Protein AF-A0A7C6V2I2-F1 (afdb_monomer)

Radius of gyration: 34.36 Å; Cα contacts (8 Å, |Δi|>4): 1036; chains: 1; bounding box: 102×52×140 Å

Nearest PDB structures (foldseek):
  6e57-assembly3_C  TM=2.454E-01  e=5.575E-04  Bacteroides ovatus ATCC 8483
  7uwv-assembly1_A  TM=2.993E-01  e=8.002E-03  Ruminococcus bromii L2-63
  7uww-assembly1_A  TM=2.766E-01  e=6.379E-03  Ruminococcus bromii L2-63
  7uwu-assembly2_B  TM=2.709E-01  e=7.145E-03  Ruminococcus bromii L2-63
  7uwu-assembly1_A  TM=2.543E-01  e=6.028E-03  Ruminococcus bromii L2-63

Mean predicted aligned error: 11.28 Å

Solvent-accessible surface area (backbone atoms only — not comparable to full-atom values): 29096 Å² total; per-residue (Å²): 134,83,90,83,90,85,90,81,86,85,80,86,76,83,86,76,78,78,73,79,74,76,82,74,71,84,73,62,67,48,39,24,53,75,78,45,79,58,59,77,71,39,80,42,57,42,61,58,61,54,45,41,39,34,41,32,34,74,76,18,65,54,38,34,36,24,49,69,88,37,78,72,50,77,51,81,78,54,69,47,78,49,75,48,80,44,80,54,58,83,40,82,34,82,45,38,38,36,41,31,38,96,82,78,54,71,52,78,44,40,34,35,41,34,23,43,87,58,72,46,63,72,34,65,49,80,35,74,50,52,52,87,79,29,56,49,73,44,60,72,65,54,34,38,41,36,35,86,53,47,55,39,15,34,92,89,65,49,74,45,92,57,48,27,35,38,34,35,28,32,70,59,59,87,50,79,67,38,42,27,47,94,50,34,38,55,55,79,47,104,89,35,54,58,26,38,34,33,37,50,71,34,73,56,44,26,50,80,47,59,28,35,44,31,36,62,55,65,80,85,60,48,62,80,58,41,56,16,35,16,36,34,39,19,73,81,61,49,34,57,51,66,80,45,41,66,50,6,30,21,51,40,71,92,75,29,33,39,37,23,63,41,78,66,62,62,68,69,47,25,28,36,40,62,27,37,45,69,64,75,45,50,55,62,73,39,82,80,18,53,84,49,49,89,34,46,66,33,49,49,25,34,35,34,30,61,33,44,78,67,33,72,85,54,100,50,80,41,62,76,58,60,83,55,44,69,74,67,37,48,48,42,52,46,43,98,86,70,46,73,24,63,28,28,42,41,61,53,39,38,31,50,34,54,44,72,64,57,76,72,48,77,77,57,58,94,88,63,52,91,27,81,79,45,52,72,85,78,51,59,99,78,53,44,36,74,64,76,70,64,93,86,62,96,64,89,74,55,44,64,44,23,42,51,48,37,20,40,78,70,53,43,50,79,62,48,98,87,45,32,64,54,54,83,39,61,30,26,41,35,59,49,23,39,33,52,19,51,67,67,66,52,74,61,70,93,48,66,70,60,51,53,53,54,38,52,75,52,17,74,51,40,88,66,44,51,79,91,31,44,42,25,42,51,37,18,39,76,69,66,48,47,77,65,41,86,36,96,90,44,98,43,26,30,64,56,34,78,44,63,29,33,34,50,54,50,43,37,36,49,40,49,47,31,47,73,69,63,36,67

pLDDT: mean 80.5, std 17.86, range [26.62, 98.31]

Structure (mmCIF, N/CA/C/O backbone):
data_AF-A0A7C6V2I2-F1
#
_entry.id   AF-A0A7C6V2I2-F1
#
loop_
_atom_site.group_PDB
_atom_site.id
_atom_site.type_symbol
_atom_site.label_atom_id
_atom_site.label_alt_id
_atom_site.label_comp_id
_atom_site.label_asym_id
_atom_site.label_entity_id
_atom_site.label_seq_id
_atom_site.pdbx_PDB_ins_code
_atom_site.Cartn_x
_atom_site.Cartn_y
_atom_site.Cartn_z
_atom_site.occupancy
_atom_site.B_iso_or_equiv
_atom_site.auth_seq_id
_atom_site.auth_comp_id
_atom_site.auth_asym_id
_atom_site.auth_atom_id
_atom_site.pdbx_PDB_model_num
ATOM 1 N N . MET A 1 1 ? 73.113 -27.883 -102.036 1.00 34.00 1 MET A N 1
ATOM 2 C CA . MET A 1 1 ? 74.230 -27.614 -101.101 1.00 34.00 1 MET A CA 1
ATOM 3 C C . MET A 1 1 ? 73.662 -26.980 -99.833 1.00 34.00 1 MET A C 1
ATOM 5 O O . MET A 1 1 ? 72.991 -25.977 -99.973 1.00 34.00 1 MET A O 1
ATOM 9 N N . LYS A 1 2 ? 73.935 -27.598 -98.666 1.00 32.91 2 LYS A N 1
ATOM 10 C CA . LYS A 1 2 ? 73.926 -27.085 -97.265 1.00 32.91 2 LYS A CA 1
ATOM 11 C C . LYS A 1 2 ? 72.660 -26.354 -96.742 1.00 32.91 2 LYS A C 1
ATOM 13 O O . LYS A 1 2 ? 72.339 -25.288 -97.228 1.00 32.91 2 LYS A O 1
ATOM 18 N N . ARG A 1 3 ? 71.916 -26.997 -95.812 1.00 32.19 3 ARG A N 1
ATOM 19 C CA . ARG A 1 3 ? 71.713 -26.670 -94.359 1.00 32.19 3 ARG A CA 1
ATOM 20 C C . ARG A 1 3 ? 71.098 -25.270 -94.099 1.00 32.19 3 ARG A C 1
ATOM 22 O O . ARG A 1 3 ? 71.592 -24.308 -94.652 1.00 32.19 3 ARG A O 1
ATOM 29 N N . LEU A 1 4 ? 70.087 -25.056 -93.247 1.00 29.55 4 LEU A N 1
ATOM 30 C CA . LEU A 1 4 ? 69.943 -25.465 -91.839 1.00 29.55 4 LEU A CA 1
ATOM 31 C C . LEU A 1 4 ? 68.490 -25.236 -91.333 1.00 29.55 4 LEU A C 1
ATOM 33 O O . LEU A 1 4 ? 67.741 -24.467 -91.925 1.00 29.55 4 LEU A O 1
ATOM 37 N N . CYS A 1 5 ? 68.145 -25.915 -90.234 1.00 29.64 5 CYS A N 1
ATOM 38 C CA . CYS A 1 5 ? 66.855 -25.994 -89.532 1.00 29.64 5 CYS A CA 1
ATOM 39 C C . CYS A 1 5 ? 66.250 -24.680 -89.001 1.00 29.64 5 CYS A C 1
ATOM 41 O O . CYS A 1 5 ? 66.974 -23.761 -88.633 1.00 29.64 5 CYS A O 1
ATOM 43 N N . GLY A 1 6 ? 64.931 -24.717 -88.764 1.00 28.88 6 GLY A N 1
ATOM 44 C CA . GLY A 1 6 ? 64.218 -23.868 -87.802 1.00 28.88 6 GLY A CA 1
ATOM 45 C C . GLY A 1 6 ? 62.704 -24.100 -87.849 1.00 28.88 6 GLY A C 1
ATOM 46 O O . GLY A 1 6 ? 62.024 -23.500 -88.670 1.00 28.88 6 GLY A O 1
ATOM 47 N N . PHE A 1 7 ? 62.185 -25.000 -87.009 1.00 30.16 7 PHE A N 1
ATOM 48 C CA . PHE A 1 7 ? 60.751 -25.272 -86.835 1.00 30.16 7 PHE A CA 1
ATOM 49 C C . PHE A 1 7 ? 60.225 -24.432 -85.661 1.00 30.16 7 PHE A C 1
ATOM 51 O O . PHE A 1 7 ? 60.697 -24.629 -84.545 1.00 30.16 7 PHE A O 1
ATOM 58 N N . THR A 1 8 ? 59.222 -23.579 -85.891 1.00 28.47 8 THR A N 1
ATOM 59 C CA . THR A 1 8 ? 58.332 -23.064 -84.834 1.00 28.47 8 THR A CA 1
ATOM 60 C C . THR A 1 8 ? 56.930 -22.897 -85.419 1.00 28.47 8 THR A C 1
ATOM 62 O O . THR A 1 8 ? 56.708 -22.067 -86.297 1.00 28.47 8 THR A O 1
ATOM 65 N N . VAL A 1 9 ? 55.992 -23.726 -84.956 1.00 29.64 9 VAL A N 1
ATOM 66 C CA . VAL A 1 9 ? 54.565 -23.675 -85.303 1.00 29.64 9 VAL A CA 1
ATOM 67 C C . VAL A 1 9 ? 53.882 -22.702 -84.343 1.00 29.64 9 VAL A C 1
ATOM 69 O O . VAL A 1 9 ? 53.904 -22.908 -83.132 1.00 29.64 9 VAL A O 1
ATOM 72 N N . LEU A 1 10 ? 53.303 -21.633 -84.889 1.00 27.33 10 LEU A N 1
ATOM 73 C CA . LEU A 1 10 ? 52.524 -20.638 -84.156 1.00 27.33 10 LEU A CA 1
ATOM 74 C C . LEU A 1 10 ? 51.075 -21.143 -84.036 1.00 27.33 10 LEU A C 1
ATOM 76 O O . LEU A 1 10 ? 50.361 -21.224 -85.035 1.00 27.33 10 LEU A O 1
ATOM 80 N N . VAL A 1 11 ? 50.652 -21.516 -82.828 1.00 29.88 11 VAL A N 1
ATOM 81 C CA . VAL A 1 11 ? 49.255 -21.850 -82.513 1.00 29.88 11 VAL A CA 1
ATOM 82 C C . VAL A 1 11 ? 48.523 -20.560 -82.148 1.00 29.88 11 VAL A C 1
ATOM 84 O O . VAL A 1 11 ? 48.897 -19.865 -81.206 1.00 29.88 11 VAL A O 1
ATOM 87 N N . VAL A 1 12 ? 47.484 -20.241 -82.917 1.00 29.89 12 VAL A N 1
ATOM 88 C CA . VAL A 1 12 ? 46.537 -19.149 -82.668 1.00 29.89 12 VAL A CA 1
ATOM 89 C C . VAL A 1 12 ? 45.627 -19.567 -81.510 1.00 29.89 12 VAL A C 1
ATOM 91 O O . VAL A 1 12 ? 44.833 -20.492 -81.662 1.00 29.89 12 VAL A O 1
ATOM 94 N N . PHE A 1 13 ? 45.743 -18.904 -80.357 1.00 29.44 13 PHE A N 1
ATOM 95 C CA . PHE A 1 13 ? 44.779 -19.021 -79.261 1.00 29.44 13 PHE A CA 1
ATOM 96 C C . PHE A 1 13 ? 43.770 -17.875 -79.350 1.00 29.44 13 PHE A C 1
ATOM 98 O O . PHE A 1 13 ? 44.141 -16.702 -79.395 1.00 29.44 13 PHE A O 1
ATOM 105 N N . ALA A 1 14 ? 42.492 -18.242 -79.409 1.00 30.58 14 ALA A N 1
ATOM 106 C CA . ALA A 1 14 ? 41.365 -17.327 -79.406 1.00 30.58 14 ALA A CA 1
ATOM 107 C C . ALA A 1 14 ? 41.308 -16.540 -78.087 1.00 30.58 14 ALA A C 1
ATOM 109 O O . ALA A 1 14 ? 41.330 -17.113 -76.998 1.00 30.58 14 ALA A O 1
ATOM 110 N N . LEU A 1 15 ? 41.216 -15.218 -78.213 1.00 26.62 15 LEU A N 1
ATOM 111 C CA . LEU A 1 15 ? 40.960 -14.286 -77.127 1.00 26.62 15 LEU A CA 1
ATOM 112 C C . LEU A 1 15 ? 39.482 -14.419 -76.719 1.00 26.62 15 LEU A C 1
ATOM 114 O O . LEU A 1 15 ? 38.603 -13.844 -77.360 1.00 26.62 15 LEU A O 1
ATOM 118 N N . VAL A 1 16 ? 39.194 -15.201 -75.678 1.00 31.80 16 VAL A N 1
ATOM 119 C CA . VAL A 1 16 ? 37.897 -15.144 -74.992 1.00 31.80 16 VAL A CA 1
ATOM 120 C C . VAL A 1 16 ? 37.947 -13.942 -74.055 1.00 31.80 16 VAL A C 1
ATOM 122 O O . VAL A 1 16 ? 38.555 -13.988 -72.988 1.00 31.80 16 VAL A O 1
ATOM 125 N N . LEU A 1 17 ? 37.348 -12.839 -74.499 1.00 29.67 17 LEU A N 1
ATOM 126 C CA . LEU A 1 17 ? 36.991 -11.711 -73.648 1.00 29.67 17 LEU A CA 1
ATOM 127 C C . LEU A 1 17 ? 35.948 -12.205 -72.639 1.00 29.67 17 LEU A C 1
ATOM 129 O O . LEU A 1 17 ? 34.786 -12.392 -72.994 1.00 29.67 17 LEU A O 1
ATOM 133 N N . PHE A 1 18 ? 36.359 -12.431 -71.391 1.00 32.44 18 PHE A N 1
ATOM 134 C CA . PHE A 1 18 ? 35.414 -12.454 -70.280 1.00 32.44 18 PHE A CA 1
ATOM 135 C C . PHE A 1 18 ? 34.808 -11.053 -70.182 1.00 32.44 18 PHE A C 1
ATOM 137 O O . PHE A 1 18 ? 35.498 -10.083 -69.868 1.00 32.44 18 PHE A O 1
ATOM 144 N N . SER A 1 19 ? 33.524 -10.946 -70.515 1.00 32.88 19 SER A N 1
ATOM 145 C CA . SER A 1 19 ? 32.706 -9.788 -70.180 1.00 32.88 19 SER A CA 1
ATOM 146 C C . SER A 1 19 ? 32.789 -9.554 -68.675 1.00 32.88 19 SER A C 1
ATOM 148 O O . SER A 1 19 ? 32.644 -10.500 -67.898 1.00 32.88 19 SER A O 1
ATOM 150 N N . ALA A 1 20 ? 33.042 -8.300 -68.296 1.00 33.72 20 ALA A N 1
ATOM 151 C CA . ALA A 1 20 ? 32.992 -7.815 -66.927 1.00 33.72 20 ALA A CA 1
ATOM 152 C C . ALA A 1 20 ? 31.770 -8.394 -66.202 1.00 33.72 20 ALA A C 1
ATOM 154 O O . ALA A 1 20 ? 30.659 -8.370 -66.740 1.00 33.72 20 ALA A O 1
ATOM 155 N N . GLY A 1 21 ? 32.012 -8.958 -65.017 1.00 33.44 21 GLY A N 1
ATOM 156 C CA . GLY A 1 21 ? 30.960 -9.434 -64.133 1.00 33.44 21 GLY A CA 1
ATOM 157 C C . GLY A 1 21 ? 29.925 -8.338 -63.911 1.00 33.44 21 GLY A C 1
ATOM 158 O O . GLY A 1 21 ? 30.255 -7.149 -63.918 1.00 33.44 21 GLY A O 1
ATOM 159 N N . ALA A 1 22 ? 28.671 -8.759 -63.755 1.00 34.88 22 ALA A N 1
ATOM 160 C CA . ALA A 1 22 ? 27.615 -7.901 -63.250 1.00 34.88 22 ALA A CA 1
ATOM 161 C C . ALA A 1 22 ? 28.151 -7.117 -62.045 1.00 34.88 22 ALA A C 1
ATOM 163 O O . ALA A 1 22 ? 28.867 -7.683 -61.217 1.00 34.88 22 ALA A O 1
ATOM 164 N N . ALA A 1 23 ? 27.849 -5.820 -61.982 1.00 39.44 23 ALA A N 1
ATOM 165 C CA . ALA A 1 23 ? 28.036 -5.070 -60.754 1.00 39.44 23 ALA A CA 1
ATOM 166 C C . ALA A 1 23 ? 27.276 -5.832 -59.661 1.00 39.44 23 ALA A C 1
ATOM 168 O O . ALA A 1 23 ? 26.050 -5.922 -59.726 1.00 39.44 23 ALA A O 1
ATOM 169 N N . LEU A 1 24 ? 28.021 -6.464 -58.753 1.00 42.88 24 LEU A N 1
ATOM 170 C CA . LEU A 1 24 ? 27.480 -7.008 -57.516 1.00 42.88 24 LEU A CA 1
ATOM 171 C C . LEU A 1 24 ? 26.750 -5.841 -56.846 1.00 42.88 24 LEU A C 1
ATOM 173 O O . LEU A 1 24 ? 27.287 -4.727 -56.797 1.00 42.88 24 LEU A O 1
ATOM 177 N N . GLY A 1 25 ? 25.488 -6.055 -56.471 1.00 46.84 25 GLY A N 1
ATOM 178 C CA . GLY A 1 25 ? 24.760 -5.077 -55.669 1.00 46.84 25 GLY A CA 1
ATOM 179 C C . GLY A 1 25 ? 25.539 -4.797 -54.384 1.00 46.84 25 GLY A C 1
ATOM 180 O O . GLY A 1 25 ? 26.392 -5.591 -53.997 1.00 46.84 25 GLY A O 1
ATOM 181 N N . ALA A 1 26 ? 25.290 -3.657 -53.739 1.00 51.12 26 ALA A N 1
ATOM 182 C CA . ALA A 1 26 ? 25.776 -3.489 -52.372 1.00 51.12 26 ALA A CA 1
ATOM 183 C C . ALA A 1 26 ? 25.243 -4.666 -51.526 1.00 51.12 26 ALA A C 1
ATOM 185 O O . ALA A 1 26 ? 24.076 -5.026 -51.712 1.00 51.12 26 ALA A O 1
ATOM 186 N N . PRO A 1 27 ? 26.077 -5.297 -50.684 1.00 55.69 27 PRO A N 1
ATOM 187 C CA . PRO A 1 27 ? 25.647 -6.430 -49.873 1.00 55.69 27 PRO A CA 1
ATOM 188 C C . PRO A 1 27 ? 24.518 -6.008 -48.933 1.00 55.69 27 PRO A C 1
ATOM 190 O O . PRO A 1 27 ? 24.580 -4.929 -48.339 1.00 55.69 27 PRO A O 1
ATOM 193 N N . ASP A 1 28 ? 23.513 -6.864 -48.761 1.00 69.19 28 ASP A N 1
ATOM 194 C CA . ASP A 1 28 ? 22.473 -6.638 -47.753 1.00 69.19 28 ASP A CA 1
ATOM 195 C C . ASP A 1 28 ? 23.018 -7.034 -46.370 1.00 69.19 28 ASP A C 1
ATOM 197 O O . ASP A 1 28 ? 22.935 -8.189 -45.935 1.00 69.19 28 ASP A O 1
ATOM 201 N N . LEU A 1 29 ? 23.693 -6.081 -45.718 1.00 78.38 29 LEU A N 1
ATOM 202 C CA . LEU A 1 29 ? 24.184 -6.238 -44.354 1.00 78.38 29 LEU A CA 1
ATOM 203 C C . LEU A 1 29 ? 23.053 -5.975 -43.366 1.00 78.38 29 LEU A C 1
ATOM 205 O O . LEU A 1 29 ? 22.525 -4.869 -43.281 1.00 78.38 29 LEU A O 1
ATOM 209 N N . GLU A 1 30 ? 22.758 -6.966 -42.536 1.00 85.62 30 GLU A N 1
ATOM 210 C CA . GLU A 1 30 ? 21.862 -6.797 -41.402 1.00 85.62 30 GLU A CA 1
ATOM 211 C C . GLU A 1 30 ? 22.684 -6.642 -40.125 1.00 85.62 30 GLU A C 1
ATOM 213 O O . GLU A 1 30 ? 23.426 -7.540 -39.717 1.00 85.62 30 GLU A O 1
ATOM 218 N N . VAL A 1 31 ? 22.578 -5.472 -39.501 1.00 86.75 31 VAL A N 1
ATOM 219 C CA . VAL A 1 31 ? 23.247 -5.169 -38.239 1.00 86.75 31 VAL A CA 1
ATOM 220 C C . VAL A 1 31 ? 22.230 -5.275 -37.116 1.00 86.75 31 VAL A C 1
ATOM 222 O O . VAL A 1 31 ? 21.122 -4.754 -37.218 1.00 86.75 31 VAL A O 1
ATOM 225 N N . THR A 1 32 ? 22.621 -5.926 -36.024 1.00 87.00 32 THR A N 1
ATOM 226 C CA . THR A 1 32 ? 21.834 -5.947 -34.795 1.00 87.00 32 THR A CA 1
ATOM 227 C C . THR A 1 32 ? 22.644 -5.484 -33.590 1.00 87.00 32 THR A C 1
ATOM 229 O O . THR A 1 32 ? 23.858 -5.697 -33.501 1.00 87.00 32 THR A O 1
ATOM 232 N N . CYS A 1 33 ? 21.969 -4.853 -32.635 1.00 86.56 33 CYS A N 1
ATOM 233 C CA . CYS A 1 33 ? 22.500 -4.459 -31.338 1.00 86.56 33 CYS A CA 1
ATOM 234 C C . CYS A 1 33 ? 21.661 -5.135 -30.251 1.00 86.56 33 CYS A C 1
ATOM 236 O O . CYS A 1 33 ? 20.460 -4.929 -30.175 1.00 86.56 33 CYS A O 1
ATOM 238 N N . ASN A 1 34 ? 22.283 -5.988 -29.435 1.00 84.88 34 ASN A N 1
ATOM 239 C CA . ASN A 1 34 ? 21.616 -6.856 -28.456 1.00 84.88 34 ASN A CA 1
ATOM 240 C C . ASN A 1 34 ? 20.503 -7.756 -29.034 1.00 84.88 34 ASN A C 1
ATOM 242 O O . ASN A 1 34 ? 19.707 -8.296 -28.275 1.00 84.88 34 ASN A O 1
ATOM 246 N N . GLY A 1 35 ? 20.511 -7.993 -30.349 1.00 78.88 35 GLY A N 1
ATOM 247 C CA . GLY A 1 35 ? 19.500 -8.789 -31.048 1.00 78.88 35 GLY A CA 1
ATOM 248 C C . GLY A 1 35 ? 18.522 -7.948 -31.867 1.00 78.88 35 GLY A C 1
ATOM 249 O O . GLY A 1 35 ? 17.989 -8.468 -32.843 1.00 78.88 35 GLY A O 1
ATOM 250 N N . ASP A 1 36 ? 18.386 -6.658 -31.560 1.00 81.94 36 ASP A N 1
ATOM 251 C CA . ASP A 1 36 ? 17.491 -5.749 -32.277 1.00 81.94 36 ASP A CA 1
ATOM 252 C C . ASP A 1 36 ? 18.154 -5.226 -33.544 1.00 81.94 36 ASP A C 1
ATOM 254 O O . ASP A 1 36 ? 19.317 -4.817 -33.511 1.00 81.94 36 ASP A O 1
ATOM 258 N N . ARG A 1 37 ? 17.429 -5.240 -34.665 1.00 88.06 37 ARG A N 1
ATOM 259 C CA . ARG A 1 37 ? 17.904 -4.671 -35.932 1.00 88.06 37 ARG A CA 1
ATOM 260 C C . ARG A 1 37 ? 18.115 -3.165 -35.786 1.00 88.06 37 ARG A C 1
ATOM 262 O O . ARG A 1 37 ? 17.292 -2.481 -35.187 1.00 88.06 37 ARG A O 1
ATOM 269 N N . VAL A 1 38 ? 19.219 -2.676 -36.340 1.00 89.56 38 VAL A N 1
ATOM 270 C CA . VAL A 1 38 ? 19.579 -1.254 -36.352 1.00 89.56 38 VAL A CA 1
ATOM 271 C C . VAL A 1 38 ? 19.875 -0.827 -37.781 1.00 89.56 38 VAL A C 1
ATOM 273 O O . VAL A 1 38 ? 20.439 -1.612 -38.547 1.00 89.56 38 VAL A O 1
ATOM 276 N N . ASP A 1 39 ? 19.516 0.406 -38.117 1.00 90.25 39 ASP A N 1
ATOM 277 C CA . ASP A 1 39 ? 19.748 1.031 -39.415 1.00 90.25 39 ASP A CA 1
ATOM 278 C C . ASP A 1 39 ? 20.867 2.094 -39.341 1.00 90.25 39 ASP A C 1
ATOM 280 O O . ASP A 1 39 ? 21.329 2.503 -38.268 1.00 90.25 39 ASP A O 1
ATOM 284 N N . ASP A 1 40 ? 21.371 2.507 -40.509 1.00 89.44 40 ASP A N 1
ATOM 285 C CA . ASP A 1 40 ? 22.445 3.499 -40.598 1.00 89.44 40 ASP A CA 1
ATOM 286 C C . ASP A 1 40 ? 21.944 4.876 -40.137 1.00 89.44 40 ASP A C 1
ATOM 288 O O . ASP A 1 40 ? 20.956 5.413 -40.640 1.00 89.44 40 ASP A O 1
ATOM 292 N N . GLY A 1 41 ? 22.658 5.463 -39.182 1.00 88.19 41 GLY A N 1
ATOM 293 C CA . GLY A 1 41 ? 22.326 6.727 -38.538 1.00 88.19 41 GLY A CA 1
ATOM 294 C C . GLY A 1 41 ? 21.500 6.606 -37.256 1.00 88.19 41 GLY A C 1
ATOM 295 O O . GLY A 1 41 ? 21.266 7.639 -36.629 1.00 88.19 41 GLY A O 1
ATOM 296 N N . ASP A 1 42 ? 21.105 5.400 -36.837 1.00 89.75 42 ASP A N 1
ATOM 297 C CA . ASP A 1 42 ? 20.262 5.213 -35.651 1.00 89.75 42 ASP A CA 1
ATOM 298 C C . ASP A 1 42 ? 20.916 5.696 -34.348 1.00 89.75 42 ASP A C 1
ATOM 300 O O . ASP A 1 42 ? 22.128 5.580 -34.139 1.00 89.75 42 ASP A O 1
ATOM 304 N N . ASP A 1 43 ? 20.077 6.184 -33.431 1.00 89.06 43 ASP A N 1
ATOM 305 C CA . ASP A 1 43 ? 20.427 6.566 -32.063 1.00 89.06 43 ASP A CA 1
ATOM 306 C C . ASP A 1 43 ? 19.735 5.619 -31.065 1.00 89.06 43 ASP A C 1
ATOM 308 O O . ASP A 1 43 ? 18.531 5.709 -30.829 1.00 89.06 43 ASP A O 1
ATOM 312 N N . LEU A 1 44 ? 20.503 4.743 -30.418 1.00 89.81 44 LEU A N 1
ATOM 313 C CA . LEU A 1 44 ? 20.011 3.814 -29.396 1.00 89.81 44 LEU A CA 1
ATOM 314 C C . LEU A 1 44 ? 20.276 4.352 -27.994 1.00 89.81 44 LEU A C 1
ATOM 316 O O . LEU A 1 44 ? 21.352 4.883 -27.710 1.00 89.81 44 LEU A O 1
ATOM 320 N N . LEU A 1 45 ? 19.333 4.150 -27.079 1.00 87.62 45 LEU A N 1
ATOM 321 C CA . LEU A 1 45 ? 19.459 4.531 -25.676 1.00 87.62 45 LEU A CA 1
ATOM 322 C C . LEU A 1 45 ? 19.505 3.274 -24.804 1.00 87.62 45 LEU A C 1
ATOM 324 O O . LEU A 1 45 ? 18.560 2.499 -24.780 1.00 87.62 45 LEU A O 1
ATOM 328 N N . VAL A 1 46 ? 20.610 3.076 -24.083 1.00 87.44 46 VAL A N 1
ATOM 329 C CA . VAL A 1 46 ? 20.862 1.840 -23.320 1.00 87.44 46 VAL A CA 1
ATOM 330 C C . VAL A 1 46 ? 21.345 2.132 -21.903 1.00 87.44 46 VAL A C 1
ATOM 332 O O . VAL A 1 46 ? 21.901 3.201 -21.617 1.00 87.44 46 VAL A O 1
ATOM 335 N N . SER A 1 47 ? 21.174 1.158 -21.010 1.00 85.12 47 SER A N 1
ATOM 336 C CA . SER A 1 47 ? 21.660 1.229 -19.623 1.00 85.12 47 SER A CA 1
ATOM 337 C C . SER A 1 47 ? 22.927 0.391 -19.398 1.00 85.12 47 SER A C 1
ATOM 339 O O . SER A 1 47 ? 23.704 0.610 -18.463 1.00 85.12 47 SER A O 1
ATOM 341 N N . GLU A 1 48 ? 23.179 -0.555 -20.298 1.00 86.38 48 GLU A N 1
ATOM 342 C CA . GLU A 1 48 ? 24.202 -1.578 -20.197 1.00 86.38 48 GLU A CA 1
ATOM 343 C C . GLU A 1 48 ? 25.600 -0.988 -20.405 1.00 86.38 48 GLU A C 1
ATOM 345 O O . GLU A 1 48 ? 25.842 -0.094 -21.215 1.00 86.38 48 GLU A O 1
ATOM 350 N N . LYS A 1 49 ? 26.587 -1.543 -19.696 1.00 89.31 49 LYS A N 1
ATOM 351 C CA . LYS A 1 49 ? 28.000 -1.164 -19.881 1.00 89.31 49 LYS A CA 1
ATOM 352 C C . LYS A 1 49 ? 28.606 -1.746 -21.152 1.00 89.31 49 LYS A C 1
ATOM 354 O O . LYS A 1 49 ? 29.689 -1.323 -21.558 1.00 89.31 49 LYS A O 1
ATOM 359 N N . THR A 1 50 ? 27.955 -2.750 -21.720 1.00 90.56 50 THR A N 1
ATOM 360 C CA . THR A 1 50 ? 28.398 -3.478 -22.900 1.00 90.56 50 THR A CA 1
ATOM 361 C C . THR A 1 50 ? 27.194 -3.829 -23.750 1.00 90.56 50 THR A C 1
ATOM 363 O O . THR A 1 50 ? 26.210 -4.315 -23.200 1.00 90.56 50 THR A O 1
ATOM 366 N N . VAL A 1 51 ? 27.311 -3.670 -25.062 1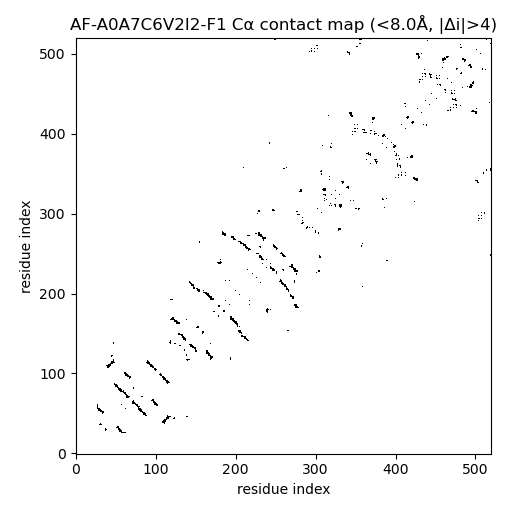.00 89.62 51 VAL A N 1
ATOM 367 C CA . VAL A 1 51 ? 26.323 -4.160 -26.034 1.00 89.62 51 VAL A CA 1
ATOM 368 C C . VAL A 1 51 ? 26.955 -5.223 -26.917 1.00 89.62 51 VAL A C 1
ATOM 370 O O . VAL A 1 51 ? 28.152 -5.148 -27.215 1.00 89.62 51 VAL A O 1
ATOM 373 N N . ASN A 1 52 ? 26.177 -6.224 -27.315 1.00 89.06 52 ASN A N 1
ATOM 374 C CA . ASN A 1 52 ? 26.584 -7.172 -28.340 1.00 89.06 52 ASN A CA 1
ATOM 375 C C . ASN A 1 52 ? 26.159 -6.632 -29.703 1.00 89.06 52 ASN A C 1
ATOM 377 O O . ASN A 1 52 ? 24.974 -6.453 -29.942 1.00 89.06 52 ASN A O 1
ATOM 381 N N . VAL A 1 53 ? 27.113 -6.379 -30.590 1.00 88.62 53 VAL A N 1
ATOM 382 C CA . VAL A 1 53 ? 26.811 -6.004 -31.973 1.00 88.62 53 VAL A CA 1
ATOM 383 C C . VAL A 1 53 ? 27.023 -7.218 -32.844 1.00 88.62 53 VAL A C 1
ATOM 385 O O . VAL A 1 53 ? 28.122 -7.783 -32.814 1.00 88.62 53 VAL A O 1
ATOM 388 N N . SER A 1 54 ? 25.998 -7.596 -33.601 1.00 85.94 54 SER A N 1
ATOM 389 C CA . SER A 1 54 ? 26.088 -8.648 -34.601 1.00 85.94 54 SER A CA 1
ATOM 390 C C . SER A 1 54 ? 25.892 -8.096 -36.007 1.00 85.94 54 SER A C 1
ATOM 392 O O . SER A 1 54 ? 25.169 -7.130 -36.209 1.00 85.94 54 SER A O 1
ATOM 394 N N . VAL A 1 55 ? 26.582 -8.687 -36.975 1.00 85.81 55 VAL A N 1
ATOM 395 C CA . VAL A 1 55 ? 26.465 -8.347 -38.394 1.00 85.81 55 VAL A CA 1
ATOM 396 C C . VAL A 1 55 ? 26.252 -9.636 -39.160 1.00 85.81 55 VAL A C 1
ATOM 398 O O . VAL A 1 55 ? 27.001 -10.600 -38.967 1.00 85.81 55 VAL A O 1
ATOM 401 N N . TYR A 1 56 ? 25.236 -9.643 -40.005 1.00 81.38 56 TYR A N 1
ATOM 402 C CA . TYR A 1 56 ? 24.888 -10.733 -40.889 1.00 81.38 56 TYR A CA 1
ATOM 403 C C . TYR A 1 56 ? 25.060 -10.280 -42.336 1.00 81.38 56 TYR A C 1
ATOM 405 O O . TYR A 1 56 ? 24.526 -9.252 -42.736 1.00 81.38 56 TYR A O 1
ATOM 413 N N . ASP A 1 57 ? 25.846 -11.035 -43.097 1.00 79.94 57 ASP A N 1
ATOM 414 C CA . ASP A 1 57 ? 26.038 -10.819 -44.532 1.00 79.94 57 ASP A CA 1
ATOM 415 C C . ASP A 1 57 ? 25.264 -11.898 -45.289 1.00 79.94 57 ASP A C 1
ATOM 417 O O . ASP A 1 57 ? 25.661 -13.073 -45.283 1.00 79.94 57 ASP A O 1
ATOM 421 N N . GLN A 1 58 ? 24.137 -11.495 -45.884 1.00 70.94 58 GLN A N 1
ATOM 422 C CA . GLN A 1 58 ? 23.227 -12.391 -46.602 1.00 70.94 58 GLN A CA 1
ATOM 423 C C . GLN A 1 58 ? 23.863 -12.978 -47.865 1.00 70.94 58 GLN A C 1
ATOM 425 O O . GLN A 1 58 ? 23.612 -14.137 -48.203 1.00 70.94 58 GLN A O 1
ATOM 430 N N . ASP A 1 59 ? 24.726 -12.207 -48.526 1.00 73.25 59 ASP A N 1
ATOM 431 C CA . ASP A 1 59 ? 25.333 -12.567 -49.808 1.00 73.25 59 ASP A CA 1
ATOM 432 C C . ASP A 1 59 ? 26.714 -13.228 -49.624 1.00 73.25 59 ASP A C 1
ATOM 434 O O . ASP A 1 59 ? 27.198 -13.969 -50.486 1.00 73.25 59 ASP A O 1
ATOM 438 N N . GLY A 1 60 ? 27.334 -13.043 -48.454 1.00 71.06 60 GLY A N 1
ATOM 439 C CA . GLY A 1 60 ? 28.621 -13.636 -48.086 1.00 71.06 60 GLY A CA 1
ATOM 440 C C . GLY A 1 60 ? 29.803 -13.059 -48.870 1.00 71.06 60 GLY A C 1
ATOM 441 O O . GLY A 1 60 ? 30.805 -13.756 -49.081 1.00 71.06 60 GLY A O 1
ATOM 442 N N . GLU A 1 61 ? 29.670 -11.816 -49.333 1.00 73.88 61 GLU A N 1
ATOM 443 C CA . GLU A 1 61 ? 30.610 -11.123 -50.222 1.00 73.88 61 GLU A CA 1
ATOM 444 C C . GLU A 1 61 ? 31.685 -10.322 -49.461 1.00 73.88 61 GLU A C 1
ATOM 446 O O . GLU A 1 61 ? 32.685 -9.877 -50.039 1.00 73.88 61 GLU A O 1
ATOM 451 N N . THR A 1 62 ? 31.523 -10.159 -48.145 1.00 73.44 62 THR A N 1
ATOM 452 C CA . THR A 1 62 ? 32.455 -9.423 -47.282 1.00 73.44 62 THR A CA 1
ATOM 453 C C . THR A 1 62 ? 33.712 -10.242 -46.965 1.00 73.44 62 THR A C 1
ATOM 455 O O . THR A 1 62 ? 33.647 -11.312 -46.364 1.00 73.44 62 THR A O 1
ATOM 458 N N . ASN A 1 63 ? 34.897 -9.704 -47.289 1.00 76.69 63 ASN A N 1
ATOM 459 C CA . ASN A 1 63 ? 36.197 -10.341 -47.008 1.00 76.69 63 ASN A CA 1
ATOM 460 C C . ASN A 1 63 ? 36.764 -9.996 -45.627 1.00 76.69 63 ASN A C 1
ATOM 462 O O . ASN A 1 63 ? 37.520 -10.763 -45.020 1.00 76.69 63 ASN A O 1
ATOM 466 N N . SER A 1 64 ? 36.478 -8.788 -45.149 1.00 78.44 64 SER A N 1
ATOM 467 C CA . SER A 1 64 ? 36.877 -8.362 -43.813 1.00 78.44 64 SER A CA 1
ATOM 468 C C . SER A 1 64 ? 35.873 -7.384 -43.242 1.00 78.44 64 SER A C 1
ATOM 470 O O . SER A 1 64 ? 35.468 -6.453 -43.938 1.00 78.44 64 SER A O 1
ATOM 472 N N . LEU A 1 65 ? 35.570 -7.564 -41.960 1.00 81.75 65 LEU A N 1
ATOM 473 C CA . LEU A 1 65 ? 34.709 -6.681 -41.190 1.00 81.75 65 LEU A CA 1
ATOM 474 C C . LEU A 1 65 ? 35.539 -5.995 -40.106 1.00 81.75 65 LEU A C 1
ATOM 476 O O . LEU A 1 65 ? 36.225 -6.661 -39.319 1.00 81.75 65 LEU A O 1
ATOM 480 N N . LEU A 1 66 ? 35.480 -4.669 -40.046 1.00 84.75 66 LEU A N 1
ATOM 481 C CA . LEU A 1 66 ? 36.043 -3.888 -38.953 1.00 84.75 66 LEU A CA 1
ATOM 482 C C . LEU A 1 66 ? 34.901 -3.299 -38.132 1.00 84.75 66 LEU A C 1
ATOM 484 O O . LEU A 1 66 ? 33.947 -2.766 -38.676 1.00 84.75 66 LEU A O 1
ATOM 488 N N . ILE A 1 67 ? 35.031 -3.364 -36.810 1.00 84.06 67 ILE A N 1
ATOM 489 C CA . ILE A 1 67 ? 34.120 -2.706 -35.872 1.00 84.06 67 ILE A CA 1
ATOM 490 C C . ILE A 1 67 ? 34.951 -1.708 -35.071 1.00 84.06 67 ILE A C 1
ATOM 492 O O . ILE A 1 67 ? 35.918 -2.096 -34.400 1.00 84.06 67 ILE A O 1
ATOM 496 N N . ASN A 1 68 ? 34.600 -0.425 -35.163 1.00 85.38 68 ASN A N 1
ATOM 497 C CA . ASN A 1 68 ? 35.347 0.712 -34.620 1.00 85.38 68 ASN A CA 1
ATOM 498 C C . ASN A 1 68 ? 36.825 0.697 -35.040 1.00 85.38 68 ASN A C 1
ATOM 500 O O . ASN A 1 68 ? 37.731 0.820 -34.210 1.00 85.38 68 ASN A O 1
ATOM 504 N N . GLY A 1 69 ? 37.070 0.461 -36.334 1.00 79.75 69 GLY A N 1
ATOM 505 C CA . GLY A 1 69 ? 38.412 0.419 -36.924 1.00 79.75 69 GLY A CA 1
ATOM 506 C C . GLY A 1 69 ? 39.275 -0.771 -36.484 1.00 79.75 69 GLY A C 1
ATOM 507 O O . GLY A 1 69 ? 40.459 -0.824 -36.808 1.00 79.75 69 GLY A O 1
ATOM 508 N N . LYS A 1 70 ? 38.714 -1.739 -35.745 1.00 78.69 70 LYS A N 1
ATOM 509 C CA . LYS A 1 70 ? 39.401 -2.974 -35.343 1.00 78.69 70 LYS A CA 1
ATOM 510 C C . LYS A 1 70 ? 38.800 -4.160 -36.077 1.00 78.69 70 LYS A C 1
ATOM 512 O O . LYS A 1 70 ? 37.595 -4.379 -35.969 1.00 78.69 70 LYS A O 1
ATOM 517 N N . THR A 1 71 ? 39.636 -4.966 -36.730 1.00 74.19 71 THR A N 1
ATOM 518 C CA . THR A 1 71 ? 39.217 -6.216 -37.379 1.00 74.19 71 THR A CA 1
ATOM 519 C C . THR A 1 71 ? 38.414 -7.074 -36.402 1.00 74.19 71 THR A C 1
ATOM 521 O O . THR A 1 71 ? 38.914 -7.457 -35.341 1.00 74.19 71 THR A O 1
ATOM 524 N N . ALA A 1 72 ? 37.147 -7.310 -36.730 1.00 67.38 72 ALA A N 1
ATOM 525 C CA . ALA A 1 72 ? 36.252 -8.186 -35.987 1.00 67.38 72 ALA A CA 1
ATOM 526 C C . ALA A 1 72 ? 36.398 -9.635 -36.472 1.00 67.38 72 ALA A C 1
ATOM 528 O O . ALA A 1 72 ? 36.425 -10.546 -35.650 1.00 67.38 72 ALA A O 1
ATOM 529 N N . ALA A 1 73 ? 36.597 -9.830 -37.781 1.00 64.75 73 ALA A N 1
ATOM 530 C CA . ALA A 1 73 ? 36.952 -11.107 -38.396 1.00 64.75 73 ALA A CA 1
ATOM 531 C C . ALA A 1 73 ? 37.588 -10.906 -39.789 1.00 64.75 73 ALA A C 1
ATOM 533 O O . ALA A 1 73 ? 37.425 -9.860 -40.421 1.00 64.75 73 ALA A O 1
ATOM 534 N N . THR A 1 74 ? 38.313 -11.914 -40.281 1.00 55.31 74 THR A N 1
ATOM 535 C CA . THR A 1 74 ? 38.823 -11.993 -41.664 1.00 55.31 74 THR A CA 1
ATOM 536 C C . THR A 1 74 ? 38.449 -13.360 -42.213 1.00 55.31 74 THR A C 1
ATOM 538 O O . THR A 1 74 ? 38.949 -14.358 -41.695 1.00 55.31 74 THR A O 1
ATOM 541 N N . VAL A 1 75 ? 37.553 -13.436 -43.201 1.00 54.56 75 VAL A N 1
ATOM 542 C CA . VAL A 1 75 ? 37.106 -14.720 -43.767 1.00 54.56 75 VAL A CA 1
ATOM 543 C C . VAL A 1 75 ? 36.662 -14.532 -45.219 1.00 54.56 75 VAL A C 1
ATOM 545 O O . VAL A 1 75 ? 36.118 -13.493 -45.561 1.00 54.56 75 VAL A O 1
ATOM 548 N N . ALA A 1 76 ? 36.902 -15.539 -46.061 1.00 48.66 76 ALA A N 1
ATOM 549 C CA . ALA A 1 76 ? 36.476 -15.578 -47.457 1.00 48.66 76 ALA A CA 1
ATOM 550 C C . ALA A 1 76 ? 35.433 -16.693 -47.673 1.00 48.66 76 ALA A C 1
ATOM 552 O O . ALA A 1 76 ? 35.746 -17.865 -47.450 1.00 48.66 76 ALA A O 1
ATOM 553 N N . GLY A 1 77 ? 34.241 -16.323 -48.162 1.00 52.06 77 GLY A N 1
ATOM 554 C CA . GLY A 1 77 ? 33.267 -17.213 -48.807 1.00 52.06 77 GLY A CA 1
ATOM 555 C C . GLY A 1 77 ? 32.313 -18.002 -47.897 1.00 52.06 77 GLY A C 1
ATOM 556 O O . GLY A 1 77 ? 32.601 -19.160 -47.584 1.00 52.06 77 GLY A O 1
ATOM 557 N N . LYS A 1 78 ? 31.154 -17.393 -47.576 1.00 55.59 78 LYS A N 1
ATOM 558 C CA . LYS A 1 78 ? 29.804 -17.940 -47.249 1.00 55.59 78 LYS A CA 1
ATOM 559 C C . LYS A 1 78 ? 29.005 -16.912 -46.424 1.00 55.59 78 LYS A C 1
ATOM 561 O O . LYS A 1 78 ? 29.566 -15.929 -45.978 1.00 55.59 78 LYS A O 1
ATOM 566 N N . VAL A 1 79 ? 27.713 -17.160 -46.207 1.00 57.72 79 VAL A N 1
ATOM 567 C CA . VAL A 1 79 ? 26.869 -16.438 -45.236 1.00 57.72 79 VAL A CA 1
ATOM 568 C C . VAL A 1 79 ? 27.492 -16.517 -43.834 1.00 57.72 79 VAL A C 1
ATOM 570 O O . VAL A 1 79 ? 27.772 -17.622 -43.353 1.00 57.72 79 VAL A O 1
ATOM 573 N N . TYR A 1 80 ? 27.701 -15.376 -43.175 1.00 66.50 80 TYR A N 1
ATOM 574 C CA . TYR A 1 80 ? 28.346 -15.298 -41.858 1.00 66.50 80 TYR A CA 1
ATOM 575 C C . TYR A 1 80 ? 27.549 -14.448 -40.873 1.00 66.50 80 TYR A C 1
ATOM 577 O O . TYR A 1 80 ? 26.953 -13.444 -41.244 1.00 66.50 80 TYR A O 1
ATOM 585 N N . THR A 1 81 ? 27.631 -14.822 -39.594 1.00 69.00 81 THR A N 1
ATOM 586 C CA . THR A 1 81 ? 27.256 -13.970 -38.464 1.00 69.00 81 THR A CA 1
ATOM 587 C C . THR A 1 81 ? 28.522 -13.632 -37.688 1.00 69.00 81 THR A C 1
ATOM 589 O O . THR A 1 81 ? 29.202 -14.525 -37.174 1.00 69.00 81 THR A O 1
ATOM 592 N N . TRP A 1 82 ? 28.851 -12.350 -37.589 1.00 78.69 82 TRP A N 1
ATOM 593 C CA . TRP A 1 82 ? 29.915 -11.863 -36.714 1.00 78.69 82 TRP A CA 1
ATOM 594 C C . TRP A 1 82 ? 29.291 -11.215 -35.501 1.00 78.69 82 TRP A C 1
ATOM 596 O O . TRP A 1 82 ? 28.352 -10.456 -35.668 1.00 78.69 82 TRP A O 1
ATOM 606 N N . SER A 1 83 ? 29.823 -11.460 -34.305 1.00 80.88 83 SER A N 1
ATOM 607 C CA . SER A 1 83 ? 29.358 -10.782 -33.097 1.00 80.88 83 SER A CA 1
ATOM 608 C C . SER A 1 83 ? 30.520 -10.295 -32.244 1.00 80.88 83 SER A C 1
ATOM 610 O O . SER A 1 83 ? 31.578 -10.928 -32.154 1.00 80.88 83 SER A O 1
ATOM 612 N N . LYS A 1 84 ? 30.353 -9.123 -31.630 1.00 85.12 84 LYS A N 1
ATOM 613 C CA . LYS A 1 84 ? 31.369 -8.523 -30.768 1.00 85.12 84 LYS A CA 1
ATOM 614 C C . LYS A 1 84 ? 30.730 -7.726 -29.647 1.00 85.12 84 LYS A C 1
ATOM 616 O O . LYS A 1 84 ? 29.890 -6.865 -29.880 1.00 85.12 84 LYS A O 1
ATOM 621 N 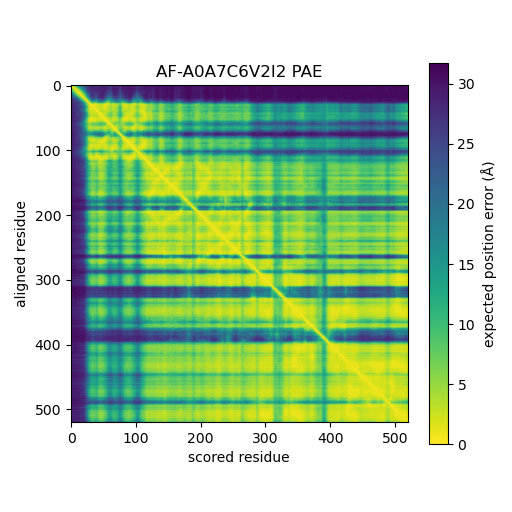N . ASN A 1 85 ? 31.216 -7.952 -28.431 1.00 89.50 85 ASN A N 1
ATOM 622 C CA . ASN A 1 85 ? 30.861 -7.110 -27.296 1.00 89.50 85 ASN A CA 1
ATOM 623 C C . ASN A 1 85 ? 31.650 -5.798 -27.349 1.00 89.50 85 ASN A C 1
ATOM 625 O O . ASN A 1 85 ? 32.884 -5.801 -27.431 1.00 89.50 85 ASN A O 1
ATOM 629 N N . ILE A 1 86 ? 30.935 -4.681 -27.277 1.00 90.31 86 ILE A N 1
ATOM 630 C CA . ILE A 1 86 ? 31.486 -3.330 -27.273 1.00 90.31 86 ILE A CA 1
ATOM 631 C C . ILE A 1 86 ? 31.245 -2.725 -25.896 1.00 90.31 86 ILE A C 1
ATOM 633 O O . ILE A 1 86 ? 30.103 -2.584 -25.471 1.00 90.31 86 ILE A O 1
ATOM 637 N N . SER A 1 87 ? 32.320 -2.362 -25.196 1.00 92.81 87 SER A N 1
ATOM 638 C CA . SER A 1 87 ? 32.227 -1.604 -23.947 1.00 92.81 87 SER A CA 1
ATOM 639 C C . SER A 1 87 ? 31.874 -0.148 -24.228 1.00 92.81 87 SER A C 1
ATOM 641 O O . SER A 1 87 ? 32.530 0.500 -25.042 1.00 92.81 87 SER A O 1
ATOM 643 N N . LEU A 1 88 ? 30.885 0.367 -23.508 1.00 91.44 88 LEU A N 1
ATOM 644 C CA . LEU A 1 88 ? 30.358 1.717 -23.658 1.00 91.44 88 LEU A CA 1
ATOM 645 C C . LEU A 1 88 ? 30.871 2.630 -22.542 1.00 91.44 88 LEU A C 1
ATOM 647 O O . LEU A 1 88 ? 30.910 2.239 -21.368 1.00 91.44 88 LEU A O 1
ATOM 651 N N . VAL A 1 89 ? 31.205 3.872 -22.883 1.00 90.81 89 VAL A N 1
ATOM 652 C CA . VAL A 1 89 ? 31.394 4.954 -21.906 1.00 90.81 89 VAL A CA 1
ATOM 653 C C . VAL A 1 89 ? 30.069 5.691 -21.675 1.00 90.81 89 VAL A C 1
ATOM 655 O O . VAL A 1 89 ? 29.210 5.660 -22.556 1.00 90.81 89 VAL A O 1
ATOM 658 N N . PRO A 1 90 ? 29.858 6.338 -20.514 1.00 88.69 90 PRO A N 1
ATOM 659 C CA . PRO A 1 90 ? 28.679 7.178 -20.302 1.00 88.69 90 PRO A CA 1
ATOM 660 C C . PRO A 1 90 ? 28.577 8.281 -21.365 1.00 88.69 90 PRO A C 1
ATOM 662 O O . PRO A 1 90 ? 29.582 8.910 -21.700 1.00 88.69 90 PRO A O 1
ATOM 665 N N . GLY A 1 91 ? 27.371 8.529 -21.878 1.00 87.88 91 GLY A N 1
ATOM 666 C CA . GLY A 1 91 ? 27.136 9.453 -22.989 1.00 87.88 91 GLY A CA 1
ATOM 667 C C . GLY A 1 91 ? 27.076 8.752 -24.348 1.00 87.88 91 GLY A C 1
ATOM 668 O O . GLY A 1 91 ? 26.687 7.591 -24.439 1.00 87.88 91 GLY A O 1
ATOM 669 N N . VAL A 1 92 ? 27.397 9.475 -25.421 1.00 91.69 92 VAL A N 1
ATOM 670 C CA . VAL A 1 92 ? 27.242 8.996 -26.805 1.00 91.69 92 VAL A CA 1
ATOM 671 C C . VAL A 1 92 ? 28.466 8.188 -27.241 1.00 91.69 92 VAL A C 1
ATOM 673 O O . VAL A 1 92 ? 29.593 8.678 -27.183 1.00 91.69 92 VAL A O 1
ATOM 676 N N . ASN A 1 93 ? 28.241 6.965 -27.719 1.00 93.00 93 ASN A N 1
ATOM 677 C CA . ASN A 1 93 ? 29.257 6.080 -28.283 1.00 93.00 93 ASN A CA 1
ATOM 678 C C . ASN A 1 93 ? 28.973 5.898 -29.779 1.00 93.00 93 ASN A C 1
ATOM 680 O O . ASN A 1 93 ? 27.933 5.355 -30.129 1.00 93.00 93 ASN A O 1
ATOM 684 N N . LYS A 1 94 ? 29.888 6.315 -30.663 1.00 94.75 94 LYS A N 1
ATOM 685 C CA . LYS A 1 94 ? 29.797 5.989 -32.098 1.00 94.75 94 LYS A CA 1
ATOM 686 C C . LYS A 1 94 ? 30.208 4.527 -32.306 1.00 94.75 94 LYS A C 1
ATOM 688 O O . LYS A 1 94 ? 31.292 4.137 -31.861 1.00 94.75 94 LYS A O 1
ATOM 693 N N . ILE A 1 95 ? 29.384 3.749 -33.000 1.00 93.38 95 ILE A N 1
ATOM 694 C CA . ILE A 1 95 ? 29.719 2.409 -33.481 1.00 93.38 95 ILE A CA 1
ATOM 695 C C . ILE A 1 95 ? 29.757 2.454 -35.007 1.00 93.38 95 ILE A C 1
ATOM 697 O O . ILE A 1 95 ? 28.754 2.731 -35.648 1.00 93.38 95 ILE A O 1
ATOM 701 N N . ALA A 1 96 ? 30.935 2.208 -35.575 1.00 91.56 96 ALA A N 1
ATOM 702 C CA . ALA A 1 96 ? 31.164 2.163 -37.012 1.00 91.56 96 ALA A CA 1
ATOM 703 C C . ALA A 1 96 ? 31.539 0.741 -37.433 1.00 91.56 96 ALA A C 1
ATOM 705 O O . ALA A 1 96 ? 32.475 0.145 -36.885 1.00 91.56 96 ALA A O 1
ATOM 706 N N . ILE A 1 97 ? 30.814 0.216 -38.407 1.00 89.19 97 ILE A N 1
ATOM 707 C CA . ILE A 1 97 ? 31.026 -1.075 -39.042 1.00 89.19 97 ILE A CA 1
ATOM 708 C C . ILE A 1 97 ? 31.526 -0.793 -40.453 1.00 89.19 97 ILE A C 1
ATOM 710 O O . ILE A 1 97 ? 30.866 -0.110 -41.221 1.00 89.19 97 ILE A O 1
ATOM 714 N N . GLU A 1 98 ? 32.704 -1.302 -40.792 1.00 88.88 98 GLU A N 1
ATOM 715 C CA . GLU A 1 98 ? 33.284 -1.162 -42.126 1.00 88.88 98 GLU A CA 1
ATOM 716 C C . GLU A 1 98 ? 33.407 -2.552 -42.755 1.00 88.88 98 GLU A C 1
ATOM 718 O O . GLU A 1 98 ? 34.172 -3.398 -42.270 1.00 88.88 98 GLU A O 1
ATOM 723 N N . ALA A 1 99 ? 32.660 -2.786 -43.832 1.00 84.94 99 ALA A N 1
ATOM 724 C CA . ALA A 1 99 ? 32.735 -3.999 -44.639 1.00 84.94 99 ALA A CA 1
ATOM 725 C C . ALA A 1 99 ? 33.631 -3.757 -45.863 1.00 84.94 99 ALA A C 1
ATOM 727 O O . ALA A 1 99 ? 33.509 -2.735 -46.539 1.00 84.94 99 ALA A O 1
ATOM 728 N N . LYS A 1 100 ? 34.566 -4.677 -46.145 1.00 83.62 100 LYS A N 1
ATOM 729 C CA . LYS A 1 100 ? 35.496 -4.589 -47.293 1.00 83.62 100 LYS A CA 1
ATOM 730 C C . LYS A 1 100 ? 35.381 -5.798 -48.204 1.00 83.62 100 LYS A C 1
ATOM 732 O O . LYS A 1 100 ? 35.334 -6.930 -47.716 1.00 83.62 100 LYS A O 1
ATOM 737 N N . TRP A 1 101 ? 35.474 -5.567 -49.513 1.00 80.00 101 TRP A N 1
ATOM 738 C CA . TRP A 1 101 ? 35.213 -6.591 -50.535 1.00 80.00 101 TRP A CA 1
ATOM 739 C C . TRP A 1 101 ? 36.425 -6.898 -51.429 1.00 80.00 101 TRP A C 1
ATOM 741 O O . TRP A 1 101 ? 37.454 -6.209 -51.405 1.00 80.00 101 TRP A O 1
ATOM 751 N N . SER A 1 102 ? 36.320 -7.961 -52.237 1.00 66.75 102 SER A N 1
ATOM 752 C CA . SER A 1 102 ? 37.353 -8.391 -53.198 1.00 66.75 102 SER A CA 1
ATOM 753 C C . SER A 1 102 ? 37.399 -7.437 -54.388 1.00 66.75 102 SER A C 1
ATOM 755 O O . SER A 1 102 ? 36.833 -7.694 -55.443 1.00 66.75 102 SER A O 1
ATOM 757 N N . GLY A 1 103 ? 38.062 -6.304 -54.191 1.00 67.31 103 GLY A N 1
ATOM 758 C CA . GLY A 1 103 ? 38.146 -5.211 -55.162 1.00 67.31 103 GLY A CA 1
ATOM 759 C C . GLY A 1 103 ? 38.686 -3.915 -54.558 1.00 67.31 103 GLY A C 1
ATOM 760 O O . GLY A 1 103 ? 39.091 -3.022 -55.296 1.00 67.31 103 GLY A O 1
ATOM 761 N N . GLY A 1 104 ? 38.753 -3.832 -53.222 1.00 68.50 104 GLY A N 1
ATOM 762 C CA . GLY A 1 104 ? 39.284 -2.676 -52.497 1.00 68.50 104 GLY A CA 1
ATOM 763 C C . GLY A 1 104 ? 38.247 -1.596 -52.192 1.00 68.50 104 GLY A C 1
ATOM 764 O O . GLY A 1 104 ? 38.587 -0.613 -51.543 1.00 68.50 104 GLY A O 1
ATOM 765 N N . SER A 1 105 ? 37.002 -1.774 -52.629 1.00 74.94 105 SER A N 1
ATOM 766 C CA . SER A 1 105 ? 35.884 -0.933 -52.223 1.00 74.94 105 SER A CA 1
ATOM 767 C C . SER A 1 105 ? 35.374 -1.343 -50.825 1.00 74.94 105 SER A C 1
ATOM 769 O O . SER A 1 105 ? 35.636 -2.461 -50.357 1.00 74.94 105 SER A O 1
ATOM 771 N N . SER A 1 106 ? 34.727 -0.406 -50.132 1.00 81.12 106 SER A N 1
ATOM 772 C CA . SER A 1 106 ? 34.222 -0.575 -48.767 1.00 81.12 106 SER A CA 1
ATOM 773 C C . SER A 1 106 ? 32.955 0.239 -48.534 1.00 81.12 106 SER A C 1
ATOM 775 O O . SER A 1 106 ? 32.782 1.287 -49.158 1.00 81.12 106 SER A O 1
ATOM 777 N N . GLU A 1 107 ? 32.149 -0.190 -47.571 1.00 83.00 107 GLU A N 1
ATOM 778 C CA . GLU A 1 107 ? 30.981 0.533 -47.065 1.00 83.00 107 GLU A CA 1
ATOM 779 C C . GLU A 1 107 ? 31.095 0.699 -45.549 1.00 83.00 107 GLU A C 1
ATOM 781 O O . GLU A 1 107 ? 31.551 -0.214 -44.852 1.00 83.00 107 GLU A O 1
ATOM 786 N N . GLU A 1 108 ? 30.748 1.890 -45.056 1.00 85.25 108 GLU A N 1
ATOM 787 C CA . GLU A 1 108 ? 30.704 2.204 -43.627 1.00 85.25 108 GLU A CA 1
ATOM 788 C C . GLU A 1 108 ? 29.241 2.349 -43.214 1.00 85.25 108 GLU A C 1
ATOM 790 O O . GLU A 1 108 ? 28.526 3.183 -43.755 1.00 85.25 108 GLU A O 1
ATOM 795 N N . PHE A 1 109 ? 28.842 1.552 -42.233 1.00 88.69 109 PHE A N 1
ATOM 796 C CA . PHE A 1 109 ? 27.565 1.615 -41.543 1.00 88.69 109 PHE A CA 1
ATOM 797 C C . PHE A 1 109 ? 27.824 2.169 -40.141 1.00 88.69 109 PHE A C 1
ATOM 799 O O . PHE A 1 109 ? 28.676 1.652 -39.411 1.00 88.69 109 PHE A O 1
ATOM 806 N N . THR A 1 110 ? 27.144 3.236 -39.744 1.00 91.44 110 THR A N 1
ATOM 807 C CA . THR A 1 110 ? 27.333 3.891 -38.450 1.00 91.44 110 THR A CA 1
ATOM 808 C C . THR A 1 110 ? 26.023 3.980 -37.691 1.00 91.44 110 THR A C 1
ATOM 810 O O . THR A 1 110 ? 25.034 4.462 -38.207 1.00 91.44 110 THR A O 1
ATOM 813 N N . PHE A 1 111 ? 26.060 3.675 -36.401 1.00 93.62 111 PHE A N 1
ATOM 814 C CA . PHE A 1 111 ? 24.986 4.020 -35.474 1.00 93.62 111 PHE A CA 1
ATOM 815 C C . PHE A 1 111 ? 25.574 4.499 -34.147 1.00 93.62 111 PHE A C 1
ATOM 817 O O . PHE A 1 111 ? 26.779 4.379 -33.877 1.00 93.62 111 PHE A O 1
ATOM 824 N N . TYR A 1 112 ? 24.735 5.084 -33.310 1.00 93.50 112 TYR A N 1
ATOM 825 C CA . TYR A 1 112 ? 25.122 5.702 -32.055 1.00 93.50 112 TYR A CA 1
ATOM 826 C C . TYR A 1 112 ? 24.434 4.998 -30.895 1.00 93.50 112 TYR A C 1
ATOM 828 O O . TYR A 1 112 ? 23.256 4.670 -30.938 1.00 93.50 112 TYR A O 1
ATOM 836 N N . VAL A 1 113 ? 25.183 4.776 -29.819 1.00 91.69 113 VAL A N 1
ATOM 837 C CA . VAL A 1 113 ? 24.661 4.200 -28.582 1.00 91.69 113 VAL A CA 1
ATOM 838 C C . VAL A 1 113 ? 24.897 5.177 -27.446 1.00 91.69 113 VAL A C 1
ATOM 840 O O . VAL A 1 113 ? 26.022 5.373 -26.969 1.00 91.69 113 VAL A O 1
ATOM 843 N N . LYS A 1 114 ? 23.822 5.820 -27.006 1.00 90.50 114 LYS A N 1
ATOM 844 C CA . LYS A 1 114 ? 23.795 6.691 -25.843 1.00 90.50 114 LYS A CA 1
ATOM 845 C C . LYS A 1 114 ? 23.614 5.840 -24.592 1.00 90.50 114 LYS A C 1
ATOM 847 O O . LYS A 1 114 ? 22.527 5.354 -24.302 1.00 90.50 114 LYS A O 1
ATOM 852 N N . ARG A 1 115 ? 24.683 5.687 -23.816 1.00 90.31 115 ARG A N 1
ATOM 853 C CA . ARG A 1 115 ? 24.625 5.019 -22.518 1.00 90.31 115 ARG A CA 1
ATOM 854 C C . ARG A 1 115 ? 24.240 6.019 -21.434 1.00 90.31 115 ARG A C 1
ATOM 856 O O . ARG A 1 115 ? 24.974 6.984 -21.194 1.00 90.31 115 ARG A O 1
ATOM 863 N N . ALA A 1 116 ? 23.130 5.762 -20.753 1.00 85.69 116 ALA A N 1
ATOM 864 C CA . ALA A 1 116 ? 22.710 6.513 -19.577 1.00 85.69 116 ALA A CA 1
ATOM 865 C C . ALA A 1 116 ? 23.097 5.764 -18.290 1.00 85.69 116 ALA A C 1
ATOM 867 O O . ALA A 1 116 ? 22.919 4.554 -18.196 1.00 85.69 116 ALA A O 1
ATOM 868 N N . ASP A 1 117 ? 23.619 6.486 -17.293 1.00 82.44 117 ASP A N 1
ATOM 869 C CA . ASP A 1 117 ? 23.927 5.943 -15.953 1.00 82.44 117 ASP A CA 1
ATOM 870 C C . ASP A 1 117 ? 22.810 6.219 -14.931 1.00 82.44 117 ASP A C 1
ATOM 872 O O . ASP A 1 117 ? 22.844 5.730 -13.802 1.00 82.44 117 ASP A O 1
ATOM 876 N N . THR A 1 118 ? 21.818 7.011 -15.329 1.00 80.62 118 THR A N 1
ATOM 877 C CA . THR A 1 118 ? 20.600 7.293 -14.573 1.00 80.62 118 THR A CA 1
ATOM 878 C C . THR A 1 118 ? 19.400 6.930 -15.432 1.00 80.62 118 THR A C 1
ATOM 880 O O . THR A 1 118 ? 19.499 6.999 -16.660 1.00 80.62 118 THR A O 1
ATOM 883 N N . PRO A 1 119 ? 18.260 6.574 -14.834 1.00 82.12 119 PRO A N 1
ATOM 884 C CA . PRO A 1 119 ? 17.080 6.288 -15.624 1.00 8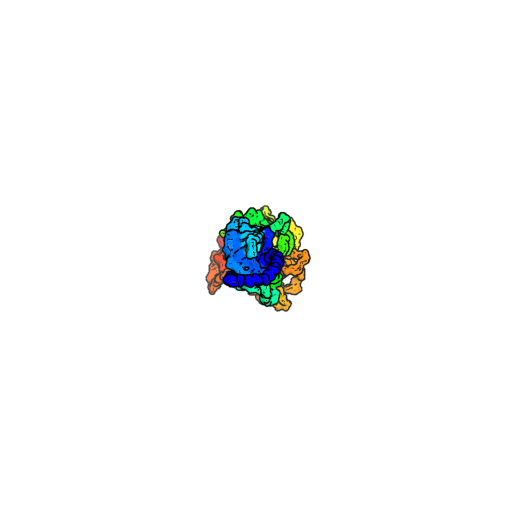2.12 119 PRO A CA 1
ATOM 885 C C . PRO A 1 119 ? 16.539 7.594 -16.223 1.00 82.12 119 PRO A C 1
ATOM 887 O O . PRO A 1 119 ? 16.370 8.593 -15.521 1.00 82.12 119 PRO A O 1
ATOM 890 N N . VAL A 1 120 ? 16.346 7.601 -17.538 1.00 84.12 120 VAL A N 1
ATOM 891 C CA . VAL A 1 120 ? 15.905 8.747 -18.339 1.00 84.12 120 VAL A CA 1
ATOM 892 C C . VAL A 1 120 ? 14.814 8.293 -19.308 1.00 84.12 120 VAL A C 1
ATOM 894 O O . VAL A 1 120 ? 14.857 7.133 -19.726 1.00 84.12 120 VAL A O 1
ATOM 897 N N . PRO A 1 121 ? 13.861 9.170 -19.672 1.00 87.44 121 PRO A N 1
ATOM 898 C CA . PRO A 1 121 ? 12.800 8.814 -20.604 1.00 87.44 121 PRO A CA 1
ATOM 899 C C . PRO A 1 121 ? 13.313 8.204 -21.915 1.00 87.44 121 PRO A C 1
ATOM 901 O O . PRO A 1 121 ? 14.301 8.690 -22.471 1.00 87.44 121 PRO A O 1
ATOM 904 N N . GLY A 1 122 ? 12.630 7.160 -22.386 1.00 86.19 122 GLY A N 1
ATOM 905 C CA . GLY A 1 122 ? 12.967 6.366 -23.568 1.00 86.19 122 GLY A CA 1
ATOM 906 C C . GLY A 1 122 ? 13.931 5.202 -23.316 1.00 86.19 122 GLY A C 1
ATOM 907 O O . GLY A 1 122 ? 14.295 4.518 -24.265 1.00 86.19 122 GLY A O 1
ATOM 908 N N . LEU A 1 123 ? 14.395 4.972 -22.079 1.00 88.69 123 LEU A N 1
ATOM 909 C CA . LEU A 1 123 ? 15.106 3.730 -21.757 1.00 88.69 123 LEU A CA 1
ATOM 910 C C . LEU A 1 123 ? 14.105 2.572 -21.681 1.00 88.69 123 LEU A C 1
ATOM 912 O O . LEU A 1 123 ? 13.199 2.620 -20.849 1.00 88.69 123 LEU A O 1
ATOM 916 N N . SER A 1 124 ? 14.344 1.518 -22.458 1.00 89.12 124 SER A N 1
ATOM 917 C CA . SER A 1 124 ? 13.548 0.288 -22.439 1.00 89.12 124 SER A CA 1
ATOM 918 C C . SER A 1 124 ? 14.381 -0.906 -21.989 1.00 89.12 124 SER A C 1
ATOM 920 O O . SER A 1 124 ? 15.609 -0.914 -22.098 1.00 89.12 124 SER A O 1
ATOM 922 N N . TYR A 1 125 ? 13.712 -1.908 -21.434 1.00 88.25 125 TYR A N 1
ATOM 923 C CA . TYR A 1 125 ? 14.318 -3.158 -21.012 1.00 88.25 125 TYR A CA 1
ATOM 924 C C . TYR A 1 125 ? 13.338 -4.299 -21.254 1.00 88.25 125 TYR A C 1
ATOM 926 O O . TYR A 1 125 ? 12.423 -4.506 -20.462 1.00 88.25 125 TYR A O 1
ATOM 934 N N . HIS A 1 126 ? 13.558 -5.022 -22.348 1.00 89.38 126 HIS A N 1
ATOM 935 C CA . HIS A 1 126 ? 12.800 -6.218 -22.683 1.00 89.38 126 HIS A CA 1
ATOM 936 C C . HIS A 1 126 ? 13.344 -7.430 -21.923 1.00 89.38 126 HIS A C 1
ATOM 938 O O . HIS A 1 126 ? 14.558 -7.672 -21.866 1.00 89.38 126 HIS A O 1
ATOM 944 N N . VAL A 1 127 ? 12.441 -8.214 -21.341 1.00 90.12 127 VAL A N 1
ATOM 945 C CA . VAL A 1 127 ? 12.759 -9.453 -20.637 1.00 90.12 127 VAL A CA 1
ATOM 946 C C . VAL A 1 127 ? 11.963 -10.590 -21.276 1.00 90.12 127 VAL A C 1
ATOM 948 O O . VAL A 1 127 ? 10.795 -10.736 -20.940 1.00 90.12 127 VAL A O 1
ATOM 951 N N . PRO A 1 128 ? 12.588 -11.454 -22.104 1.00 89.81 128 PRO A N 1
ATOM 952 C CA . PRO A 1 128 ? 11.879 -12.529 -22.815 1.00 89.81 128 PRO A CA 1
ATOM 953 C C . PRO A 1 128 ? 11.192 -13.548 -21.898 1.00 89.81 128 PRO A C 1
ATOM 955 O O . PRO A 1 128 ? 10.283 -14.265 -22.294 1.00 89.81 128 PRO A O 1
ATOM 958 N N . SER A 1 129 ? 11.696 -13.678 -20.670 1.00 90.81 129 SER A N 1
ATOM 959 C CA . SER A 1 129 ? 11.088 -14.489 -19.620 1.00 90.81 129 SER A CA 1
ATOM 960 C C . SER A 1 129 ? 11.619 -14.035 -18.271 1.00 90.81 129 SER A C 1
ATOM 962 O O . SER A 1 129 ? 12.832 -13.819 -18.124 1.00 90.81 129 SER A O 1
ATOM 964 N N . LEU A 1 130 ? 10.751 -13.939 -17.267 1.00 91.62 130 LEU A N 1
ATOM 965 C CA . LEU A 1 130 ? 11.163 -13.543 -15.926 1.00 91.62 130 LEU A CA 1
ATOM 966 C C . LEU A 1 130 ? 12.231 -14.502 -15.353 1.00 91.62 130 LEU A C 1
ATOM 968 O O . LEU A 1 130 ? 12.092 -15.724 -15.430 1.00 91.62 130 LEU A O 1
ATOM 972 N N . PRO A 1 131 ? 13.310 -13.987 -14.737 1.00 92.25 131 PRO A N 1
ATOM 973 C CA . PRO A 1 131 ? 14.317 -14.831 -14.104 1.00 92.25 131 PRO A CA 1
ATOM 974 C C . PRO A 1 131 ? 13.776 -15.767 -13.007 1.00 92.25 131 PRO A C 1
ATOM 976 O O . PRO A 1 131 ? 13.050 -15.367 -12.101 1.00 92.25 131 PRO A O 1
ATOM 979 N N . ALA A 1 132 ? 14.266 -17.009 -12.966 1.00 91.44 132 ALA A N 1
ATOM 980 C CA . ALA A 1 132 ? 13.924 -17.974 -11.909 1.00 91.44 132 ALA A CA 1
ATOM 981 C C . ALA A 1 132 ? 14.349 -17.543 -10.482 1.00 91.44 132 ALA A C 1
ATOM 983 O O . ALA A 1 132 ? 13.990 -18.189 -9.501 1.00 91.44 132 ALA A O 1
ATOM 984 N N . SER A 1 133 ? 15.120 -16.457 -10.345 1.00 93.38 133 SER A N 1
ATOM 985 C CA . SER A 1 133 ? 15.527 -15.873 -9.060 1.00 93.38 133 SER A CA 1
ATOM 986 C C . SER A 1 133 ? 14.358 -15.321 -8.236 1.00 93.38 133 SER A C 1
ATOM 988 O O . SER A 1 133 ? 14.546 -15.053 -7.048 1.00 93.38 133 SER A O 1
ATOM 990 N N . GLY A 1 134 ? 13.189 -15.091 -8.849 1.00 92.06 134 GLY A N 1
ATOM 991 C CA . GLY A 1 134 ? 12.065 -14.416 -8.193 1.00 92.06 134 GLY A CA 1
ATOM 992 C C . GLY A 1 134 ? 12.273 -12.906 -8.036 1.00 92.06 134 GLY A C 1
ATOM 993 O O . GLY A 1 134 ? 11.576 -12.257 -7.253 1.00 92.06 134 GLY A O 1
ATOM 994 N N . LYS A 1 135 ? 13.284 -12.346 -8.714 1.00 95.06 135 LYS A N 1
ATOM 995 C CA . LYS A 1 135 ? 13.677 -10.942 -8.599 1.00 95.06 135 LYS A CA 1
ATOM 996 C C . LYS A 1 135 ? 14.301 -10.428 -9.891 1.00 95.06 135 LYS A C 1
ATOM 998 O O . LYS A 1 135 ? 15.261 -11.016 -10.390 1.00 95.06 135 LYS A O 1
ATOM 1003 N N . LEU A 1 136 ? 13.830 -9.270 -10.335 1.00 93.56 136 LEU A N 1
ATOM 1004 C CA . LEU A 1 136 ? 14.348 -8.519 -11.470 1.00 93.56 136 LEU A CA 1
ATOM 1005 C C . LEU A 1 136 ? 14.709 -7.093 -11.028 1.00 93.56 136 LEU A C 1
ATOM 1007 O O . LEU A 1 136 ? 13.934 -6.437 -10.337 1.00 93.56 136 LEU A O 1
ATOM 1011 N N . GLU A 1 137 ? 15.891 -6.621 -11.416 1.00 92.75 137 GLU A N 1
ATOM 1012 C CA . GLU A 1 137 ? 16.295 -5.216 -11.294 1.00 92.75 137 GLU A CA 1
ATOM 1013 C C . GLU A 1 137 ? 16.658 -4.722 -12.693 1.00 92.75 137 GLU A C 1
ATOM 1015 O O . GLU A 1 137 ? 17.505 -5.334 -13.342 1.00 92.75 137 GLU A O 1
ATOM 1020 N N . GLY A 1 138 ? 16.032 -3.639 -13.149 1.00 88.44 138 GLY A N 1
ATOM 1021 C CA . GLY A 1 138 ? 16.219 -3.125 -14.507 1.00 88.44 138 GLY A CA 1
ATOM 1022 C C . GLY A 1 138 ? 16.549 -1.637 -14.546 1.00 88.44 138 GLY A C 1
ATOM 1023 O O . GLY A 1 138 ? 16.434 -0.927 -13.540 1.00 88.44 138 GLY A O 1
ATOM 1024 N N . LEU A 1 139 ? 16.971 -1.173 -15.728 1.00 87.19 139 LEU A N 1
ATOM 1025 C CA . LEU A 1 139 ? 17.048 0.249 -16.084 1.00 87.19 139 LEU A CA 1
ATOM 1026 C C . LEU A 1 139 ? 17.883 1.072 -15.081 1.00 87.19 139 LEU A C 1
ATOM 1028 O O . LEU A 1 139 ? 17.438 2.094 -14.574 1.00 87.19 139 LEU A O 1
ATOM 1032 N N . ASN A 1 140 ? 19.090 0.609 -14.729 1.00 82.00 140 ASN A N 1
ATOM 1033 C CA . ASN A 1 140 ? 19.947 1.226 -13.697 1.00 82.00 140 ASN A CA 1
ATOM 1034 C C . ASN A 1 140 ? 19.302 1.339 -12.301 1.00 82.00 140 ASN A C 1
ATOM 1036 O O . ASN A 1 140 ? 19.501 2.330 -11.595 1.00 82.00 140 ASN A O 1
ATOM 1040 N N . LYS A 1 141 ? 18.578 0.296 -11.869 1.00 84.19 141 LYS A N 1
ATOM 1041 C CA . LYS A 1 141 ? 17.836 0.254 -10.592 1.00 84.19 141 LYS A CA 1
ATOM 1042 C C . LYS A 1 141 ? 16.688 1.260 -10.537 1.00 84.19 141 LYS A C 1
ATOM 1044 O O . LYS A 1 141 ? 16.340 1.739 -9.457 1.00 84.19 141 LYS A O 1
ATOM 1049 N N . ALA A 1 142 ? 16.094 1.558 -11.691 1.00 87.75 142 ALA A N 1
ATOM 1050 C CA . ALA A 1 142 ? 14.865 2.335 -11.745 1.00 87.75 142 ALA A CA 1
ATOM 1051 C C . ALA A 1 142 ? 13.700 1.626 -11.058 1.00 87.75 142 ALA A C 1
ATOM 1053 O O . ALA A 1 142 ? 12.783 2.265 -10.555 1.00 87.75 142 ALA A O 1
ATOM 1054 N N . PHE A 1 143 ? 13.755 0.297 -11.020 1.00 92.25 143 PHE A N 1
ATOM 1055 C CA . PHE A 1 143 ? 12.784 -0.524 -10.331 1.00 92.25 143 PHE A CA 1
ATOM 1056 C C . PHE A 1 143 ? 13.427 -1.801 -9.797 1.00 92.25 143 PHE A C 1
ATOM 1058 O O . PHE A 1 143 ? 14.470 -2.262 -10.277 1.00 92.25 143 PHE A O 1
ATOM 1065 N N . VAL A 1 144 ? 12.764 -2.386 -8.805 1.00 94.06 144 VAL A N 1
ATOM 1066 C CA . VAL A 1 144 ? 12.958 -3.780 -8.414 1.00 94.06 144 VAL A CA 1
ATOM 1067 C C . VAL A 1 144 ? 11.599 -4.452 -8.426 1.00 94.06 144 VAL A C 1
ATOM 1069 O O . VAL A 1 144 ? 10.677 -4.000 -7.754 1.00 94.06 144 VAL A O 1
ATOM 1072 N N . LEU A 1 145 ? 11.488 -5.541 -9.169 1.00 93.44 145 LEU A N 1
ATOM 1073 C CA . LEU A 1 145 ? 10.303 -6.379 -9.216 1.00 93.44 145 LEU A CA 1
ATOM 1074 C C . LEU A 1 145 ? 10.617 -7.701 -8.511 1.00 93.44 145 LEU A C 1
ATOM 1076 O O . LEU A 1 145 ? 11.644 -8.325 -8.778 1.00 93.44 145 LEU A O 1
ATOM 1080 N N . THR A 1 146 ? 9.742 -8.134 -7.608 1.00 92.88 146 THR A N 1
ATOM 1081 C CA . THR A 1 146 ? 9.834 -9.447 -6.950 1.00 92.88 146 THR A CA 1
ATOM 1082 C C . THR A 1 146 ? 8.558 -10.242 -7.159 1.00 92.88 146 THR A C 1
ATOM 1084 O O . THR A 1 146 ? 7.467 -9.681 -7.163 1.00 92.88 146 THR A O 1
ATOM 1087 N N . TYR A 1 147 ? 8.692 -11.549 -7.336 1.00 90.12 147 TYR A N 1
ATOM 1088 C CA . TYR A 1 147 ? 7.586 -12.449 -7.652 1.00 90.12 147 TYR A CA 1
ATOM 1089 C C . TYR A 1 147 ? 7.891 -13.855 -7.145 1.00 90.12 147 TYR A C 1
ATOM 1091 O O . TYR A 1 147 ? 9.043 -14.237 -6.946 1.00 90.12 147 TYR A O 1
ATOM 1099 N N . SER A 1 148 ? 6.838 -14.639 -6.911 1.00 87.31 148 SER A N 1
ATOM 1100 C CA . SER A 1 148 ? 6.984 -16.006 -6.387 1.00 87.31 148 SER A CA 1
ATOM 1101 C C . SER A 1 148 ? 7.100 -17.086 -7.466 1.00 87.31 148 SER A C 1
ATOM 1103 O O . SER A 1 148 ? 7.493 -18.208 -7.159 1.00 87.31 148 SER A O 1
ATOM 1105 N N . SER A 1 149 ? 6.746 -16.752 -8.708 1.00 88.38 149 SER A N 1
ATOM 1106 C CA . SER A 1 149 ? 6.801 -17.620 -9.884 1.00 88.38 149 SER A CA 1
ATOM 1107 C C . SER A 1 149 ? 7.339 -16.808 -11.051 1.00 88.38 149 SER A C 1
ATOM 1109 O O . SER A 1 149 ? 6.895 -15.680 -11.245 1.00 88.38 149 SER A O 1
ATOM 1111 N N . SER A 1 150 ? 8.280 -17.375 -11.801 1.00 90.31 150 SER A N 1
ATOM 1112 C CA . SER A 1 150 ? 8.785 -16.798 -13.051 1.00 90.31 150 SER A CA 1
ATOM 1113 C C . SER A 1 150 ? 7.879 -17.074 -14.253 1.00 90.31 150 SER A C 1
ATOM 1115 O O . SER A 1 150 ? 8.191 -16.634 -15.349 1.00 90.31 150 SER A O 1
ATOM 1117 N N . VAL A 1 151 ? 6.812 -17.849 -14.055 1.00 92.31 151 VAL A N 1
ATOM 1118 C CA . VAL A 1 151 ? 5.835 -18.189 -15.092 1.00 92.31 151 VAL A CA 1
ATOM 1119 C C . VAL A 1 151 ? 4.645 -17.246 -14.990 1.00 92.31 151 VAL A C 1
ATOM 1121 O O . VAL A 1 151 ? 4.116 -17.050 -13.887 1.00 92.31 151 VAL A O 1
ATOM 1124 N N . LEU A 1 152 ? 4.247 -16.706 -16.135 1.00 90.94 152 LEU A N 1
ATOM 1125 C CA . LEU A 1 152 ? 3.015 -15.971 -16.357 1.00 90.94 152 LEU A CA 1
ATOM 1126 C C . LEU A 1 152 ? 1.913 -16.926 -16.825 1.00 90.94 152 LEU A C 1
ATOM 1128 O O . LEU A 1 152 ? 2.181 -17.912 -17.517 1.00 90.94 152 LEU A O 1
ATOM 1132 N N . VAL A 1 153 ? 0.689 -16.635 -16.406 1.00 89.94 153 VAL A N 1
ATOM 1133 C CA . VAL A 1 153 ? -0.522 -17.399 -16.729 1.00 89.94 153 VAL A CA 1
ATOM 1134 C C . VAL A 1 153 ? -1.601 -16.476 -17.282 1.00 89.94 153 VAL A C 1
ATOM 1136 O O . VAL A 1 153 ? -1.499 -15.276 -17.072 1.00 89.94 153 VAL A O 1
ATOM 1139 N N . ASP A 1 154 ? -2.617 -17.010 -17.942 1.00 88.00 154 ASP A N 1
ATOM 1140 C CA . ASP A 1 154 ? -3.786 -16.277 -18.436 1.00 88.00 154 ASP A CA 1
ATOM 1141 C C . ASP A 1 154 ? -4.897 -16.184 -17.376 1.00 88.00 154 ASP A C 1
ATOM 1143 O O . ASP A 1 154 ? -4.696 -16.563 -16.210 1.00 88.00 154 ASP A O 1
ATOM 1147 N N . GLU A 1 155 ? -6.083 -15.708 -17.783 1.00 81.00 155 GLU A N 1
ATOM 1148 C CA . GLU A 1 155 ? -7.281 -15.578 -16.949 1.00 81.00 155 GLU A CA 1
ATOM 1149 C C . GLU A 1 155 ? -7.836 -16.885 -16.361 1.00 81.00 155 GLU A C 1
ATOM 1151 O O . GLU A 1 155 ? -8.406 -16.862 -15.261 1.00 81.00 155 GLU A O 1
ATOM 1156 N N . ASP A 1 156 ? -7.577 -18.020 -17.002 1.00 84.81 156 ASP A N 1
ATOM 1157 C CA . ASP A 1 156 ? -7.977 -19.350 -16.541 1.00 84.81 156 ASP A CA 1
ATOM 1158 C C . ASP A 1 156 ? -6.893 -20.006 -15.661 1.00 84.81 156 ASP A C 1
ATOM 1160 O O . ASP A 1 156 ? -7.144 -20.981 -14.945 1.00 84.81 156 ASP A O 1
ATOM 1164 N N . GLY A 1 157 ? -5.700 -19.404 -15.619 1.00 86.69 157 GLY A N 1
ATOM 1165 C CA . GLY A 1 157 ? -4.548 -19.899 -14.871 1.00 86.69 157 GLY A CA 1
ATOM 1166 C C . GLY A 1 157 ? -3.677 -20.861 -15.678 1.00 86.69 157 GLY A C 1
ATOM 1167 O O . GLY A 1 157 ? -2.780 -21.487 -15.099 1.00 86.69 157 GLY A O 1
ATOM 1168 N N . ASP A 1 158 ? -3.917 -20.959 -16.984 1.00 92.38 158 ASP A N 1
ATOM 1169 C CA . ASP A 1 158 ? -3.094 -21.704 -17.921 1.00 92.38 158 ASP A CA 1
ATOM 1170 C C . ASP A 1 158 ? -1.856 -20.886 -18.301 1.00 92.38 158 ASP A C 1
ATOM 1172 O O . ASP A 1 158 ? -1.836 -19.663 -18.230 1.00 92.38 158 ASP A O 1
ATOM 1176 N N . ILE A 1 159 ? -0.757 -21.562 -18.628 1.00 94.62 159 ILE A N 1
ATOM 1177 C CA . ILE A 1 159 ? 0.507 -20.889 -18.951 1.00 94.62 159 ILE A CA 1
ATOM 1178 C C . ILE A 1 159 ? 0.377 -20.232 -20.327 1.00 94.62 159 ILE A C 1
ATOM 1180 O O . ILE A 1 159 ? 0.103 -20.935 -21.297 1.00 94.62 159 ILE A O 1
ATOM 1184 N N . VAL A 1 160 ? 0.635 -18.924 -20.410 1.00 92.88 160 VAL A N 1
ATOM 1185 C CA . VAL A 1 160 ? 0.661 -18.193 -21.689 1.00 92.88 160 VAL A CA 1
ATOM 1186 C C . VAL A 1 160 ? 1.882 -18.574 -22.526 1.00 92.88 160 VAL A C 1
ATOM 1188 O O . VAL A 1 160 ? 2.952 -18.873 -21.984 1.00 92.88 160 VAL A O 1
ATOM 1191 N N . ASP A 1 161 ? 1.735 -18.551 -23.850 1.00 93.00 161 ASP A N 1
ATOM 1192 C CA . ASP A 1 161 ? 2.822 -18.893 -24.773 1.00 93.00 161 ASP A CA 1
ATOM 1193 C C . ASP A 1 161 ? 3.950 -17.851 -24.728 1.00 93.00 161 ASP A C 1
ATOM 1195 O O . ASP A 1 161 ? 5.130 -18.221 -24.736 1.00 93.00 161 ASP A O 1
ATOM 1199 N N . ASP A 1 162 ? 3.597 -16.564 -24.632 1.00 93.00 162 ASP A N 1
ATOM 1200 C CA . ASP A 1 162 ? 4.564 -15.478 -24.504 1.00 93.00 162 ASP A CA 1
ATOM 1201 C C . ASP A 1 162 ? 4.796 -15.106 -23.034 1.00 93.00 162 ASP A C 1
ATOM 1203 O O . ASP A 1 162 ? 3.893 -14.711 -22.301 1.00 93.00 162 ASP A O 1
ATOM 1207 N N . GLN A 1 163 ? 6.038 -15.259 -22.587 1.00 94.31 163 GLN A N 1
ATOM 1208 C CA . GLN A 1 163 ? 6.465 -14.976 -21.214 1.00 94.31 163 GLN A CA 1
ATOM 1209 C C . GLN A 1 163 ? 7.203 -13.631 -21.110 1.00 94.31 163 GLN A C 1
ATOM 1211 O O . GLN A 1 163 ? 7.758 -13.315 -20.048 1.00 94.31 163 GLN A O 1
ATOM 1216 N N . GLY A 1 164 ? 7.250 -12.882 -22.214 1.00 93.25 164 GLY A N 1
ATOM 1217 C CA . GLY A 1 164 ? 7.952 -11.624 -22.355 1.00 93.25 164 GLY A CA 1
ATOM 1218 C C . GLY A 1 164 ? 7.299 -10.486 -21.580 1.00 93.25 164 GLY A C 1
ATOM 1219 O O . GLY A 1 164 ? 6.079 -10.412 -21.427 1.00 93.25 164 GLY A O 1
ATOM 1220 N N . VAL A 1 165 ? 8.141 -9.597 -21.057 1.00 92.62 165 VAL A N 1
ATOM 1221 C CA . VAL A 1 165 ? 7.717 -8.388 -20.352 1.00 92.62 165 VAL A CA 1
ATOM 1222 C C . VAL A 1 165 ? 8.634 -7.234 -20.718 1.00 92.62 165 VAL A C 1
ATOM 1224 O O . VAL A 1 165 ? 9.849 -7.302 -20.505 1.00 92.62 165 VAL A O 1
ATOM 1227 N N . ASP A 1 166 ? 8.029 -6.151 -21.175 1.00 92.25 166 ASP A N 1
ATOM 1228 C CA . ASP A 1 166 ? 8.678 -4.883 -21.432 1.00 92.25 166 ASP A CA 1
ATOM 1229 C C . ASP A 1 166 ? 8.575 -3.936 -20.245 1.00 92.25 166 ASP A C 1
ATOM 1231 O O . ASP A 1 166 ? 7.550 -3.806 -19.569 1.00 92.25 166 ASP A O 1
ATOM 1235 N N . PHE A 1 167 ? 9.676 -3.232 -20.012 1.00 93.44 167 PHE A N 1
ATOM 1236 C CA . PHE A 1 167 ? 9.766 -2.155 -19.042 1.00 93.44 167 PHE A CA 1
ATOM 1237 C C . PHE A 1 167 ? 10.272 -0.904 -19.743 1.00 93.44 167 PHE A C 1
ATOM 1239 O O . PHE A 1 167 ? 11.321 -0.943 -20.383 1.00 93.44 167 PHE A O 1
ATOM 1246 N N . GLU A 1 168 ? 9.589 0.220 -19.564 1.00 92.81 168 GLU A N 1
ATOM 1247 C CA . GLU A 1 168 ? 9.978 1.488 -20.179 1.00 92.81 168 GLU A CA 1
ATOM 1248 C C . GLU A 1 168 ? 10.006 2.614 -19.146 1.00 92.81 168 GLU A C 1
ATOM 1250 O O . GLU A 1 168 ? 9.134 2.751 -18.288 1.00 92.81 168 GLU A O 1
ATOM 1255 N N . ILE A 1 169 ? 11.032 3.452 -19.237 1.00 91.88 169 ILE A N 1
ATOM 1256 C CA . ILE A 1 169 ? 11.087 4.737 -18.560 1.00 91.88 169 ILE A CA 1
ATOM 1257 C C . ILE A 1 169 ? 10.362 5.763 -19.431 1.00 91.88 169 ILE A C 1
ATOM 1259 O O . ILE A 1 169 ? 10.897 6.213 -20.439 1.00 91.88 169 ILE A O 1
ATOM 1263 N N . CYS A 1 170 ? 9.174 6.192 -19.029 1.00 89.38 170 CYS A N 1
ATOM 1264 C CA . CYS A 1 170 ? 8.389 7.190 -19.744 1.00 89.38 170 CYS A CA 1
ATOM 1265 C C . CYS A 1 170 ? 8.600 8.595 -19.163 1.00 89.38 170 CYS A C 1
ATOM 1267 O O . CYS A 1 170 ? 8.920 8.787 -17.982 1.00 89.38 170 CYS A O 1
ATOM 1269 N N . SER A 1 171 ? 8.391 9.610 -20.002 1.00 82.62 171 SER A N 1
ATOM 1270 C CA . SER A 1 171 ? 8.297 10.990 -19.520 1.00 82.62 171 SER A CA 1
ATOM 1271 C C . SER A 1 171 ? 7.055 11.149 -18.645 1.00 82.62 171 SER A C 1
ATOM 1273 O O . SER A 1 171 ? 6.002 10.591 -18.948 1.00 82.62 171 SER A O 1
ATOM 1275 N N . ALA A 1 172 ? 7.160 11.952 -17.586 1.00 74.38 172 ALA A N 1
ATOM 1276 C CA . ALA A 1 172 ? 5.971 12.430 -16.891 1.00 74.38 172 ALA A CA 1
ATOM 1277 C C . ALA A 1 172 ? 5.085 13.242 -17.862 1.00 74.38 172 ALA A C 1
ATOM 1279 O O . ALA A 1 172 ? 5.642 13.926 -18.733 1.00 74.38 172 ALA A O 1
ATOM 1280 N N . PRO A 1 173 ? 3.749 13.233 -17.694 1.00 72.38 173 PRO A N 1
ATOM 1281 C CA . PRO A 1 173 ? 2.845 14.023 -18.526 1.00 72.38 173 PRO A CA 1
ATOM 1282 C C . PRO A 1 173 ? 3.265 15.493 -18.587 1.00 72.38 173 PRO A C 1
ATOM 1284 O O . PRO A 1 173 ? 3.701 16.096 -17.592 1.00 72.38 173 PRO A O 1
ATOM 1287 N N . SER A 1 174 ? 3.182 16.090 -19.775 1.00 67.31 174 SER A N 1
ATOM 1288 C CA . SER A 1 174 ? 3.579 17.484 -19.973 1.00 67.31 174 SER A CA 1
ATOM 1289 C C . SER A 1 174 ? 2.620 18.457 -19.294 1.00 67.31 174 SER A C 1
ATOM 1291 O O . SER A 1 174 ? 3.084 19.487 -18.796 1.00 67.31 174 SER A O 1
ATOM 1293 N N . ASP A 1 175 ? 1.330 18.119 -19.226 1.00 68.88 175 ASP A N 1
ATOM 1294 C CA . ASP A 1 175 ? 0.315 18.944 -18.583 1.00 68.88 175 ASP A CA 1
ATOM 1295 C C . ASP A 1 175 ? 0.416 18.819 -17.047 1.00 68.88 175 ASP A C 1
ATOM 1297 O O . ASP A 1 175 ? 0.384 17.712 -16.510 1.00 68.88 175 ASP A O 1
ATOM 1301 N N . PRO A 1 176 ? 0.597 19.921 -16.296 1.00 64.50 176 PRO A N 1
ATOM 1302 C CA . PRO A 1 176 ? 0.605 19.883 -14.836 1.00 64.50 176 PRO A CA 1
ATOM 1303 C C . PRO A 1 176 ? -0.701 19.388 -14.195 1.00 64.50 176 PRO A C 1
ATOM 1305 O O . PRO A 1 176 ? -0.632 18.951 -13.040 1.00 64.50 176 PRO A O 1
ATOM 1308 N N . ASP A 1 177 ? -1.832 19.462 -14.897 1.00 62.38 177 ASP A N 1
ATOM 1309 C CA . ASP A 1 177 ? -3.132 18.977 -14.428 1.00 62.38 177 ASP A CA 1
ATOM 1310 C C . ASP A 1 177 ? -3.236 17.446 -14.580 1.00 62.38 177 ASP A C 1
ATOM 1312 O O . ASP A 1 177 ? -3.682 16.776 -13.652 1.00 62.38 177 ASP A O 1
ATOM 1316 N N . GLU A 1 178 ? -2.664 16.868 -15.644 1.00 62.25 178 GLU A N 1
ATOM 1317 C CA . GLU A 1 178 ? -2.516 15.409 -15.845 1.00 62.25 178 GLU A CA 1
ATOM 1318 C C . GLU A 1 178 ? -1.496 14.761 -14.888 1.00 62.25 178 GLU A C 1
ATOM 1320 O O . GLU A 1 178 ? -1.332 13.547 -14.864 1.00 62.25 178 GLU A O 1
ATOM 1325 N N . ARG A 1 179 ? -0.765 15.546 -14.081 1.00 64.44 179 ARG A N 1
ATOM 1326 C CA . ARG A 1 179 ? 0.246 15.036 -13.130 1.00 64.44 179 ARG A CA 1
ATOM 1327 C C . ARG A 1 179 ? -0.312 14.672 -11.755 1.00 64.44 179 ARG A C 1
ATOM 1329 O O . ARG A 1 179 ? 0.501 14.469 -10.845 1.00 64.44 179 ARG A O 1
ATOM 1336 N N . ARG A 1 180 ? -1.628 14.725 -11.504 1.00 65.69 180 ARG A N 1
ATOM 1337 C CA . ARG A 1 180 ? -2.144 14.699 -10.121 1.00 65.69 180 ARG A CA 1
ATOM 1338 C C . ARG A 1 180 ? -3.490 13.988 -9.950 1.00 65.69 180 ARG A C 1
ATOM 1340 O O . ARG A 1 180 ? -4.522 14.572 -10.261 1.00 65.69 180 ARG A O 1
ATOM 1347 N N . PRO A 1 181 ? -3.506 12.869 -9.210 1.00 64.62 181 PRO A N 1
ATOM 1348 C CA . PRO A 1 181 ? -4.686 12.474 -8.457 1.00 64.62 181 PRO A CA 1
ATOM 1349 C C . PRO A 1 181 ? -4.997 13.534 -7.383 1.00 64.62 181 PRO A C 1
ATOM 1351 O O . PRO A 1 181 ? -4.081 14.094 -6.774 1.00 64.62 181 PRO A O 1
ATOM 1354 N N . ASP A 1 182 ? -6.274 13.803 -7.099 1.00 64.56 182 ASP A N 1
ATOM 1355 C CA . ASP A 1 182 ? -6.716 14.841 -6.148 1.00 64.56 182 ASP A CA 1
ATOM 1356 C C . ASP A 1 182 ? -5.926 14.861 -4.815 1.00 64.56 182 ASP A C 1
ATOM 1358 O O . ASP A 1 182 ? -6.060 13.985 -3.949 1.00 64.56 182 ASP A O 1
ATOM 1362 N N . GLY A 1 183 ? -5.136 15.920 -4.597 1.00 66.62 183 GLY A N 1
ATOM 1363 C CA . GLY A 1 183 ? -4.341 16.115 -3.376 1.00 66.62 183 GLY A CA 1
ATOM 1364 C C . GLY A 1 183 ? -3.034 15.314 -3.317 1.00 66.62 183 GLY A C 1
ATOM 1365 O O . GLY A 1 183 ? -2.426 15.221 -2.243 1.00 66.62 183 GLY A O 1
ATOM 1366 N N . TYR A 1 184 ? -2.600 14.755 -4.445 1.00 74.56 184 TYR A N 1
ATOM 1367 C CA . TYR A 1 184 ? -1.313 14.103 -4.651 1.00 74.56 184 TYR A CA 1
ATOM 1368 C C . TYR A 1 184 ? -0.488 14.880 -5.669 1.00 74.56 184 TYR A C 1
ATOM 1370 O O . TYR A 1 184 ? -1.004 15.516 -6.581 1.00 74.56 184 TYR A O 1
ATOM 1378 N N . HIS A 1 185 ? 0.823 14.850 -5.485 1.00 70.25 185 HIS A N 1
ATOM 1379 C CA . HIS A 1 185 ? 1.767 15.490 -6.380 1.00 70.25 185 HIS A CA 1
ATOM 1380 C C . HIS A 1 185 ? 2.766 14.447 -6.838 1.00 70.25 185 HIS A C 1
ATOM 1382 O O . HIS A 1 185 ? 3.473 13.862 -6.010 1.00 70.25 185 HIS A O 1
ATOM 1388 N N . LEU A 1 186 ? 2.840 14.245 -8.152 1.00 71.56 186 LEU A N 1
ATOM 1389 C CA . LEU A 1 186 ? 3.967 13.553 -8.748 1.00 71.56 186 LEU A CA 1
ATOM 1390 C C . LEU A 1 186 ? 5.236 14.321 -8.372 1.00 71.56 186 LEU A C 1
ATOM 1392 O O . LEU A 1 186 ? 5.322 15.538 -8.572 1.00 71.56 186 LEU A O 1
ATOM 1396 N N . LEU A 1 187 ? 6.206 13.636 -7.776 1.00 63.06 187 LEU A N 1
ATOM 1397 C CA . LEU A 1 187 ? 7.427 14.277 -7.300 1.00 63.06 187 LEU A CA 1
ATOM 1398 C C . LEU A 1 187 ? 8.379 14.579 -8.453 1.00 63.06 187 LEU A C 1
ATOM 1400 O O . LEU A 1 187 ? 9.349 13.858 -8.643 1.00 63.06 187 LEU A O 1
ATOM 1404 N N . ALA A 1 188 ? 8.105 15.647 -9.209 1.00 51.69 188 ALA A N 1
ATOM 1405 C CA . ALA A 1 188 ? 8.961 16.092 -10.301 1.00 51.69 188 ALA A CA 1
ATOM 1406 C C . ALA A 1 188 ? 10.184 16.892 -9.832 1.00 51.69 188 ALA A C 1
ATOM 1408 O O . ALA A 1 188 ? 10.082 18.068 -9.501 1.00 51.69 188 ALA A O 1
ATOM 1409 N N . SER A 1 189 ? 11.346 16.245 -9.815 1.00 46.34 189 SER A N 1
ATOM 1410 C CA . SER A 1 189 ? 12.665 16.762 -9.441 1.00 46.34 189 SER A CA 1
ATOM 1411 C C . SER A 1 189 ? 13.675 16.520 -10.578 1.00 46.34 189 SER A C 1
ATOM 1413 O O . SER A 1 189 ? 13.531 15.555 -11.329 1.00 46.34 189 SER A O 1
ATOM 1415 N N . PRO A 1 190 ? 14.734 17.340 -10.735 1.00 46.50 190 PRO A N 1
ATOM 1416 C CA . PRO A 1 190 ? 15.718 17.185 -11.815 1.00 46.50 190 PRO A CA 1
ATOM 1417 C C . PRO A 1 190 ? 16.411 15.815 -11.882 1.00 46.50 190 PRO A C 1
ATOM 1419 O O . PRO A 1 190 ? 17.004 15.490 -12.905 1.00 46.50 190 PRO A O 1
ATOM 1422 N N . ASN A 1 191 ? 16.332 15.018 -10.810 1.00 52.06 191 ASN A N 1
ATOM 1423 C CA . ASN A 1 191 ? 16.935 13.688 -10.728 1.00 52.06 191 ASN A CA 1
ATOM 1424 C C . ASN A 1 191 ? 15.905 12.536 -10.761 1.00 52.06 191 ASN A C 1
ATOM 1426 O O . ASN A 1 191 ? 16.329 11.389 -10.829 1.00 52.06 191 ASN A O 1
ATOM 1430 N N . PHE A 1 192 ? 14.596 12.831 -10.686 1.00 60.59 192 PHE A N 1
ATOM 1431 C CA . PHE A 1 192 ? 13.452 11.895 -10.605 1.00 60.59 192 PHE A CA 1
ATOM 1432 C C . PHE A 1 192 ? 12.139 12.674 -10.831 1.00 60.59 192 PHE A C 1
ATOM 1434 O O . PHE A 1 192 ? 11.966 13.635 -10.092 1.00 60.59 192 PHE A O 1
ATOM 1441 N N . PRO A 1 193 ? 11.207 12.333 -11.756 1.00 63.00 193 PRO A N 1
ATOM 1442 C CA . PRO A 1 193 ? 10.452 11.082 -11.728 1.00 63.00 193 PRO A CA 1
ATOM 1443 C C . PRO A 1 193 ? 9.992 10.678 -13.141 1.00 63.00 193 PRO A C 1
ATOM 1445 O O . PRO A 1 193 ? 9.008 11.160 -13.708 1.00 63.00 193 PRO A O 1
ATOM 1448 N N . TYR A 1 194 ? 10.720 9.777 -13.750 1.00 77.25 194 TYR A N 1
ATOM 1449 C CA . TYR A 1 194 ? 10.113 9.065 -14.853 1.00 77.25 194 TYR A CA 1
ATOM 1450 C C . TYR A 1 194 ? 8.937 8.226 -14.341 1.00 77.25 194 TYR A C 1
ATOM 1452 O O . TYR A 1 194 ? 8.885 7.835 -13.170 1.00 77.25 194 TYR A O 1
ATOM 1460 N N . VAL A 1 195 ? 8.002 7.961 -15.236 1.00 89.88 195 VAL A N 1
ATOM 1461 C CA . VAL A 1 195 ? 6.947 6.977 -15.028 1.00 89.88 195 VAL A CA 1
ATOM 1462 C C . VAL A 1 195 ? 7.500 5.637 -15.502 1.00 89.88 195 VAL A C 1
ATOM 1464 O O . VAL A 1 195 ? 8.127 5.585 -16.554 1.00 89.88 195 VAL A O 1
ATOM 1467 N N . LEU A 1 196 ? 7.335 4.570 -14.727 1.00 92.75 196 LEU A N 1
ATOM 1468 C CA . LEU A 1 196 ? 7.674 3.228 -15.193 1.00 92.75 196 LEU A CA 1
ATOM 1469 C C . LEU A 1 196 ? 6.456 2.652 -15.901 1.00 92.75 196 LEU A C 1
ATOM 1471 O O . LEU A 1 196 ? 5.432 2.465 -15.253 1.00 92.75 196 LEU A O 1
ATOM 1475 N N . ARG A 1 197 ? 6.571 2.326 -17.182 1.00 93.25 197 ARG A N 1
ATOM 1476 C CA . ARG A 1 197 ? 5.609 1.453 -17.840 1.00 93.25 197 ARG A CA 1
ATOM 1477 C C . ARG A 1 197 ? 6.062 0.008 -17.696 1.00 93.25 197 ARG A C 1
ATOM 1479 O O . ARG A 1 197 ? 7.251 -0.279 -17.842 1.00 93.25 197 ARG A O 1
ATOM 1486 N N . ILE A 1 198 ? 5.128 -0.874 -17.381 1.00 93.00 198 ILE A N 1
ATOM 1487 C CA . ILE A 1 198 ? 5.315 -2.322 -17.432 1.00 93.00 198 ILE A CA 1
ATOM 1488 C C . ILE A 1 198 ? 4.279 -2.835 -18.420 1.00 93.00 198 ILE A C 1
ATOM 1490 O O . ILE A 1 198 ? 3.132 -2.421 -18.319 1.00 93.00 198 ILE A O 1
ATOM 1494 N N . GLN A 1 199 ? 4.676 -3.682 -19.362 1.00 91.81 199 GLN A N 1
ATOM 1495 C CA . GLN A 1 199 ? 3.782 -4.221 -20.381 1.00 91.81 199 GLN A CA 1
ATOM 1496 C C . GLN A 1 199 ? 4.153 -5.688 -20.649 1.00 91.81 199 GLN A C 1
ATOM 1498 O O . GLN A 1 199 ? 5.272 -5.946 -21.089 1.00 91.81 199 GLN A O 1
ATOM 1503 N N . PRO A 1 200 ? 3.284 -6.670 -20.364 1.00 90.94 200 PRO A N 1
ATOM 1504 C CA . PRO A 1 200 ? 3.490 -8.022 -20.867 1.00 90.94 200 PRO A CA 1
ATOM 1505 C C . PRO A 1 200 ? 3.313 -8.076 -22.390 1.00 90.94 200 PRO A C 1
ATOM 1507 O O . PRO A 1 200 ? 2.514 -7.327 -22.949 1.00 90.94 200 PRO A O 1
ATOM 1510 N N . GLU A 1 201 ? 4.040 -8.979 -23.046 1.00 91.12 201 GLU A N 1
ATOM 1511 C CA . GLU A 1 201 ? 3.892 -9.225 -24.491 1.00 91.12 201 GLU A CA 1
ATOM 1512 C C . GLU A 1 201 ? 2.530 -9.854 -24.819 1.00 91.12 201 GLU A C 1
ATOM 1514 O O . GLU A 1 201 ? 1.855 -9.452 -25.768 1.00 91.12 201 GLU A O 1
ATOM 1519 N N . ASP A 1 202 ? 2.089 -10.806 -23.989 1.00 90.00 202 ASP A N 1
ATOM 1520 C CA . ASP A 1 202 ? 0.720 -11.313 -24.016 1.00 90.00 202 ASP A CA 1
ATOM 1521 C C . ASP A 1 202 ? -0.166 -10.441 -23.099 1.00 90.00 202 ASP A C 1
ATOM 1523 O O . ASP A 1 202 ? 0.063 -10.401 -21.885 1.00 90.00 202 ASP A O 1
ATOM 1527 N N . PRO A 1 203 ? -1.177 -9.735 -23.639 1.00 85.88 203 PRO A N 1
ATOM 1528 C CA . PRO A 1 203 ? -2.019 -8.824 -22.865 1.00 85.88 203 PRO A CA 1
ATOM 1529 C C . PRO A 1 203 ? -2.864 -9.527 -21.792 1.00 85.88 203 PRO A C 1
ATOM 1531 O O . PRO A 1 203 ? -3.279 -8.874 -20.835 1.00 85.88 203 PRO A O 1
ATOM 1534 N N . ASP A 1 204 ? -3.094 -10.837 -21.915 1.00 84.25 204 ASP A N 1
ATOM 1535 C CA . ASP A 1 204 ? -3.860 -11.623 -20.943 1.00 84.25 204 ASP A CA 1
ATOM 1536 C C . ASP A 1 204 ? -2.953 -12.215 -19.842 1.00 84.25 204 ASP A C 1
ATOM 1538 O O . ASP A 1 204 ? -3.431 -12.786 -18.853 1.00 84.25 204 ASP A O 1
ATOM 1542 N N . ALA A 1 205 ?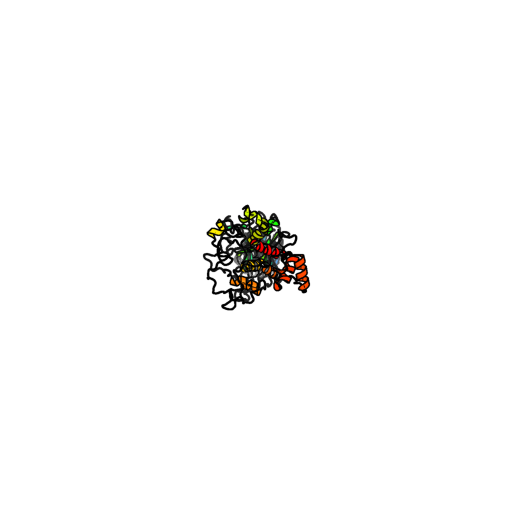 -1.630 -12.058 -19.969 1.00 87.62 205 ALA A N 1
ATOM 1543 C CA . ALA A 1 205 ? -0.659 -12.595 -19.030 1.00 87.62 205 ALA A CA 1
ATOM 1544 C C . ALA A 1 205 ? -0.737 -11.925 -17.653 1.00 87.62 205 ALA A C 1
ATOM 1546 O O . ALA A 1 205 ? -0.826 -10.706 -17.509 1.00 87.62 205 ALA A O 1
ATOM 1547 N N . ARG A 1 206 ? -0.588 -12.721 -16.593 1.00 85.00 206 ARG A N 1
ATOM 1548 C CA . ARG A 1 206 ? -0.520 -12.270 -15.196 1.00 85.00 206 ARG A CA 1
ATOM 1549 C C . ARG A 1 206 ? 0.382 -13.155 -14.348 1.00 85.00 206 ARG A C 1
ATOM 1551 O O . ARG A 1 206 ? 0.668 -14.309 -14.667 1.00 85.00 206 ARG A O 1
ATOM 1558 N N . PHE A 1 207 ? 0.820 -12.627 -13.207 1.00 84.50 207 PHE A N 1
ATOM 1559 C CA . PHE A 1 207 ? 1.570 -13.421 -12.238 1.00 84.50 207 PHE A CA 1
ATOM 1560 C C . PHE A 1 207 ? 0.680 -14.480 -11.574 1.00 84.50 207 PHE A C 1
ATOM 1562 O O . PHE A 1 207 ? -0.406 -14.175 -11.092 1.00 84.50 207 PHE A O 1
ATOM 1569 N N . VAL A 1 208 ? 1.216 -15.690 -11.380 1.00 84.00 208 VAL A N 1
ATOM 1570 C CA . VAL A 1 208 ? 0.553 -16.766 -10.604 1.00 84.00 208 VAL A CA 1
ATOM 1571 C C . VAL A 1 208 ? 0.173 -16.324 -9.179 1.00 84.00 208 VAL A C 1
ATOM 1573 O O . VAL A 1 208 ? -0.777 -16.822 -8.578 1.00 84.00 208 VAL A O 1
ATOM 1576 N N . ARG A 1 209 ? 0.963 -15.423 -8.587 1.00 79.94 209 ARG A N 1
ATOM 1577 C CA . ARG A 1 209 ? 0.720 -14.801 -7.276 1.00 79.94 209 ARG A CA 1
ATOM 1578 C C . ARG A 1 209 ? 1.138 -13.336 -7.335 1.00 79.94 209 ARG A C 1
ATOM 1580 O O . ARG A 1 209 ? 2.066 -13.044 -8.086 1.00 79.94 209 ARG A O 1
ATOM 1587 N N . PRO A 1 210 ? 0.570 -12.448 -6.499 1.00 79.81 210 PRO A N 1
ATOM 1588 C CA . PRO A 1 210 ? 0.896 -11.035 -6.577 1.00 79.81 210 PRO A CA 1
ATOM 1589 C C . PRO A 1 210 ? 2.394 -10.823 -6.340 1.00 79.81 210 PRO A C 1
ATOM 1591 O O . PRO A 1 210 ? 2.970 -11.360 -5.385 1.00 79.81 210 PRO A O 1
ATOM 1594 N N . GLY A 1 211 ? 3.017 -10.063 -7.239 1.00 85.06 211 GLY A N 1
ATOM 1595 C CA . GLY A 1 211 ? 4.391 -9.598 -7.099 1.00 85.06 211 GLY A CA 1
ATOM 1596 C C . GLY A 1 211 ? 4.481 -8.337 -6.239 1.00 85.06 211 GLY A C 1
ATOM 1597 O O . GLY A 1 211 ? 3.476 -7.803 -5.767 1.00 85.06 211 GLY A O 1
ATOM 1598 N N . GLN A 1 212 ? 5.696 -7.831 -6.043 1.00 90.12 212 GLN A N 1
ATOM 1599 C CA . GLN A 1 212 ? 5.925 -6.512 -5.457 1.00 90.12 212 GLN A CA 1
ATOM 1600 C C . GLN A 1 212 ? 6.804 -5.667 -6.364 1.00 90.12 212 GLN A C 1
ATOM 1602 O O . GLN A 1 212 ? 7.862 -6.123 -6.803 1.00 90.12 212 GLN A O 1
ATOM 1607 N N . LEU A 1 213 ? 6.378 -4.425 -6.568 1.00 92.88 213 LEU A N 1
ATOM 1608 C CA . LEU A 1 213 ? 7.119 -3.393 -7.270 1.00 92.88 213 LEU A CA 1
ATOM 1609 C C . LEU A 1 213 ? 7.729 -2.434 -6.252 1.00 92.88 213 LEU A C 1
ATOM 1611 O O . LEU A 1 213 ? 7.023 -1.841 -5.435 1.00 92.88 213 LEU A O 1
ATOM 1615 N N . THR A 1 214 ? 9.042 -2.260 -6.324 1.00 94.12 214 THR A N 1
ATOM 1616 C CA . THR A 1 214 ? 9.785 -1.253 -5.577 1.00 94.12 214 THR A CA 1
ATOM 1617 C C . THR A 1 214 ? 10.255 -0.164 -6.527 1.00 94.12 214 THR A C 1
ATOM 1619 O O . THR A 1 214 ? 11.021 -0.437 -7.451 1.00 94.12 214 THR A O 1
ATOM 1622 N N . LEU A 1 215 ? 9.853 1.074 -6.244 1.00 92.88 215 LEU A N 1
ATOM 1623 C CA . LEU A 1 215 ? 10.283 2.263 -6.969 1.00 92.88 215 LEU A CA 1
ATOM 1624 C C . LEU A 1 215 ? 11.101 3.184 -6.051 1.00 92.88 215 LEU A C 1
ATOM 1626 O O . LEU A 1 215 ? 10.723 3.391 -4.891 1.00 92.88 215 LEU A O 1
ATOM 1630 N N . PRO A 1 216 ? 12.222 3.743 -6.529 1.00 90.56 216 PRO A N 1
ATOM 1631 C CA . PRO A 1 216 ? 12.947 4.789 -5.825 1.00 90.56 216 PRO A CA 1
ATOM 1632 C C . PRO A 1 216 ? 12.181 6.122 -5.841 1.00 90.56 216 PRO A C 1
ATOM 1634 O O . PRO A 1 216 ? 11.320 6.360 -6.686 1.00 90.56 216 PRO A O 1
ATOM 1637 N N . TYR A 1 217 ? 12.504 7.006 -4.898 1.00 88.25 217 TYR A N 1
ATOM 1638 C CA . TYR A 1 217 ? 11.981 8.373 -4.834 1.00 88.25 217 TYR A CA 1
ATOM 1639 C C . TYR A 1 217 ? 13.100 9.389 -4.556 1.00 88.25 217 TYR A C 1
ATOM 1641 O O . TYR A 1 217 ? 14.221 9.019 -4.201 1.00 88.25 217 TYR A O 1
ATOM 1649 N N . ASP A 1 218 ? 12.801 10.685 -4.711 1.00 85.25 218 ASP A N 1
ATOM 1650 C CA . ASP A 1 218 ? 13.773 11.769 -4.512 1.00 85.25 218 ASP A CA 1
ATOM 1651 C C . ASP A 1 218 ? 14.412 11.730 -3.107 1.00 85.25 218 ASP A C 1
ATOM 1653 O O . ASP A 1 218 ? 13.739 11.828 -2.077 1.00 85.25 218 ASP A O 1
ATOM 1657 N N . GLN A 1 219 ? 15.744 11.646 -3.071 1.00 86.19 219 GLN A N 1
ATOM 1658 C CA . GLN A 1 219 ? 16.541 11.578 -1.846 1.00 86.19 219 GLN A CA 1
ATOM 1659 C C . GLN A 1 219 ? 16.388 12.811 -0.938 1.00 86.19 219 GLN A C 1
ATOM 1661 O O . GLN A 1 219 ? 16.673 12.732 0.256 1.00 86.19 219 GLN A O 1
ATOM 1666 N N . ASN A 1 220 ? 15.902 13.935 -1.472 1.00 86.69 220 ASN A N 1
ATOM 1667 C CA . ASN A 1 220 ? 15.633 15.155 -0.709 1.00 86.69 220 ASN A CA 1
ATOM 1668 C C . ASN A 1 220 ? 14.339 15.088 0.121 1.00 86.69 220 ASN A C 1
ATOM 1670 O O . ASN A 1 220 ? 14.113 15.947 0.977 1.00 86.69 220 ASN A O 1
ATOM 1674 N N . ILE A 1 221 ? 13.476 14.093 -0.106 1.00 87.31 221 ILE A N 1
ATOM 1675 C CA . ILE A 1 221 ? 12.249 13.918 0.675 1.00 87.31 221 ILE A CA 1
ATOM 1676 C C . ILE A 1 221 ? 12.599 13.407 2.075 1.00 87.31 221 ILE A C 1
ATOM 1678 O O . ILE A 1 221 ? 13.190 12.338 2.247 1.00 87.31 221 ILE A O 1
ATOM 1682 N N . SER A 1 222 ? 12.196 14.167 3.097 1.00 89.38 222 SER A N 1
ATOM 1683 C CA . SER A 1 222 ? 12.434 13.805 4.498 1.00 89.38 222 SER A CA 1
ATOM 1684 C C . SER A 1 222 ? 11.696 12.524 4.895 1.00 89.38 222 SER A C 1
ATOM 1686 O O . SER A 1 222 ? 10.620 12.235 4.376 1.00 89.38 222 SER A O 1
ATOM 1688 N N . ALA A 1 223 ? 12.205 11.796 5.895 1.00 86.69 223 ALA A N 1
ATOM 1689 C CA . ALA A 1 223 ? 11.549 10.586 6.403 1.00 86.69 223 ALA A CA 1
ATOM 1690 C C . ALA A 1 223 ? 10.085 10.825 6.830 1.00 86.69 223 ALA A C 1
ATOM 1692 O O . ALA A 1 223 ? 9.229 9.981 6.595 1.00 86.69 223 ALA A O 1
ATOM 1693 N N . THR A 1 224 ? 9.772 11.996 7.396 1.00 82.81 224 THR A N 1
ATOM 1694 C CA . THR A 1 224 ? 8.400 12.365 7.786 1.00 82.81 224 THR A CA 1
ATOM 1695 C C . THR A 1 224 ? 7.475 12.544 6.582 1.00 82.81 224 THR A C 1
ATOM 1697 O O . THR A 1 224 ? 6.306 12.173 6.640 1.00 82.81 224 THR A O 1
ATOM 1700 N N . GLN A 1 225 ? 7.974 13.120 5.485 1.00 88.44 225 GLN A N 1
ATOM 1701 C CA . GLN A 1 225 ? 7.211 13.242 4.239 1.00 88.44 225 GLN A CA 1
ATOM 1702 C C . GLN A 1 225 ? 7.118 11.902 3.506 1.00 88.44 225 GLN A C 1
ATOM 1704 O O . GLN A 1 225 ? 6.121 11.642 2.841 1.00 88.44 225 GLN A O 1
ATOM 1709 N N . ALA A 1 226 ? 8.124 11.043 3.660 1.00 90.12 226 ALA A N 1
ATOM 1710 C CA . ALA A 1 226 ? 8.197 9.745 3.008 1.00 90.12 226 ALA A CA 1
ATOM 1711 C C . ALA A 1 226 ? 7.055 8.795 3.443 1.00 90.12 226 ALA A C 1
ATOM 1713 O O . ALA A 1 226 ? 6.558 8.014 2.628 1.00 90.12 226 ALA A O 1
ATOM 1714 N N . ASP A 1 227 ? 6.552 8.927 4.680 1.00 88.25 227 ASP A N 1
ATOM 1715 C CA . ASP A 1 227 ? 5.345 8.226 5.172 1.00 88.25 227 ASP A CA 1
ATOM 1716 C C . ASP A 1 227 ? 4.071 8.595 4.360 1.00 88.25 227 ASP A C 1
ATOM 1718 O O . ASP A 1 227 ? 3.067 7.886 4.434 1.00 88.25 227 ASP A O 1
ATOM 1722 N N . ARG A 1 228 ? 4.092 9.684 3.572 1.00 91.06 228 ARG A N 1
ATOM 1723 C CA . ARG A 1 228 ? 2.985 10.154 2.710 1.00 91.06 228 ARG A CA 1
ATOM 1724 C C . ARG A 1 228 ? 3.177 9.814 1.224 1.00 91.06 228 ARG A C 1
ATOM 1726 O O . ARG A 1 228 ? 2.427 10.321 0.388 1.00 91.06 228 ARG A O 1
ATOM 1733 N N . LEU A 1 229 ? 4.193 9.022 0.884 1.00 92.44 229 LEU A N 1
ATOM 1734 C CA . LEU A 1 229 ? 4.424 8.567 -0.488 1.00 92.44 229 LEU A CA 1
ATOM 1735 C C . LEU A 1 229 ? 3.578 7.340 -0.801 1.00 92.44 229 LEU A C 1
ATOM 1737 O O . LEU A 1 229 ? 3.410 6.493 0.066 1.00 92.44 229 LEU A O 1
ATOM 1741 N N . ALA A 1 230 ? 3.117 7.186 -2.032 1.00 91.25 230 ALA A N 1
ATOM 1742 C CA . ALA A 1 230 ? 2.485 5.957 -2.495 1.00 91.25 230 ALA A CA 1
ATOM 1743 C C . ALA A 1 230 ? 2.857 5.669 -3.945 1.00 91.25 230 ALA A C 1
ATOM 1745 O O . ALA A 1 230 ? 3.086 6.604 -4.714 1.00 91.25 230 ALA A O 1
ATOM 1746 N N . ILE A 1 231 ? 2.902 4.387 -4.306 1.00 90.38 231 ILE A N 1
ATOM 1747 C CA . ILE A 1 231 ? 2.902 3.984 -5.710 1.00 90.38 231 ILE A CA 1
ATOM 1748 C C . ILE A 1 231 ? 1.468 4.087 -6.214 1.00 90.38 231 ILE A C 1
ATOM 1750 O O . ILE A 1 231 ? 0.542 3.571 -5.586 1.00 90.38 231 ILE A O 1
ATOM 1754 N N . TRP A 1 232 ? 1.308 4.755 -7.344 1.00 88.56 232 TRP A N 1
ATOM 1755 C CA . TRP A 1 232 ? 0.072 4.779 -8.102 1.00 88.56 232 TRP A CA 1
ATOM 1756 C C . TRP A 1 232 ? 0.246 4.006 -9.399 1.00 88.56 232 TRP A C 1
ATOM 1758 O O . TRP A 1 232 ? 1.353 3.944 -9.934 1.00 88.56 232 TRP A O 1
ATOM 1768 N N . TYR A 1 233 ? -0.860 3.440 -9.861 1.00 88.62 233 TYR A N 1
ATOM 1769 C CA . TYR A 1 233 ? -1.027 2.805 -11.156 1.00 88.62 233 TYR A CA 1
ATOM 1770 C C . TYR A 1 233 ? -1.990 3.633 -12.012 1.00 88.62 233 TYR A C 1
ATOM 1772 O O . TYR A 1 233 ? -2.974 4.151 -11.481 1.00 88.62 233 TYR A O 1
ATOM 1780 N N . SER A 1 234 ? -1.696 3.739 -13.301 1.00 86.00 234 SER A N 1
ATOM 1781 C CA . SER A 1 234 ? -2.534 4.360 -14.324 1.00 86.00 234 SER A CA 1
ATOM 1782 C C . SER A 1 234 ? -2.548 3.455 -15.558 1.00 86.00 234 SER A C 1
ATOM 1784 O O . SER A 1 234 ? -1.467 3.050 -15.991 1.00 86.00 234 SER A O 1
ATOM 1786 N N . PRO A 1 235 ? -3.711 3.120 -16.135 1.00 85.81 235 PRO A N 1
ATOM 1787 C CA . PRO A 1 235 ? -3.766 2.281 -17.333 1.00 85.81 235 PRO A CA 1
ATOM 1788 C C . PRO A 1 235 ? -3.249 3.000 -18.591 1.00 85.81 235 PRO A C 1
ATOM 1790 O O . PRO A 1 235 ? -2.707 2.363 -19.489 1.00 85.81 235 PRO A O 1
ATOM 1793 N N . ASP A 1 236 ? -3.369 4.325 -18.653 1.00 84.56 236 ASP A N 1
ATOM 1794 C CA . ASP A 1 236 ? -3.147 5.130 -19.860 1.00 84.56 236 ASP A CA 1
ATOM 1795 C C . ASP A 1 236 ? -2.181 6.312 -19.660 1.00 84.56 236 ASP A C 1
ATOM 1797 O O . ASP A 1 236 ? -1.911 7.060 -20.601 1.00 84.56 236 ASP A O 1
ATOM 1801 N N . ASN A 1 237 ? -1.607 6.440 -18.458 1.00 86.44 237 ASN A N 1
ATOM 1802 C CA . ASN A 1 237 ? -0.737 7.535 -18.024 1.00 86.44 237 ASN A CA 1
ATOM 1803 C C . ASN A 1 237 ? -1.453 8.891 -17.871 1.00 86.44 237 ASN A C 1
ATOM 1805 O O . ASN A 1 237 ? -0.766 9.906 -17.708 1.00 86.44 237 ASN A O 1
ATOM 1809 N N . ASP A 1 238 ? -2.789 8.933 -17.884 1.00 84.31 238 ASP A N 1
ATOM 1810 C CA . ASP A 1 238 ? -3.560 10.111 -17.489 1.00 84.31 238 ASP A CA 1
ATOM 1811 C C . ASP A 1 238 ? -3.861 10.046 -15.987 1.00 84.31 238 ASP A C 1
ATOM 1813 O O . ASP A 1 238 ? -4.775 9.364 -15.526 1.00 84.31 238 ASP A O 1
ATOM 1817 N N . TRP A 1 239 ? -3.095 10.782 -15.175 1.00 82.19 239 TRP A N 1
ATOM 1818 C CA . TRP A 1 239 ? -3.236 10.731 -13.714 1.00 82.19 239 TRP A CA 1
ATOM 1819 C C . TRP A 1 239 ? -4.355 11.617 -13.156 1.00 82.19 239 TRP A C 1
ATOM 1821 O O . TRP A 1 239 ? -4.521 11.685 -11.933 1.00 82.19 239 TRP A O 1
ATOM 1831 N N . ASN A 1 240 ? -5.091 12.322 -14.017 1.00 77.19 240 ASN A N 1
ATOM 1832 C CA . ASN A 1 240 ? -6.271 13.096 -13.636 1.00 77.19 240 ASN A CA 1
ATOM 1833 C C . ASN A 1 240 ? -7.560 12.262 -13.747 1.00 77.19 240 ASN A C 1
ATOM 1835 O O . ASN A 1 240 ? -8.586 12.595 -13.141 1.00 77.19 240 ASN A O 1
ATOM 1839 N N . ASP A 1 241 ? -7.492 11.146 -14.469 1.00 73.50 241 ASP A N 1
ATOM 1840 C CA . ASP A 1 241 ? -8.632 10.281 -14.693 1.00 73.50 241 ASP A CA 1
ATOM 1841 C C . ASP A 1 241 ? -8.995 9.415 -13.486 1.00 73.50 241 ASP A C 1
ATOM 1843 O O . ASP A 1 241 ? -8.323 9.331 -12.447 1.00 73.50 241 ASP A O 1
ATOM 1847 N N . SER A 1 242 ? -10.202 8.860 -13.560 1.00 68.62 242 SER A N 1
ATOM 1848 C CA . SER A 1 242 ? -10.818 8.226 -12.401 1.00 68.62 242 SER A CA 1
ATOM 1849 C C . SER A 1 242 ? -10.398 6.780 -12.178 1.00 68.62 242 SER A C 1
ATOM 1851 O O . SER A 1 242 ? -10.624 6.326 -11.059 1.00 68.62 242 SER A O 1
ATOM 1853 N N . ASP A 1 243 ? -9.827 6.127 -13.197 1.00 70.88 243 ASP A N 1
ATOM 1854 C CA . ASP A 1 243 ? -9.332 4.737 -13.303 1.00 70.88 243 ASP A CA 1
ATOM 1855 C C . ASP A 1 243 ? -7.945 4.500 -12.693 1.00 70.88 243 ASP A C 1
ATOM 1857 O O . ASP A 1 243 ? -7.591 3.357 -12.418 1.00 70.88 243 ASP A O 1
ATOM 1861 N N . ASN A 1 244 ? -7.225 5.563 -12.342 1.00 79.25 244 ASN A N 1
ATOM 1862 C CA . ASN A 1 244 ? -5.999 5.477 -11.554 1.00 79.25 244 ASN A CA 1
ATOM 1863 C C . ASN A 1 244 ? -6.203 4.779 -10.199 1.00 79.25 244 ASN A C 1
ATOM 1865 O O . ASN A 1 244 ? -7.159 5.051 -9.466 1.00 79.25 244 ASN A O 1
ATOM 1869 N N . VAL A 1 245 ? -5.239 3.947 -9.802 1.00 80.75 245 VAL A N 1
ATOM 1870 C CA . VAL A 1 245 ? -5.295 3.156 -8.566 1.00 80.75 245 VAL A CA 1
ATOM 1871 C C . VAL A 1 245 ? -4.148 3.523 -7.629 1.00 80.75 245 VAL A C 1
ATOM 1873 O O . VAL A 1 245 ? -2.973 3.447 -7.978 1.00 80.75 245 VAL A O 1
ATOM 1876 N N . ASN A 1 246 ? -4.478 3.863 -6.381 1.00 84.94 246 ASN A N 1
ATOM 1877 C CA . ASN A 1 246 ? -3.483 4.007 -5.321 1.00 84.94 246 ASN A CA 1
ATOM 1878 C C . ASN A 1 246 ? -3.111 2.625 -4.765 1.00 84.94 246 ASN A C 1
ATOM 1880 O O . ASN A 1 246 ? -3.883 2.022 -4.017 1.00 84.94 246 ASN A O 1
ATOM 1884 N N . LEU A 1 247 ? -1.913 2.142 -5.098 1.00 84.56 247 LEU A N 1
ATOM 1885 C CA . LEU A 1 247 ? -1.379 0.867 -4.608 1.00 84.56 247 LEU A CA 1
ATOM 1886 C C . LEU A 1 247 ? -0.740 0.991 -3.213 1.00 84.56 247 LEU A C 1
ATOM 1888 O O . LEU A 1 247 ? -0.366 -0.010 -2.596 1.00 84.56 247 LEU A O 1
ATOM 1892 N N . GLY A 1 248 ? -0.592 2.216 -2.702 1.00 88.44 248 GLY A N 1
ATOM 1893 C CA . GLY A 1 248 ? -0.015 2.504 -1.398 1.00 88.44 248 GLY A CA 1
ATOM 1894 C C . GLY A 1 248 ? 1.466 2.135 -1.325 1.00 88.44 248 GLY A C 1
ATOM 1895 O O . GLY A 1 248 ? 2.303 2.698 -2.031 1.00 88.44 248 GLY A O 1
ATOM 1896 N N . GLY A 1 249 ? 1.795 1.206 -0.427 1.00 88.00 249 GLY A N 1
ATOM 1897 C CA . GLY A 1 249 ? 3.128 0.617 -0.295 1.00 88.00 249 GLY A CA 1
ATOM 1898 C C . GLY A 1 249 ? 3.894 1.001 0.974 1.00 88.00 249 GLY A C 1
ATOM 1899 O O . GLY A 1 249 ? 3.609 2.000 1.626 1.00 88.00 249 GLY A O 1
ATOM 1900 N N . TYR A 1 250 ? 4.899 0.205 1.321 1.00 89.94 250 TYR A N 1
ATOM 1901 C CA . TYR A 1 250 ? 5.820 0.437 2.434 1.00 89.94 250 TYR A CA 1
ATOM 1902 C C . TYR A 1 250 ? 6.946 1.384 2.015 1.00 89.94 250 TYR A C 1
ATOM 1904 O O . TYR A 1 250 ? 7.572 1.160 0.976 1.00 89.94 250 TYR A O 1
ATOM 1912 N N . THR A 1 251 ? 7.230 2.412 2.818 1.00 91.94 251 THR A N 1
ATOM 1913 C CA . THR A 1 251 ? 8.359 3.316 2.557 1.00 91.94 251 THR A CA 1
ATOM 1914 C C . THR A 1 251 ? 9.604 2.898 3.351 1.00 91.94 251 THR A C 1
ATOM 1916 O O . THR A 1 251 ? 9.545 2.708 4.565 1.00 91.94 251 THR A O 1
ATOM 1919 N N . ASP A 1 252 ? 10.765 2.830 2.689 1.00 91.38 252 ASP A N 1
ATOM 1920 C CA . ASP A 1 252 ? 12.088 2.696 3.322 1.00 91.38 252 ASP A CA 1
ATOM 1921 C C . ASP A 1 252 ? 12.883 4.003 3.138 1.00 91.38 252 ASP A C 1
ATOM 1923 O O . ASP A 1 252 ? 13.510 4.199 2.089 1.00 91.38 252 ASP A O 1
ATOM 1927 N N . PRO A 1 253 ? 12.889 4.906 4.142 1.00 89.62 253 PRO A N 1
ATOM 1928 C CA . PRO A 1 253 ? 13.610 6.169 4.044 1.00 89.62 253 PRO A CA 1
ATOM 1929 C C . PRO A 1 253 ? 15.128 6.045 4.005 1.00 89.62 253 PRO A C 1
ATOM 1931 O O . PRO A 1 253 ? 15.791 6.972 3.557 1.00 89.62 253 PRO A O 1
ATOM 1934 N N . GLY A 1 254 ? 15.690 4.926 4.472 1.00 90.56 254 GLY A N 1
ATOM 1935 C CA . GLY A 1 254 ? 17.133 4.695 4.413 1.00 90.56 254 GLY A CA 1
ATOM 1936 C C . GLY A 1 254 ? 17.604 4.324 3.009 1.00 90.56 254 GLY A C 1
ATOM 1937 O O . GLY A 1 254 ? 18.750 4.591 2.655 1.00 90.56 254 GLY A O 1
ATOM 1938 N N . LYS A 1 255 ? 16.722 3.714 2.210 1.00 90.69 255 LYS A N 1
ATOM 1939 C CA . LYS A 1 255 ? 16.987 3.352 0.809 1.00 90.69 255 LYS A CA 1
ATOM 1940 C C . LYS A 1 255 ? 16.356 4.300 -0.204 1.00 90.69 255 LYS A C 1
ATOM 1942 O O . LYS A 1 255 ? 16.660 4.181 -1.385 1.00 90.69 255 LYS A O 1
ATOM 1947 N N . HIS A 1 256 ? 15.505 5.216 0.250 1.00 91.06 256 HIS A N 1
ATOM 1948 C CA . HIS A 1 256 ? 14.699 6.093 -0.591 1.00 91.06 256 HIS A CA 1
ATOM 1949 C C . HIS A 1 256 ? 13.837 5.320 -1.595 1.00 91.06 256 HIS A C 1
ATOM 1951 O O . HIS A 1 256 ? 13.852 5.595 -2.791 1.00 91.06 256 HIS A O 1
ATOM 1957 N N . THR A 1 257 ? 13.092 4.328 -1.102 1.00 92.56 257 THR A N 1
ATOM 1958 C CA . THR A 1 257 ? 12.220 3.482 -1.932 1.00 92.56 257 THR A CA 1
ATOM 1959 C C . THR A 1 257 ? 10.819 3.339 -1.350 1.00 92.56 257 THR A C 1
ATOM 1961 O O . THR A 1 257 ? 10.659 3.334 -0.128 1.00 92.56 257 THR A O 1
ATOM 1964 N N . VAL A 1 258 ? 9.826 3.141 -2.215 1.00 92.69 258 VAL A N 1
ATOM 1965 C CA . VAL A 1 258 ? 8.468 2.696 -1.874 1.00 92.69 258 VAL A CA 1
ATOM 1966 C C . VAL A 1 258 ? 8.247 1.322 -2.497 1.00 92.69 258 VAL A C 1
ATOM 1968 O O . VAL A 1 258 ? 8.665 1.102 -3.626 1.00 92.69 258 VAL A O 1
ATOM 1971 N N . THR A 1 259 ? 7.632 0.386 -1.774 1.00 92.75 259 THR A N 1
ATOM 1972 C CA . THR A 1 259 ? 7.309 -0.960 -2.281 1.00 92.75 259 THR A CA 1
ATOM 1973 C C . THR A 1 259 ? 5.824 -1.251 -2.141 1.00 92.75 259 THR A C 1
ATOM 1975 O O . THR A 1 259 ? 5.320 -1.259 -1.019 1.00 92.75 259 THR A O 1
ATOM 1978 N N . ALA A 1 260 ? 5.135 -1.525 -3.244 1.00 88.75 260 ALA A N 1
ATOM 1979 C CA . ALA A 1 260 ? 3.715 -1.873 -3.275 1.00 88.75 260 ALA A CA 1
ATOM 1980 C C . ALA A 1 260 ? 3.500 -3.247 -3.923 1.00 88.75 260 ALA A C 1
ATOM 1982 O O . ALA A 1 260 ? 4.378 -3.761 -4.615 1.00 88.75 260 ALA A O 1
ATOM 1983 N N . SER A 1 261 ? 2.342 -3.857 -3.670 1.00 84.38 261 SER A N 1
ATOM 1984 C CA . SER A 1 261 ? 1.976 -5.116 -4.331 1.00 84.38 261 SER A CA 1
ATOM 1985 C C . SER A 1 261 ? 1.427 -4.812 -5.722 1.00 84.38 261 SER A C 1
ATOM 1987 O O . SER A 1 261 ? 0.648 -3.872 -5.866 1.00 84.38 261 SER A O 1
ATOM 1989 N N . LEU A 1 262 ? 1.812 -5.606 -6.719 1.00 79.25 262 LEU A N 1
ATOM 1990 C CA . LEU A 1 262 ? 1.174 -5.591 -8.034 1.00 79.25 262 LEU A CA 1
ATOM 1991 C C . LEU A 1 262 ? -0.045 -6.527 -7.983 1.00 79.25 262 LEU A C 1
ATOM 1993 O O . LEU A 1 262 ? 0.106 -7.656 -7.499 1.00 79.25 262 LEU A O 1
ATOM 1997 N N . PRO A 1 263 ? -1.249 -6.071 -8.374 1.00 65.19 263 PRO A N 1
ATOM 1998 C CA . PRO A 1 263 ? -2.466 -6.870 -8.267 1.00 65.19 263 PRO A CA 1
ATOM 1999 C C . PRO A 1 263 ? -2.437 -8.136 -9.145 1.00 65.19 263 PRO A C 1
ATOM 2001 O O . PRO A 1 263 ? -1.578 -8.314 -10.002 1.00 65.19 263 PRO A O 1
ATOM 2004 N N . LEU A 1 264 ? -3.367 -9.050 -8.849 1.00 52.75 264 LEU A N 1
ATOM 2005 C CA . LEU A 1 264 ? -3.401 -10.448 -9.301 1.00 52.75 264 LEU A CA 1
ATOM 2006 C C . LEU A 1 264 ? -4.113 -10.716 -10.636 1.00 52.75 264 LEU A C 1
ATOM 2008 O O . LEU A 1 264 ? -4.211 -11.876 -11.021 1.00 52.75 264 LEU A O 1
ATOM 2012 N N . GLY A 1 265 ? -4.634 -9.709 -11.330 1.00 48.47 265 GLY A N 1
ATOM 2013 C CA . GLY A 1 265 ? -5.398 -9.931 -12.560 1.00 48.47 265 GLY A CA 1
ATOM 2014 C C . GLY A 1 265 ? -5.204 -8.797 -13.548 1.00 48.47 265 GLY A C 1
ATOM 2015 O O . GLY A 1 265 ? -5.298 -7.657 -13.111 1.00 48.47 265 GLY A O 1
ATOM 2016 N N . GLY A 1 266 ? -4.896 -9.156 -14.805 1.00 49.28 266 GLY A N 1
ATOM 2017 C CA . GLY A 1 266 ? -5.033 -8.425 -16.084 1.00 49.28 266 GLY A CA 1
ATOM 2018 C C . GLY A 1 266 ? -4.468 -7.006 -16.245 1.00 49.28 266 GLY A C 1
ATOM 2019 O O . GLY A 1 266 ? -4.209 -6.567 -17.351 1.00 49.28 266 GLY A O 1
ATOM 2020 N N . GLU A 1 267 ? -4.255 -6.272 -15.163 1.00 60.91 267 GLU A N 1
ATOM 2021 C CA . GLU A 1 267 ? -4.148 -4.810 -15.142 1.00 60.91 267 GLU A CA 1
ATOM 2022 C C . GLU A 1 267 ? -2.798 -4.381 -14.561 1.00 60.91 267 GLU A C 1
ATOM 2024 O O . GLU A 1 267 ? -2.686 -3.427 -13.789 1.00 60.91 267 GLU A O 1
ATOM 2029 N N . TRP A 1 268 ? -1.758 -5.165 -14.841 1.00 70.94 268 TRP A N 1
ATOM 2030 C CA . TRP A 1 268 ? -0.388 -4.761 -14.544 1.00 70.94 268 TRP A CA 1
ATOM 2031 C C . TRP A 1 268 ? 0.359 -4.248 -15.779 1.00 70.94 268 TRP A C 1
ATOM 2033 O O . TRP A 1 268 ? 1.460 -3.716 -15.627 1.00 70.94 268 TRP A O 1
ATOM 2043 N N . ASP A 1 269 ? -0.268 -4.338 -16.962 1.00 86.12 269 ASP A N 1
ATOM 2044 C CA . ASP A 1 269 ? 0.039 -3.432 -18.066 1.00 86.12 269 ASP A CA 1
ATOM 2045 C C . ASP A 1 269 ? -0.379 -2.019 -17.670 1.00 86.12 269 ASP A C 1
ATOM 2047 O O . ASP A 1 269 ? -1.516 -1.779 -17.252 1.00 86.12 269 ASP A O 1
ATOM 2051 N N . GLY A 1 270 ? 0.556 -1.090 -17.769 1.00 89.56 270 GLY A N 1
ATOM 2052 C CA . GLY A 1 270 ? 0.312 0.323 -17.575 1.00 89.56 270 GLY A CA 1
ATOM 2053 C C . GLY A 1 270 ? 1.462 0.993 -16.854 1.00 89.56 270 GLY A C 1
ATOM 2054 O O . GLY A 1 270 ? 2.619 0.569 -16.890 1.00 89.56 270 GLY A O 1
ATOM 2055 N N . TYR A 1 271 ? 1.132 2.096 -16.207 1.00 91.00 271 TYR A N 1
ATOM 2056 C CA . TYR A 1 271 ? 2.072 3.105 -15.773 1.00 91.00 271 TYR A CA 1
ATOM 2057 C C . TYR A 1 271 ? 2.118 3.183 -14.256 1.00 91.00 271 TYR A C 1
ATOM 2059 O O . TYR A 1 271 ? 1.093 3.187 -13.582 1.00 91.00 271 TYR A O 1
ATOM 2067 N N . TYR A 1 272 ? 3.325 3.291 -13.712 1.00 91.62 272 TYR A N 1
ATOM 2068 C CA . TYR A 1 272 ? 3.594 3.289 -12.284 1.00 91.62 272 TYR A CA 1
ATOM 2069 C C . TYR A 1 272 ? 4.485 4.454 -11.896 1.00 91.62 272 TYR A C 1
ATOM 2071 O O . TYR A 1 272 ? 5.556 4.668 -12.471 1.00 91.62 272 TYR A O 1
ATOM 2079 N N . ALA A 1 273 ? 4.087 5.182 -10.858 1.00 90.62 273 ALA A N 1
ATOM 2080 C CA . ALA A 1 273 ? 4.890 6.280 -10.344 1.00 90.62 273 ALA A CA 1
ATOM 2081 C C . ALA A 1 273 ? 4.683 6.511 -8.847 1.00 90.62 273 ALA A C 1
ATOM 2083 O O . ALA A 1 273 ? 3.679 6.114 -8.254 1.00 90.62 273 ALA A O 1
ATOM 2084 N N . VAL A 1 274 ? 5.667 7.163 -8.221 1.00 90.25 274 VAL A N 1
ATOM 2085 C CA . VAL A 1 274 ? 5.616 7.534 -6.804 1.00 90.25 274 VAL A CA 1
ATOM 2086 C C . VAL A 1 274 ? 5.057 8.946 -6.654 1.00 90.25 274 VAL A C 1
ATOM 2088 O O . VAL A 1 274 ? 5.642 9.922 -7.128 1.00 90.25 274 VAL A O 1
ATOM 2091 N N . PHE A 1 275 ? 3.961 9.062 -5.911 1.00 89.19 275 PHE A N 1
ATOM 2092 C CA . PHE A 1 275 ? 3.299 10.327 -5.611 1.00 89.19 275 PHE A CA 1
ATOM 2093 C C . PHE A 1 275 ? 3.417 10.677 -4.135 1.00 89.19 275 PHE A C 1
ATOM 2095 O O . PHE A 1 275 ? 3.287 9.817 -3.266 1.00 89.19 275 PHE A O 1
ATOM 2102 N N . LEU A 1 276 ? 3.585 11.966 -3.843 1.00 89.00 276 LEU A N 1
ATOM 2103 C CA . LEU A 1 276 ? 3.494 12.515 -2.495 1.00 89.00 276 LEU A CA 1
ATOM 2104 C C . LEU A 1 276 ? 2.096 13.083 -2.255 1.00 89.00 276 LEU A C 1
ATOM 2106 O O . LEU A 1 276 ? 1.688 14.033 -2.922 1.00 89.00 276 LEU A O 1
ATOM 2110 N N . SER A 1 277 ? 1.383 12.571 -1.254 1.00 88.06 277 SER A N 1
ATOM 2111 C CA . SER A 1 277 ? 0.143 13.209 -0.810 1.00 88.06 277 SER A CA 1
ATOM 2112 C C . SER A 1 277 ? 0.446 14.539 -0.121 1.00 88.06 277 SER A C 1
ATOM 2114 O O . SER A 1 277 ? 1.211 14.572 0.845 1.00 88.06 277 SER A O 1
ATOM 2116 N N . GLN A 1 278 ? -0.181 15.625 -0.570 1.00 81.38 278 GLN A N 1
ATOM 2117 C CA . GLN A 1 278 ? -0.076 16.956 0.043 1.00 81.38 278 GLN A CA 1
ATOM 2118 C C . GLN A 1 278 ? -1.363 17.403 0.731 1.00 81.38 278 GLN A C 1
ATOM 2120 O O . GLN A 1 278 ? -1.345 18.395 1.454 1.00 81.38 278 GLN A O 1
ATOM 2125 N N . ARG A 1 279 ? -2.455 16.645 0.585 1.00 80.50 279 ARG A N 1
ATOM 2126 C CA . ARG A 1 279 ? -3.743 16.981 1.192 1.00 80.50 279 ARG A CA 1
ATOM 2127 C C . ARG A 1 279 ? -3.632 17.210 2.700 1.00 80.50 279 ARG A C 1
ATOM 2129 O O . ARG A 1 279 ? -3.077 16.384 3.427 1.00 80.50 279 ARG A O 1
ATOM 2136 N N . GLU A 1 280 ? -4.215 18.315 3.142 1.00 80.25 280 GLU A N 1
ATOM 2137 C CA . GLU A 1 280 ? -4.471 18.628 4.545 1.00 80.25 280 GLU A CA 1
ATOM 2138 C C . GLU A 1 280 ? -5.978 18.547 4.809 1.00 80.25 280 GLU A C 1
ATOM 2140 O O . GLU A 1 280 ? -6.788 18.690 3.888 1.00 80.25 280 GLU A O 1
ATOM 2145 N N . PHE A 1 281 ? -6.357 18.279 6.058 1.00 82.88 281 PHE A N 1
ATOM 2146 C CA . PHE A 1 281 ? -7.755 18.122 6.455 1.00 82.88 281 PHE A CA 1
ATOM 2147 C C . PHE A 1 281 ? -8.130 19.159 7.509 1.00 82.88 281 PHE A C 1
ATOM 2149 O O . PHE A 1 281 ? -7.387 19.371 8.473 1.00 82.88 281 PHE A O 1
ATOM 2156 N N . LEU A 1 282 ? -9.299 19.777 7.336 1.00 79.50 282 LEU A N 1
ATOM 2157 C CA . LEU A 1 282 ? -9.782 20.857 8.196 1.00 79.50 282 LEU A CA 1
ATOM 2158 C C . LEU A 1 282 ? -10.000 20.410 9.648 1.00 79.50 282 LEU A C 1
ATOM 2160 O O . LEU A 1 282 ? -9.909 21.232 10.564 1.00 79.50 282 LEU A O 1
ATOM 2164 N N . GLU A 1 283 ? -10.180 19.104 9.893 1.00 79.00 283 GLU A N 1
ATOM 2165 C CA . GLU A 1 283 ? -10.209 18.524 11.240 1.00 79.00 283 GLU A CA 1
ATOM 2166 C C . GLU A 1 283 ? -9.000 18.868 12.088 1.00 79.00 283 GLU A C 1
ATOM 2168 O O . GLU A 1 283 ? -9.089 18.733 13.300 1.00 79.00 283 GLU A O 1
ATOM 2173 N N . PHE A 1 284 ? -7.875 19.250 11.494 1.00 85.44 284 PHE A N 1
ATOM 2174 C CA . PHE A 1 284 ? -6.651 19.534 12.236 1.00 85.44 284 PHE A CA 1
ATOM 2175 C C . PHE A 1 284 ? -6.336 21.027 12.317 1.00 85.44 284 PHE A C 1
ATOM 2177 O O . PHE A 1 284 ? -5.402 21.410 13.018 1.00 85.44 284 PHE A O 1
ATOM 2184 N N . THR A 1 285 ? -7.131 21.865 11.649 1.00 75.94 285 THR A N 1
ATOM 2185 C CA . THR A 1 285 ? -6.963 23.324 11.628 1.00 75.94 285 THR A CA 1
ATOM 2186 C C . THR A 1 285 ? -8.003 24.062 12.480 1.00 75.94 285 THR A C 1
ATOM 2188 O O . THR A 1 285 ? -7.768 25.203 12.867 1.00 75.94 285 THR A O 1
ATOM 2191 N N . ASP A 1 286 ? -9.140 23.435 12.804 1.00 70.38 286 ASP A N 1
ATOM 2192 C CA . ASP A 1 286 ? -10.164 23.986 13.709 1.00 70.38 286 ASP A CA 1
ATOM 2193 C C . ASP A 1 286 ? -9.744 23.851 15.201 1.00 70.38 286 ASP A C 1
ATOM 2195 O O . ASP A 1 286 ? -9.200 22.809 15.587 1.00 70.38 286 ASP A O 1
ATOM 2199 N N . PRO A 1 287 ? -10.018 24.838 16.084 1.00 65.38 287 PRO A N 1
ATOM 2200 C CA . PRO A 1 287 ? -9.833 24.729 17.538 1.00 65.38 287 PRO A CA 1
ATOM 2201 C C . PRO A 1 287 ? -10.365 23.437 18.185 1.00 65.38 287 PRO A C 1
ATOM 2203 O O . PRO A 1 287 ? -9.692 22.868 19.042 1.00 65.38 287 PRO A O 1
ATOM 2206 N N . VAL A 1 288 ? -11.526 22.920 17.769 1.00 58.09 288 VAL A N 1
ATOM 2207 C CA . VAL A 1 288 ? -12.078 21.631 18.246 1.00 58.09 288 VAL A CA 1
ATOM 2208 C C . VAL A 1 288 ? -11.295 20.451 17.657 1.00 58.09 288 VAL A C 1
ATOM 2210 O O . VAL A 1 288 ? -11.247 19.354 18.209 1.00 58.09 288 VAL A O 1
ATOM 2213 N N . GLY A 1 289 ? -10.687 20.651 16.492 1.00 58.78 289 GLY A N 1
ATOM 2214 C CA . GLY A 1 289 ? -9.763 19.737 15.829 1.00 58.78 289 GLY A CA 1
ATOM 2215 C C . GLY A 1 289 ? -8.453 19.484 16.571 1.00 58.78 289 GLY A C 1
ATOM 2216 O O . GLY A 1 289 ? -7.920 18.372 16.553 1.00 58.78 289 GLY A O 1
ATOM 2217 N N . SER A 1 290 ? -7.985 20.482 17.326 1.00 64.81 290 SER A N 1
ATOM 2218 C CA . SER A 1 290 ? -6.754 20.397 18.124 1.00 64.81 290 SER A CA 1
ATOM 2219 C C . SER A 1 290 ? -6.744 19.225 19.121 1.00 64.81 290 SER A C 1
ATOM 2221 O O . SER A 1 290 ? -5.691 18.619 19.345 1.00 64.81 290 SER A O 1
ATOM 2223 N N . ALA A 1 291 ? -7.914 18.823 19.638 1.00 74.31 291 ALA A N 1
ATOM 2224 C CA . ALA A 1 291 ? -8.074 17.683 20.546 1.00 74.31 291 ALA A CA 1
ATOM 2225 C C . ALA A 1 291 ? -7.722 16.323 19.903 1.00 74.31 291 ALA A C 1
ATOM 2227 O O . ALA A 1 291 ? -7.479 15.345 20.612 1.00 74.31 291 ALA A O 1
ATOM 2228 N N . MET A 1 292 ? -7.672 16.253 18.568 1.00 84.19 292 MET A N 1
ATOM 2229 C CA . MET A 1 292 ? -7.320 15.060 17.785 1.00 84.19 292 MET A CA 1
ATOM 2230 C C . MET A 1 292 ? -6.023 15.241 16.991 1.00 84.19 292 MET A C 1
ATOM 2232 O O . MET A 1 292 ? -5.697 14.403 16.156 1.00 84.19 292 MET A O 1
ATOM 2236 N N . SER A 1 293 ? -5.241 16.292 17.268 1.00 88.31 293 SER A N 1
ATOM 2237 C CA . SER A 1 293 ? -3.946 16.550 16.612 1.00 88.31 293 SER A CA 1
ATOM 2238 C C . SER A 1 293 ? -2.983 15.356 16.676 1.00 88.31 293 SER A C 1
ATOM 2240 O O . SER A 1 293 ? -2.215 15.122 15.744 1.00 88.31 293 SER A O 1
ATOM 2242 N N . TRP A 1 294 ? -3.082 14.532 17.723 1.00 90.00 294 TRP A N 1
ATOM 2243 C CA . TRP A 1 294 ? -2.337 13.277 17.869 1.00 90.00 294 TRP A CA 1
ATOM 2244 C C . TRP A 1 294 ? -2.621 12.250 16.757 1.00 90.00 294 TRP A C 1
ATOM 2246 O O . TRP A 1 294 ? -1.781 11.387 16.501 1.00 90.00 294 TRP A O 1
ATOM 2256 N N . ALA A 1 295 ? -3.777 12.335 16.093 1.00 92.00 295 ALA A N 1
ATOM 2257 C CA . ALA A 1 295 ? -4.177 11.462 14.993 1.00 92.00 295 ALA A CA 1
ATOM 2258 C C . ALA A 1 295 ? -3.761 11.999 13.613 1.00 92.00 295 ALA A C 1
ATOM 2260 O O . ALA A 1 295 ? -3.909 11.274 12.632 1.00 92.00 295 ALA A O 1
ATOM 2261 N N . TYR A 1 296 ? -3.205 13.216 13.519 1.00 91.62 296 TYR A N 1
ATOM 2262 C CA . TYR A 1 296 ? -2.838 13.836 12.240 1.00 91.62 296 TYR A CA 1
ATOM 2263 C C . TYR A 1 296 ? -1.922 12.941 11.405 1.00 91.62 296 TYR A C 1
ATOM 2265 O O . TYR A 1 296 ? -2.275 12.561 10.293 1.00 91.62 296 TYR A O 1
ATOM 2273 N N . SER A 1 297 ? -0.769 12.551 11.962 1.00 91.75 297 SER A N 1
ATOM 2274 C CA . SER A 1 297 ? 0.219 11.733 11.249 1.00 91.75 297 SER A CA 1
ATOM 2275 C C . SER A 1 297 ? -0.338 10.364 10.816 1.00 91.75 297 SER A C 1
ATOM 2277 O O . SER A 1 297 ? -0.188 10.034 9.638 1.00 91.75 297 SER A O 1
ATOM 2279 N N . PRO A 1 298 ? -1.035 9.596 11.681 1.00 94.31 298 PRO A N 1
ATOM 2280 C CA . PRO A 1 298 ? -1.734 8.383 11.259 1.00 94.31 298 PRO A CA 1
ATOM 2281 C C . PRO A 1 298 ? -2.742 8.598 10.126 1.00 94.31 298 PRO A C 1
ATOM 2283 O O . PRO A 1 298 ? -2.754 7.824 9.174 1.00 94.31 298 PRO A O 1
ATOM 2286 N N . VAL A 1 299 ? -3.567 9.646 10.212 1.00 92.69 299 VAL A N 1
ATOM 2287 C CA . VAL A 1 299 ? -4.621 9.931 9.227 1.00 92.69 299 VAL A CA 1
ATOM 2288 C C . VAL A 1 299 ? -4.024 10.288 7.874 1.00 92.69 299 VAL A C 1
ATOM 2290 O O . VAL A 1 299 ? -4.377 9.658 6.881 1.00 92.69 299 VAL A O 1
ATOM 2293 N N . VAL A 1 300 ? -3.088 11.239 7.817 1.00 90.75 300 VAL A N 1
ATOM 2294 C CA . VAL A 1 300 ? -2.487 11.642 6.535 1.00 90.75 300 VAL A CA 1
ATOM 2295 C C . VAL A 1 300 ? -1.659 10.522 5.912 1.00 90.75 300 VAL A C 1
ATOM 2297 O O . VAL A 1 300 ? -1.644 10.401 4.692 1.00 90.75 300 VAL A O 1
ATOM 2300 N N . CYS A 1 301 ? -1.012 9.678 6.724 1.00 92.88 301 CYS A N 1
ATOM 2301 C CA . CYS A 1 301 ? -0.284 8.510 6.235 1.00 92.88 301 CYS A CA 1
ATOM 2302 C C . CYS A 1 301 ? -1.240 7.463 5.649 1.00 92.88 301 CYS A C 1
ATOM 2304 O O . CYS A 1 301 ? -1.110 7.111 4.481 1.00 92.88 301 CYS A O 1
ATOM 2306 N N . LEU A 1 302 ? -2.238 6.994 6.409 1.00 93.38 302 LEU A N 1
ATOM 2307 C CA . LEU A 1 302 ? -3.156 5.967 5.903 1.00 93.38 302 LEU A CA 1
ATOM 2308 C C . LEU A 1 302 ? -4.026 6.475 4.746 1.00 93.38 302 LEU A C 1
ATOM 2310 O O . LEU A 1 302 ? -4.362 5.681 3.870 1.00 93.38 302 LEU A O 1
ATOM 2314 N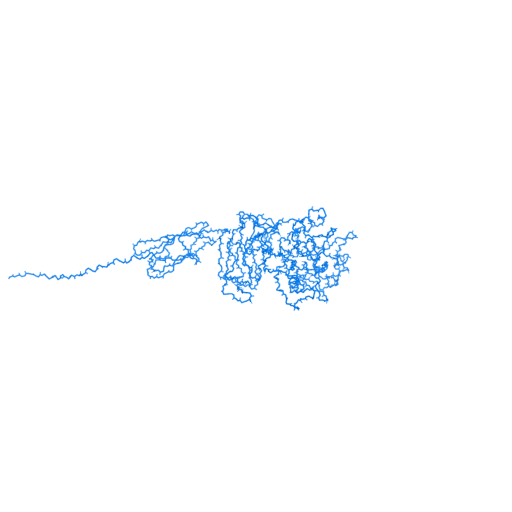 N . TYR A 1 303 ? -4.328 7.776 4.694 1.00 89.69 303 TYR A N 1
ATOM 2315 C CA . TYR A 1 303 ? -4.910 8.411 3.511 1.00 89.69 303 TYR A CA 1
ATOM 2316 C C . TYR A 1 303 ? -3.984 8.328 2.307 1.00 89.69 303 TYR A C 1
ATOM 2318 O O . TYR A 1 303 ? -4.395 7.821 1.268 1.00 89.69 303 TYR A O 1
ATOM 2326 N N . ALA A 1 304 ? -2.733 8.778 2.462 1.00 89.75 304 ALA A N 1
ATOM 2327 C CA . ALA A 1 304 ? -1.746 8.784 1.389 1.00 89.75 304 ALA A CA 1
ATOM 2328 C C . ALA A 1 304 ? -1.552 7.396 0.765 1.00 89.75 304 ALA A C 1
ATOM 2330 O O . ALA A 1 304 ? -1.359 7.277 -0.440 1.00 89.75 304 ALA A O 1
ATOM 2331 N N . LYS A 1 305 ? -1.633 6.347 1.587 1.00 89.38 305 LYS A N 1
ATOM 2332 C CA . LYS A 1 305 ? -1.474 4.948 1.176 1.00 89.38 305 LYS A CA 1
ATOM 2333 C C . LYS A 1 305 ? -2.761 4.298 0.642 1.00 89.38 305 LYS A C 1
ATOM 2335 O O . LYS A 1 305 ? -2.758 3.096 0.408 1.00 89.38 305 LYS A O 1
ATOM 2340 N N . GLY A 1 306 ? -3.872 5.034 0.543 1.00 85.81 306 GLY A N 1
ATOM 2341 C CA . GLY A 1 306 ? -5.168 4.496 0.108 1.00 85.81 306 GLY A CA 1
ATOM 2342 C C . GLY A 1 306 ? -5.835 3.537 1.107 1.00 85.81 306 GLY A C 1
ATOM 2343 O O . GLY A 1 306 ? -6.807 2.865 0.765 1.00 85.81 306 GLY A O 1
ATOM 2344 N N . ILE A 1 307 ? -5.331 3.464 2.344 1.00 89.12 307 ILE A N 1
ATOM 2345 C CA . ILE A 1 307 ? -5.783 2.530 3.387 1.00 89.12 307 ILE A CA 1
ATOM 2346 C C . ILE A 1 307 ? -7.011 3.077 4.120 1.00 89.12 307 ILE A C 1
ATOM 2348 O O . ILE A 1 307 ? -7.926 2.313 4.418 1.00 89.12 307 ILE A O 1
ATOM 2352 N N . ALA A 1 308 ? -7.040 4.383 4.402 1.00 88.12 308 ALA A N 1
ATOM 2353 C CA . ALA A 1 308 ? -8.156 5.068 5.055 1.00 88.12 308 ALA A CA 1
ATOM 2354 C C . ALA A 1 308 ? -8.651 6.235 4.189 1.00 88.12 308 ALA A C 1
ATOM 2356 O O . ALA A 1 308 ? -7.855 7.031 3.706 1.00 88.12 308 ALA A O 1
ATOM 2357 N N . GLU A 1 309 ? -9.963 6.385 4.019 1.00 79.06 309 GLU A N 1
ATOM 2358 C CA . GLU A 1 309 ? -10.545 7.364 3.084 1.00 79.06 309 GLU A CA 1
ATOM 2359 C C . GLU A 1 309 ? -11.465 8.369 3.790 1.00 79.06 309 GLU A C 1
ATOM 2361 O O . GLU A 1 309 ? -12.008 8.039 4.836 1.00 79.06 309 GLU A O 1
ATOM 2366 N N . PRO A 1 310 ? -11.689 9.587 3.268 1.00 78.62 310 PRO A N 1
ATOM 2367 C CA . PRO A 1 310 ? -12.633 10.530 3.868 1.00 78.62 310 PRO A CA 1
ATOM 2368 C C . PRO A 1 310 ? -14.089 10.021 3.915 1.00 78.62 310 PRO A C 1
ATOM 2370 O O . PRO A 1 310 ? -14.545 9.364 2.984 1.00 78.62 310 PRO A O 1
ATOM 2373 N N . ASN A 1 311 ? -14.843 10.381 4.961 1.00 71.31 311 ASN A N 1
ATOM 2374 C CA . ASN A 1 311 ? -16.241 9.969 5.178 1.00 71.31 311 ASN A CA 1
ATOM 2375 C C . ASN A 1 311 ? -17.110 11.145 5.673 1.00 71.31 311 ASN A C 1
ATOM 2377 O O . ASN A 1 311 ? -17.205 11.387 6.879 1.00 71.31 311 ASN A O 1
ATOM 2381 N N . ASP A 1 312 ? -17.744 11.863 4.743 1.00 54.06 312 ASP A N 1
ATOM 2382 C CA . ASP A 1 312 ? -18.460 13.126 4.995 1.00 54.06 312 ASP A CA 1
ATOM 2383 C C . ASP A 1 312 ? -19.920 12.921 5.464 1.00 54.06 312 ASP A C 1
ATOM 2385 O O . ASP A 1 312 ? -20.179 13.265 6.610 1.00 54.06 312 ASP A O 1
ATOM 2389 N N . GLN A 1 313 ? -20.865 12.315 4.722 1.00 50.00 313 GLN A N 1
ATOM 2390 C CA . GLN A 1 313 ? -22.295 12.336 5.134 1.00 50.00 313 GLN A CA 1
ATOM 2391 C C . GLN A 1 313 ? -23.172 11.182 4.586 1.00 50.00 313 GLN A C 1
ATOM 2393 O O . GLN A 1 313 ? -23.979 11.393 3.681 1.00 50.00 313 GLN A O 1
ATOM 2398 N N . GLY A 1 314 ? -23.108 9.974 5.164 1.00 44.38 314 GLY A N 1
ATOM 2399 C CA . GLY A 1 314 ? -24.048 8.887 4.830 1.00 44.38 314 GLY A CA 1
ATOM 2400 C C . GLY A 1 314 ? -24.311 7.897 5.978 1.00 44.38 314 GLY A C 1
ATOM 2401 O O . GLY A 1 314 ? -23.441 7.723 6.835 1.00 44.38 314 GLY A O 1
ATOM 2402 N N . PRO A 1 315 ? -25.492 7.233 6.017 1.00 38.59 315 PRO A N 1
ATOM 2403 C CA . PRO A 1 315 ? -25.800 6.170 6.985 1.00 38.59 315 PRO A CA 1
ATOM 2404 C C . PRO A 1 315 ? -24.897 4.949 6.787 1.00 38.59 315 PRO A C 1
ATOM 2406 O O . PRO A 1 315 ? -24.686 4.180 7.719 1.00 38.59 315 PRO A O 1
ATOM 2409 N N . VAL A 1 316 ? -24.337 4.811 5.583 1.00 43.41 316 VAL A N 1
ATOM 2410 C CA . VAL A 1 316 ? -23.212 3.947 5.250 1.00 43.41 316 VAL A CA 1
ATOM 2411 C C . VAL A 1 316 ? -21.955 4.819 5.299 1.00 43.41 316 VAL A C 1
ATOM 2413 O O . VAL A 1 316 ? -21.932 5.838 4.609 1.00 43.41 316 VAL A O 1
ATOM 2416 N N . PRO A 1 317 ? -20.906 4.455 6.059 1.00 46.75 317 PRO A N 1
ATOM 2417 C CA . PRO A 1 317 ? -19.657 5.217 6.164 1.00 46.75 317 PRO A CA 1
ATOM 2418 C C . PRO A 1 317 ? -18.923 5.492 4.829 1.00 46.75 317 PRO A C 1
ATOM 2420 O O . PRO A 1 317 ? -17.781 5.938 4.866 1.00 46.75 317 PRO A O 1
ATOM 2423 N N . LEU A 1 318 ? -19.504 5.113 3.677 1.00 51.59 318 LEU A N 1
ATOM 2424 C CA . LEU A 1 318 ? -18.814 4.761 2.432 1.00 51.59 318 LEU A CA 1
ATOM 2425 C C . LEU A 1 318 ? -19.566 5.101 1.153 1.00 51.59 318 LEU A C 1
ATOM 2427 O O . LEU A 1 318 ? -19.085 4.787 0.074 1.00 51.59 318 LEU A O 1
ATOM 2431 N N . GLU A 1 319 ? -20.699 5.795 1.231 1.00 43.84 319 GLU A N 1
ATOM 2432 C CA . GLU A 1 319 ? -21.267 6.401 0.030 1.00 43.84 319 GLU A CA 1
ATOM 2433 C C . GLU A 1 319 ? -20.520 7.698 -0.296 1.00 43.84 319 GLU A C 1
ATOM 2435 O O . GLU A 1 319 ? -20.673 8.739 0.347 1.00 43.84 319 GLU A O 1
ATOM 2440 N N . ARG A 1 320 ? -19.672 7.633 -1.325 1.00 45.19 320 ARG A N 1
ATOM 2441 C CA . ARG A 1 320 ? -18.915 8.778 -1.832 1.00 45.19 320 ARG A CA 1
ATOM 2442 C C . ARG A 1 320 ? -19.835 9.738 -2.594 1.00 45.19 320 ARG A C 1
ATOM 2444 O O . ARG A 1 320 ? -19.947 9.649 -3.815 1.00 45.19 320 ARG A O 1
ATOM 2451 N N . ASN A 1 321 ? -20.416 10.742 -1.934 1.00 46.19 321 ASN A N 1
ATOM 2452 C CA . ASN A 1 321 ? -20.968 11.894 -2.661 1.00 46.19 321 ASN A CA 1
ATOM 2453 C C . ASN A 1 321 ? -19.844 12.885 -3.037 1.00 46.19 321 ASN A C 1
ATOM 2455 O O . ASN A 1 321 ? -19.669 13.933 -2.410 1.00 46.19 321 ASN A O 1
ATOM 2459 N N . ARG A 1 322 ? -19.038 12.513 -4.048 1.00 43.97 322 ARG A N 1
ATOM 2460 C CA . ARG A 1 322 ? -17.784 13.184 -4.471 1.00 43.97 322 ARG A CA 1
ATOM 2461 C C . ARG A 1 322 ? -17.846 14.715 -4.492 1.00 43.97 322 ARG A C 1
ATOM 2463 O O . ARG A 1 322 ? -16.911 15.357 -4.023 1.00 43.97 322 ARG A O 1
ATOM 2470 N N . LYS A 1 323 ? -18.935 15.296 -5.013 1.00 40.69 323 LYS A N 1
ATOM 2471 C CA . LYS A 1 323 ? -19.062 16.754 -5.185 1.00 40.69 323 LYS A CA 1
ATOM 2472 C C . LYS A 1 323 ? -19.116 17.525 -3.863 1.00 40.69 323 LYS A C 1
ATOM 2474 O O . LYS A 1 323 ? -18.740 18.688 -3.857 1.00 40.69 323 LYS A O 1
ATOM 2479 N N . LYS A 1 324 ? -19.545 16.897 -2.760 1.00 40.88 324 LYS A N 1
ATOM 2480 C CA . LYS A 1 324 ? -19.639 17.542 -1.440 1.00 40.88 324 LYS A CA 1
ATOM 2481 C C . LYS A 1 324 ? -18.392 17.273 -0.583 1.00 40.88 324 LYS A C 1
ATOM 2483 O O . LYS A 1 324 ? -17.790 18.224 -0.093 1.00 40.88 324 LYS A O 1
ATOM 2488 N N . VAL A 1 325 ? -17.910 16.023 -0.556 1.00 45.00 325 VAL A N 1
ATOM 2489 C CA . VAL A 1 325 ? -16.772 15.572 0.282 1.00 45.00 325 VAL A CA 1
ATOM 2490 C C . VAL A 1 325 ? -15.443 16.242 -0.082 1.00 45.00 325 VAL A C 1
ATOM 2492 O O . VAL A 1 325 ? -14.663 16.625 0.788 1.00 45.00 325 VAL A O 1
ATOM 2495 N N . ILE A 1 326 ? -15.161 16.398 -1.380 1.00 47.41 326 ILE A N 1
ATOM 2496 C CA . ILE A 1 326 ? -13.911 17.023 -1.844 1.00 47.41 326 ILE A CA 1
ATOM 2497 C C . ILE A 1 326 ? -13.952 18.539 -1.601 1.00 47.41 326 ILE A C 1
ATOM 2499 O O . ILE A 1 326 ? -12.939 19.123 -1.231 1.00 47.41 326 ILE A O 1
ATOM 2503 N N . SER A 1 327 ? -15.135 19.154 -1.704 1.00 48.47 327 SER A N 1
ATOM 2504 C CA . SER A 1 327 ? -15.324 20.593 -1.480 1.00 48.47 327 SER A CA 1
ATOM 2505 C C . SER A 1 327 ? -15.277 21.011 -0.006 1.00 48.47 327 SER A C 1
ATOM 2507 O O . SER A 1 327 ? -14.993 22.170 0.286 1.00 48.47 327 SER A O 1
ATOM 2509 N N . ALA A 1 328 ? -15.544 20.087 0.924 1.00 58.00 328 ALA A N 1
ATOM 2510 C CA . ALA A 1 328 ? -15.673 20.414 2.339 1.00 58.00 328 ALA A CA 1
ATOM 2511 C C . ALA A 1 328 ? -14.327 20.426 3.085 1.00 58.00 328 ALA A C 1
ATOM 2513 O O . ALA A 1 328 ? -14.222 21.100 4.099 1.00 58.00 328 ALA A O 1
ATOM 2514 N N . GLY A 1 329 ? -13.299 19.709 2.606 1.00 71.25 329 GLY A N 1
ATOM 2515 C CA . GLY A 1 329 ? -11.972 19.669 3.244 1.00 71.25 329 GLY A CA 1
ATOM 2516 C C . GLY A 1 329 ? -11.871 18.796 4.506 1.00 71.25 329 GLY A C 1
ATOM 2517 O O . GLY A 1 329 ? -10.811 18.759 5.126 1.00 71.25 329 GLY A O 1
ATOM 2518 N N . TRP A 1 330 ? -12.931 18.066 4.865 1.00 79.50 330 TRP A N 1
ATOM 2519 C CA . TRP A 1 330 ? -12.992 17.207 6.055 1.00 79.50 330 TRP A CA 1
ATOM 2520 C C . TRP A 1 330 ? -12.664 15.736 5.729 1.00 79.50 330 TRP A C 1
ATOM 2522 O O . TRP A 1 330 ? -13.019 15.220 4.669 1.00 79.50 330 TRP A O 1
ATOM 2532 N N . PHE A 1 331 ? -11.989 15.043 6.644 1.00 82.88 331 PHE A N 1
ATOM 2533 C CA . PHE A 1 331 ? -11.735 13.602 6.626 1.00 82.88 331 PHE A CA 1
ATOM 2534 C C . PHE A 1 331 ? -12.905 12.771 7.188 1.00 82.88 331 PHE A C 1
ATOM 2536 O O . PHE A 1 331 ? -13.040 11.594 6.862 1.00 82.88 331 PHE A O 1
ATOM 2543 N N . GLY A 1 332 ? -13.760 13.333 8.039 1.00 83.88 332 GLY A N 1
ATOM 2544 C CA . GLY A 1 332 ? -14.874 12.638 8.682 1.00 83.88 332 GLY A CA 1
ATOM 2545 C C . GLY A 1 332 ? -14.510 11.958 9.999 1.00 83.88 332 GLY A C 1
ATOM 2546 O O . GLY A 1 332 ? -14.847 10.792 10.199 1.00 83.88 332 GLY A O 1
ATOM 2547 N N . LEU A 1 333 ? -13.769 12.634 10.882 1.00 87.12 333 LEU A N 1
ATOM 2548 C CA . LEU A 1 333 ? -13.419 12.100 12.215 1.00 87.12 333 LEU A CA 1
ATOM 2549 C C . LEU A 1 333 ? -14.459 12.429 13.301 1.00 87.12 333 LEU A C 1
ATOM 2551 O O . LEU A 1 333 ? -14.357 11.931 14.425 1.00 87.12 333 LEU A O 1
ATOM 2555 N N . LYS A 1 334 ? -15.455 13.259 12.976 1.00 82.81 334 LYS A N 1
ATOM 2556 C CA . LYS A 1 334 ? -16.478 13.755 13.903 1.00 82.81 334 LYS A CA 1
ATOM 2557 C C . LYS A 1 334 ? -17.882 13.591 13.325 1.00 82.81 334 LYS A C 1
ATOM 2559 O O . LYS A 1 334 ? -18.039 13.479 12.111 1.00 82.81 334 LYS A O 1
ATOM 2564 N N . ASN A 1 335 ? -18.871 13.561 14.207 1.00 81.25 335 ASN A N 1
ATOM 2565 C CA . ASN A 1 335 ? -20.283 13.706 13.865 1.00 81.25 335 ASN A CA 1
ATOM 2566 C C . ASN A 1 335 ? -20.646 15.199 13.738 1.00 81.25 335 ASN A C 1
ATOM 2568 O O . ASN A 1 335 ? -19.870 16.064 14.152 1.00 81.25 335 ASN A O 1
ATOM 2572 N N . ASP A 1 336 ? -21.843 15.500 13.227 1.00 78.25 336 ASP A N 1
ATOM 2573 C CA . ASP A 1 336 ? -22.339 16.878 13.052 1.00 78.25 336 ASP A CA 1
ATOM 2574 C C . ASP A 1 336 ? -22.420 17.670 14.375 1.00 78.25 336 ASP A C 1
ATOM 2576 O O . ASP A 1 336 ? -22.347 18.897 14.383 1.00 78.25 336 ASP A O 1
ATOM 2580 N N . ASP A 1 337 ? -22.528 16.976 15.512 1.00 81.12 337 ASP A N 1
ATOM 2581 C CA . ASP A 1 337 ? -22.524 17.556 16.861 1.00 81.12 337 ASP A CA 1
ATOM 2582 C C . ASP A 1 337 ? -21.111 17.749 17.455 1.00 81.12 337 ASP A C 1
ATOM 2584 O O . ASP A 1 337 ? -20.968 18.056 18.639 1.00 81.12 337 ASP A O 1
ATOM 2588 N N . ASN A 1 338 ? -20.061 17.582 16.642 1.00 79.44 338 ASN A N 1
ATOM 2589 C CA . ASN A 1 338 ? -18.640 17.627 17.004 1.00 79.44 338 ASN A CA 1
ATOM 2590 C C . ASN A 1 338 ? -18.130 16.504 17.925 1.00 79.44 338 ASN A C 1
ATOM 2592 O O . ASN A 1 338 ? -16.951 16.522 18.303 1.00 79.44 338 ASN A O 1
ATOM 2596 N N . THR A 1 339 ? -18.945 15.502 18.261 1.00 85.44 339 THR A N 1
ATOM 2597 C CA . THR A 1 339 ? -18.456 14.305 18.962 1.00 85.44 339 THR A CA 1
ATOM 2598 C C . THR A 1 339 ? -17.595 13.440 18.036 1.00 85.44 339 THR A C 1
ATOM 2600 O O . THR A 1 339 ? -17.711 13.508 16.812 1.00 85.44 339 THR A O 1
ATOM 2603 N N . GLN A 1 340 ? -16.692 12.627 18.595 1.00 87.12 340 GLN A N 1
ATOM 2604 C CA . GLN A 1 340 ? -15.876 11.719 17.781 1.00 87.12 340 GLN A CA 1
ATOM 2605 C C . GLN A 1 340 ? -16.755 10.664 17.097 1.00 87.12 340 GLN A C 1
ATOM 2607 O O . GLN A 1 340 ? -17.532 9.973 17.756 1.00 87.12 340 GLN A O 1
ATOM 2612 N N . LYS A 1 341 ? -16.588 10.501 15.782 1.00 87.88 341 LYS A N 1
ATOM 2613 C CA . LYS A 1 341 ? -17.312 9.498 14.993 1.00 87.88 341 LYS A CA 1
ATOM 2614 C C . LYS A 1 341 ? -16.764 8.108 15.304 1.00 87.88 341 LYS A C 1
ATOM 2616 O O . LYS A 1 341 ? -15.547 7.921 15.318 1.00 87.88 341 LYS A O 1
ATOM 2621 N N . SER A 1 342 ? -17.632 7.133 15.560 1.00 92.12 342 SER A N 1
ATOM 2622 C CA . SER A 1 342 ? -17.215 5.741 15.771 1.00 92.12 342 SER A CA 1
ATOM 2623 C C . SER A 1 342 ? -16.831 5.070 14.456 1.00 92.12 342 SER A C 1
ATOM 2625 O O . SER A 1 342 ? -17.411 5.355 13.410 1.00 92.12 342 SER A O 1
ATOM 2627 N N . VAL A 1 343 ? -15.872 4.150 14.521 1.00 92.44 343 VAL A N 1
ATOM 2628 C CA . VAL A 1 343 ? -15.521 3.286 13.389 1.00 92.44 343 VAL A CA 1
ATOM 2629 C C . VAL A 1 343 ? -16.439 2.067 13.342 1.00 92.44 343 VAL A C 1
ATOM 2631 O O . VAL A 1 343 ? -16.786 1.493 14.379 1.00 92.44 343 VAL A O 1
ATOM 2634 N N . THR A 1 344 ? -16.816 1.634 12.144 1.00 91.94 344 THR A N 1
ATOM 2635 C CA . THR A 1 344 ? -17.536 0.368 11.975 1.00 91.94 344 THR A CA 1
ATOM 2636 C C . THR A 1 344 ? -16.562 -0.805 11.903 1.00 91.94 344 THR A C 1
ATOM 2638 O O . THR A 1 344 ? -15.401 -0.659 11.507 1.00 91.94 344 THR A O 1
ATOM 2641 N N . ARG A 1 345 ? -17.028 -2.004 12.266 1.00 93.81 345 ARG A N 1
ATOM 2642 C CA . ARG A 1 345 ? -16.242 -3.249 12.145 1.00 93.81 345 ARG A CA 1
ATOM 2643 C C . ARG A 1 345 ? -15.704 -3.452 10.738 1.00 93.81 345 ARG A C 1
ATOM 2645 O O . ARG A 1 345 ? -14.574 -3.887 10.537 1.00 93.81 345 ARG A O 1
ATOM 2652 N N . LEU A 1 346 ? -16.533 -3.109 9.775 1.00 90.31 346 LEU A N 1
ATOM 2653 C CA . LEU A 1 346 ? -16.261 -3.244 8.371 1.00 90.31 346 LEU A CA 1
ATOM 2654 C C . LEU A 1 346 ? -15.229 -2.227 7.850 1.00 90.31 346 LEU A C 1
ATOM 2656 O O . LEU A 1 346 ? -14.327 -2.612 7.106 1.00 90.31 346 LEU A O 1
ATOM 2660 N N . GLU A 1 347 ? -15.308 -0.957 8.257 1.00 89.81 347 GLU A N 1
ATOM 2661 C CA . GLU A 1 347 ? -14.272 0.031 7.930 1.00 89.81 347 GLU A CA 1
ATOM 2662 C C . GLU A 1 347 ? -12.915 -0.399 8.488 1.00 89.81 347 GLU A C 1
ATOM 2664 O O . GLU A 1 347 ? -11.909 -0.382 7.777 1.00 89.81 347 GLU A O 1
A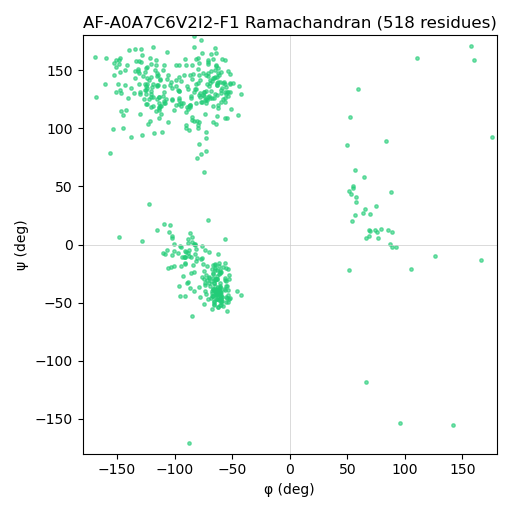TOM 2669 N N . PHE A 1 348 ? -12.888 -0.881 9.731 1.00 94.62 348 PHE A N 1
ATOM 2670 C CA . PHE A 1 348 ? -11.653 -1.381 10.321 1.00 94.62 348 PHE A CA 1
ATOM 2671 C C . PHE A 1 348 ? -11.109 -2.622 9.600 1.00 94.62 348 PHE A C 1
ATOM 2673 O O . PHE A 1 348 ? -9.913 -2.689 9.323 1.00 94.62 348 PHE A O 1
ATOM 2680 N N . ALA A 1 349 ? -11.969 -3.581 9.243 1.00 94.06 349 ALA A N 1
ATOM 2681 C CA . ALA A 1 349 ? -11.577 -4.757 8.466 1.00 94.06 349 ALA A CA 1
ATOM 2682 C C . ALA A 1 349 ? -11.010 -4.373 7.090 1.00 94.06 349 ALA A C 1
ATOM 2684 O O . ALA A 1 349 ? -9.991 -4.918 6.672 1.00 94.06 349 ALA A O 1
ATOM 2685 N N . THR A 1 350 ? -11.619 -3.384 6.434 1.00 90.06 350 THR A N 1
ATOM 2686 C CA . THR A 1 350 ? -11.164 -2.863 5.139 1.00 90.06 350 THR A CA 1
ATOM 2687 C C . THR A 1 350 ? -9.768 -2.252 5.250 1.00 90.06 350 THR A C 1
ATOM 2689 O O . THR A 1 350 ? -8.881 -2.611 4.474 1.00 90.06 350 THR A O 1
ATOM 2692 N N . MET A 1 351 ? -9.525 -1.418 6.271 1.00 92.62 351 MET A N 1
ATOM 2693 C CA . MET A 1 351 ? -8.186 -0.882 6.552 1.00 92.62 351 MET A CA 1
ATOM 2694 C C . MET A 1 351 ? -7.151 -1.995 6.764 1.00 92.62 351 MET A C 1
ATOM 2696 O O . MET A 1 351 ? -6.011 -1.861 6.324 1.00 92.62 351 MET A O 1
ATOM 2700 N N . MET A 1 352 ? -7.526 -3.098 7.422 1.00 95.00 352 MET A N 1
ATOM 2701 C CA . MET A 1 352 ? -6.621 -4.236 7.621 1.00 95.00 352 MET A CA 1
ATOM 2702 C C . MET A 1 352 ? -6.316 -4.960 6.308 1.00 95.00 352 MET A C 1
ATOM 2704 O O . MET A 1 352 ? -5.151 -5.223 6.035 1.00 95.00 352 MET A O 1
ATOM 2708 N N . VAL A 1 353 ? -7.323 -5.251 5.480 1.00 90.44 353 VAL A N 1
ATOM 2709 C CA . VAL A 1 353 ? -7.127 -5.915 4.178 1.00 90.44 353 VAL A CA 1
ATOM 2710 C C . VAL A 1 353 ? -6.216 -5.083 3.276 1.00 90.44 353 VAL A C 1
ATOM 2712 O O . VAL A 1 353 ? -5.184 -5.587 2.825 1.00 90.44 353 VAL A O 1
ATOM 2715 N N . LYS A 1 354 ? -6.541 -3.795 3.100 1.00 86.81 354 LYS A N 1
ATOM 2716 C CA . LYS A 1 354 ? -5.746 -2.858 2.295 1.00 86.81 354 LYS A CA 1
ATOM 2717 C C . LYS A 1 354 ? -4.333 -2.701 2.846 1.00 86.81 354 LYS A C 1
ATOM 2719 O O . LYS A 1 354 ? -3.357 -2.896 2.132 1.00 86.81 354 LYS A O 1
ATOM 2724 N N . GLY A 1 355 ? -4.214 -2.401 4.139 1.00 89.44 355 GLY A N 1
ATOM 2725 C CA . GLY A 1 355 ? -2.924 -2.140 4.770 1.00 89.44 355 GLY A CA 1
ATOM 2726 C C . GLY A 1 355 ? -1.993 -3.350 4.802 1.00 89.44 355 GLY A C 1
ATOM 2727 O O . GLY A 1 355 ? -0.779 -3.188 4.753 1.00 89.44 355 GLY A O 1
ATOM 2728 N N . LEU A 1 356 ? -2.529 -4.570 4.865 1.00 88.75 356 LEU A N 1
ATOM 2729 C CA . LEU A 1 356 ? -1.718 -5.789 4.814 1.00 88.75 356 LEU A CA 1
ATOM 2730 C C . LEU A 1 356 ? -1.325 -6.182 3.382 1.00 88.75 356 LEU A C 1
ATOM 2732 O O . LEU A 1 356 ? -0.389 -6.979 3.226 1.00 88.75 356 LEU A O 1
ATOM 2736 N N . GLY A 1 357 ? -1.973 -5.584 2.375 1.00 81.12 357 GLY A N 1
ATOM 2737 C CA . GLY A 1 357 ? -1.751 -5.842 0.954 1.00 81.12 357 GLY A CA 1
ATOM 2738 C C . GLY A 1 357 ? -2.343 -7.172 0.493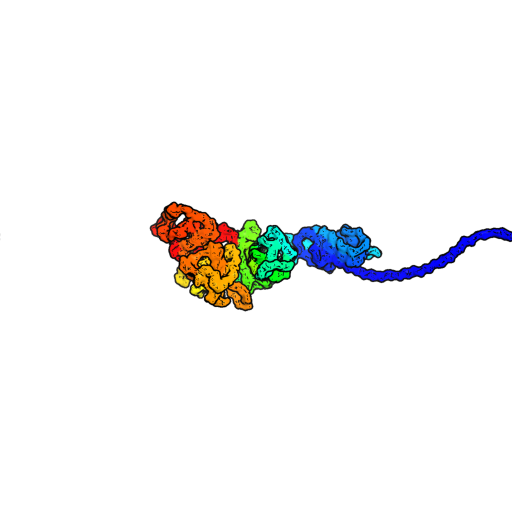 1.00 81.12 357 GLY A C 1
ATOM 2739 O O . GLY A 1 357 ? -1.736 -7.844 -0.335 1.00 81.12 357 GLY A O 1
ATOM 2740 N N . PHE A 1 358 ? -3.469 -7.602 1.073 1.00 81.19 358 PHE A N 1
ATOM 2741 C CA . PHE A 1 358 ? -4.135 -8.818 0.609 1.00 81.19 358 PHE A CA 1
ATOM 2742 C C . PHE A 1 358 ? -4.856 -8.551 -0.716 1.00 81.19 358 PHE A C 1
ATOM 2744 O O . PHE A 1 358 ? -5.611 -7.577 -0.789 1.00 81.19 358 PHE A O 1
ATOM 2751 N N . PRO A 1 359 ? -4.679 -9.410 -1.737 1.00 75.19 359 PRO A N 1
ATOM 2752 C CA . PRO A 1 359 ? -5.521 -9.345 -2.917 1.00 75.19 359 PRO A CA 1
ATOM 2753 C C . PRO A 1 359 ? -6.963 -9.628 -2.506 1.00 75.19 359 PRO A C 1
ATOM 2755 O O . PRO A 1 359 ? -7.223 -10.495 -1.664 1.00 75.19 359 PRO A O 1
ATOM 2758 N N . LEU A 1 360 ? -7.895 -8.882 -3.089 1.00 76.94 360 LEU A N 1
ATOM 2759 C CA . LEU A 1 360 ? -9.304 -9.144 -2.863 1.00 76.94 360 LEU A CA 1
ATOM 2760 C C . LEU A 1 360 ? -9.679 -10.465 -3.509 1.00 76.94 360 LEU A C 1
ATOM 2762 O O . LEU A 1 360 ? -9.347 -10.721 -4.663 1.00 76.94 360 LEU A O 1
ATOM 2766 N N . LEU A 1 361 ? -10.383 -11.290 -2.745 1.00 78.81 361 LEU A N 1
ATOM 2767 C CA . LEU A 1 361 ? -10.984 -12.495 -3.282 1.00 78.81 361 LEU A CA 1
ATOM 2768 C C . LEU A 1 361 ? -12.053 -12.129 -4.309 1.00 78.81 361 LEU A C 1
ATOM 2770 O O . LEU A 1 361 ? -12.710 -11.084 -4.202 1.00 78.81 361 LEU A O 1
ATOM 2774 N N . GLU A 1 362 ? -12.242 -13.015 -5.282 1.00 74.44 362 GLU A N 1
ATOM 2775 C CA . GLU A 1 362 ? -13.395 -12.943 -6.169 1.00 74.44 362 GLU A CA 1
ATOM 2776 C C . GLU A 1 362 ? -14.685 -12.902 -5.357 1.00 74.44 362 GLU A C 1
ATOM 2778 O O . GLU A 1 362 ? -14.782 -13.430 -4.240 1.00 74.44 362 GLU A O 1
ATOM 2783 N N . LYS A 1 363 ? -15.684 -12.226 -5.921 1.00 78.06 363 LYS A N 1
ATOM 2784 C CA . LYS A 1 363 ? -16.992 -12.137 -5.292 1.00 78.06 363 LYS A CA 1
ATOM 2785 C C . LYS A 1 363 ? -17.568 -13.558 -5.184 1.00 78.06 363 LYS A C 1
ATOM 2787 O O . LYS A 1 363 ? -17.736 -14.205 -6.216 1.00 78.06 363 LYS A O 1
ATOM 2792 N N . PRO A 1 364 ? -17.869 -14.047 -3.968 1.00 80.19 364 PRO A N 1
ATOM 2793 C CA . PRO A 1 364 ? -18.390 -15.395 -3.787 1.00 80.19 364 PRO A CA 1
ATOM 2794 C C . PRO A 1 364 ? -19.742 -15.561 -4.486 1.00 80.19 364 PRO A C 1
ATOM 2796 O O . PRO A 1 364 ? -20.515 -14.602 -4.617 1.00 80.19 364 PRO A O 1
ATOM 2799 N N . GLY A 1 365 ? -20.038 -16.796 -4.891 1.00 79.56 365 GLY A N 1
ATOM 2800 C CA . GLY A 1 365 ? -21.348 -17.174 -5.389 1.00 79.56 365 GLY A CA 1
ATOM 2801 C C . GLY A 1 365 ? -22.430 -17.069 -4.314 1.00 79.56 365 GLY A C 1
ATOM 2802 O O . GLY A 1 365 ? -22.178 -16.910 -3.116 1.00 79.56 365 GLY A O 1
ATOM 2803 N N . ARG A 1 366 ? -23.688 -17.187 -4.747 1.00 78.44 366 ARG A N 1
ATOM 2804 C CA . ARG A 1 366 ? -24.838 -17.149 -3.841 1.00 78.44 366 ARG A CA 1
ATOM 2805 C C . ARG A 1 366 ? -24.737 -18.286 -2.810 1.00 78.44 366 ARG A C 1
ATOM 2807 O O . ARG A 1 366 ? -24.766 -19.449 -3.201 1.00 78.44 366 ARG A O 1
ATOM 2814 N N . TYR A 1 367 ? -24.747 -17.947 -1.519 1.00 80.69 367 TYR A N 1
ATOM 2815 C CA . TYR A 1 367 ? -24.643 -18.853 -0.365 1.00 80.69 367 TYR A CA 1
ATOM 2816 C C . TYR A 1 367 ? -23.233 -19.396 -0.094 1.00 80.69 367 TYR A C 1
ATOM 2818 O O . TYR A 1 367 ? -23.081 -20.292 0.737 1.00 80.69 367 TYR A O 1
ATOM 2826 N N . GLU A 1 368 ? -22.213 -18.855 -0.757 1.00 86.06 368 GLU A N 1
ATOM 2827 C CA . GLU A 1 368 ? -20.803 -19.174 -0.498 1.00 86.06 368 GLU A CA 1
ATOM 2828 C C . GLU A 1 368 ? -20.144 -18.171 0.466 1.00 86.06 368 GLU A C 1
ATOM 2830 O O . GLU A 1 368 ? -18.967 -18.315 0.812 1.00 86.06 368 GLU A O 1
ATOM 2835 N N . GLU A 1 369 ? -20.900 -17.160 0.908 1.00 88.69 369 GLU A N 1
ATOM 2836 C CA . GLU A 1 369 ? -20.448 -16.152 1.861 1.00 88.69 369 GLU A CA 1
ATOM 2837 C C . GLU A 1 369 ? -20.241 -16.734 3.266 1.00 88.69 369 GLU A C 1
ATOM 2839 O O . GLU A 1 369 ? -21.026 -17.542 3.769 1.00 88.69 369 GLU A O 1
ATOM 2844 N N . VAL A 1 370 ? -19.197 -16.264 3.947 1.00 91.69 370 VAL A N 1
ATOM 2845 C CA . VAL A 1 370 ? -18.837 -16.676 5.308 1.00 91.69 370 VAL A CA 1
ATOM 2846 C C . VAL A 1 370 ? -19.864 -16.192 6.335 1.00 91.69 370 VAL A C 1
ATOM 2848 O O . VAL A 1 370 ? -20.077 -16.861 7.350 1.00 91.69 370 VAL A O 1
ATOM 2851 N N . PHE A 1 371 ? -20.512 -1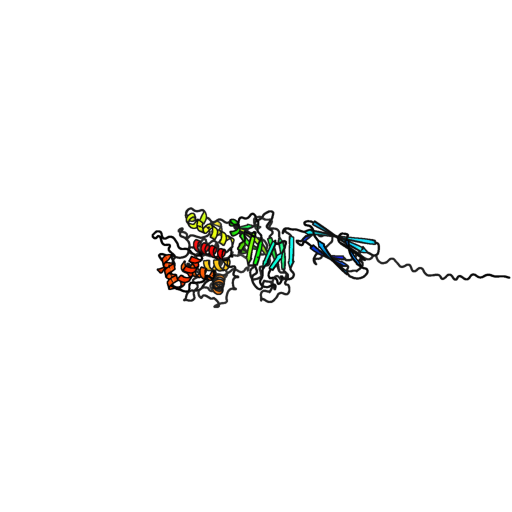5.044 6.099 1.00 92.12 371 PHE A N 1
ATOM 2852 C CA . PHE A 1 371 ? -21.464 -14.443 7.039 1.00 92.12 371 PHE A CA 1
ATOM 2853 C C . PHE A 1 371 ? -22.832 -14.201 6.412 1.00 92.12 371 PHE A C 1
ATOM 2855 O O . PHE A 1 371 ? -22.961 -13.694 5.303 1.00 92.12 371 PHE A O 1
ATOM 2862 N N . ARG A 1 372 ? -23.893 -14.495 7.169 1.00 90.56 372 ARG A N 1
ATOM 2863 C CA . ARG A 1 372 ? -25.271 -14.463 6.648 1.00 90.56 372 ARG A CA 1
ATOM 2864 C C . ARG A 1 372 ? -25.826 -13.061 6.379 1.00 90.56 372 ARG A C 1
ATOM 2866 O O . ARG A 1 372 ? -26.851 -12.959 5.710 1.00 90.56 372 ARG A O 1
ATOM 2873 N N . ASP A 1 373 ? -25.220 -12.028 6.960 1.00 88.94 373 ASP A N 1
ATOM 2874 C CA . ASP A 1 373 ? -25.589 -10.607 6.866 1.00 88.94 373 ASP A CA 1
ATOM 2875 C C . ASP A 1 373 ? -24.647 -9.809 5.947 1.00 88.94 373 ASP A C 1
ATOM 2877 O O . ASP A 1 373 ? -24.702 -8.581 5.918 1.00 88.94 373 ASP A O 1
ATOM 2881 N N . VAL A 1 374 ? -23.788 -10.509 5.203 1.00 86.19 374 VAL A N 1
ATOM 2882 C CA . VAL A 1 374 ? -22.890 -9.954 4.192 1.00 86.19 374 VAL A CA 1
ATOM 2883 C C . VAL A 1 374 ? -23.115 -10.757 2.917 1.00 86.19 374 VAL A C 1
ATOM 2885 O O . VAL A 1 374 ? -22.582 -11.849 2.772 1.00 86.19 374 VAL A O 1
ATOM 2888 N N . ARG A 1 375 ? -23.993 -10.264 2.038 1.00 79.94 375 ARG A N 1
ATOM 2889 C CA . ARG A 1 375 ? -24.516 -11.032 0.898 1.00 79.94 375 ARG A CA 1
ATOM 2890 C C . ARG A 1 375 ? -24.206 -10.360 -0.425 1.00 79.94 375 ARG A C 1
ATOM 2892 O O . ARG A 1 375 ? -24.534 -9.195 -0.630 1.00 79.94 375 ARG A O 1
ATOM 2899 N N . SER A 1 376 ? -23.654 -11.142 -1.344 1.00 73.12 376 SER A N 1
ATOM 2900 C CA . SER A 1 376 ? -23.221 -10.706 -2.674 1.00 73.12 376 SER A CA 1
ATOM 2901 C C . SER A 1 376 ? -24.358 -10.134 -3.535 1.00 73.12 376 SER A C 1
ATOM 2903 O O . SER A 1 376 ? -24.127 -9.224 -4.333 1.00 73.12 376 SER A O 1
ATOM 2905 N N . TRP A 1 377 ? -25.583 -10.641 -3.378 1.00 65.00 377 TRP A N 1
ATOM 2906 C CA . TRP A 1 377 ? -26.753 -10.265 -4.185 1.00 65.00 377 TRP A CA 1
ATOM 2907 C C . TRP A 1 377 ? -27.614 -9.150 -3.578 1.00 65.00 377 TRP A C 1
ATOM 2909 O O . TRP A 1 377 ? -28.516 -8.662 -4.254 1.00 65.00 377 TRP A O 1
ATOM 2919 N N . ASP A 1 378 ? -27.379 -8.787 -2.314 1.00 62.78 378 ASP A N 1
ATOM 2920 C CA . ASP A 1 378 ? -28.088 -7.686 -1.647 1.00 62.78 378 ASP A CA 1
ATOM 2921 C C . ASP A 1 378 ? -27.378 -6.338 -1.889 1.00 62.78 378 ASP A C 1
ATOM 2923 O O . ASP A 1 378 ? -27.927 -5.277 -1.591 1.00 62.78 378 ASP A O 1
ATOM 2927 N N . GLU A 1 379 ? -26.168 -6.368 -2.459 1.00 61.31 379 GLU A N 1
ATOM 2928 C CA . GLU A 1 379 ? -25.440 -5.171 -2.861 1.00 61.31 379 GLU A CA 1
ATOM 2929 C C . GLU A 1 379 ? -25.978 -4.627 -4.194 1.00 61.31 379 GLU A C 1
ATOM 2931 O O . GLU A 1 379 ? -26.063 -5.378 -5.173 1.00 61.31 379 GLU A O 1
ATOM 2936 N N . PRO A 1 380 ? -26.326 -3.327 -4.272 1.00 55.94 380 PRO A N 1
ATOM 2937 C CA . PRO A 1 380 ? -26.554 -2.664 -5.548 1.00 55.94 380 PRO A CA 1
ATOM 2938 C C . PRO A 1 380 ? -25.387 -2.948 -6.498 1.00 55.94 380 PRO A C 1
ATOM 2940 O O . PRO A 1 380 ? -24.233 -2.865 -6.089 1.00 55.94 380 PRO A O 1
ATOM 2943 N N . SER A 1 381 ? -25.659 -3.201 -7.780 1.00 51.22 381 SER A N 1
ATOM 2944 C CA . SER A 1 381 ? -24.599 -3.322 -8.799 1.00 51.22 381 SER A CA 1
ATOM 2945 C C . SER A 1 381 ? -23.676 -2.092 -8.853 1.00 51.22 381 SER A C 1
ATOM 2947 O O . SER A 1 381 ? -22.550 -2.193 -9.326 1.00 51.22 381 SER A O 1
ATOM 2949 N N . ASP A 1 382 ? -24.147 -0.954 -8.328 1.00 48.34 382 ASP A N 1
ATOM 2950 C CA . ASP A 1 382 ? -23.447 0.329 -8.247 1.00 48.34 382 ASP A CA 1
ATOM 2951 C C . ASP A 1 382 ? -23.016 0.730 -6.820 1.00 48.34 382 ASP A C 1
ATOM 2953 O O . ASP A 1 382 ? -22.748 1.910 -6.572 1.00 48.34 382 ASP A O 1
ATOM 2957 N N . SER A 1 383 ? -22.965 -0.189 -5.846 1.00 48.50 383 SER A N 1
ATOM 2958 C CA . SER A 1 383 ? -22.528 0.173 -4.491 1.00 48.50 383 SER A CA 1
ATOM 2959 C C . SER A 1 383 ? -21.051 0.569 -4.484 1.00 48.50 383 SER A C 1
ATOM 2961 O O . SER A 1 383 ? -20.164 -0.275 -4.571 1.00 48.50 383 SER A O 1
ATOM 2963 N N . ASN A 1 384 ? -20.788 1.874 -4.365 1.00 49.28 384 ASN A N 1
ATOM 2964 C CA . ASN A 1 384 ? -19.450 2.474 -4.302 1.00 49.28 384 ASN A CA 1
ATOM 2965 C C . ASN A 1 384 ? -18.786 2.233 -2.947 1.00 49.28 384 ASN A C 1
ATOM 2967 O O . ASN A 1 384 ? -18.532 3.164 -2.187 1.00 49.28 384 ASN A O 1
ATOM 2971 N N . TYR A 1 385 ? -18.561 0.974 -2.617 1.00 51.41 385 TYR A N 1
ATOM 2972 C CA . TYR A 1 385 ? -18.136 0.584 -1.297 1.00 51.41 385 TYR A CA 1
ATOM 2973 C C . TYR A 1 385 ? -16.601 0.567 -1.204 1.00 51.41 385 TYR A C 1
ATOM 2975 O O . TYR A 1 385 ? -15.967 -0.358 -1.686 1.00 51.41 385 TYR A O 1
ATOM 2983 N N . PHE A 1 386 ? -15.999 1.592 -0.580 1.00 48.19 386 PHE A N 1
ATOM 2984 C CA . PHE A 1 386 ? -14.535 1.770 -0.493 1.00 48.19 386 PHE A CA 1
ATOM 2985 C C . PHE A 1 386 ? -13.817 1.634 -1.847 1.00 48.19 386 PHE A C 1
ATOM 2987 O O . PHE A 1 386 ? -13.274 0.585 -2.199 1.00 48.19 386 PHE A O 1
ATOM 2994 N N . GLY A 1 387 ? -13.764 2.734 -2.587 1.00 45.09 387 GLY A N 1
ATOM 2995 C CA . GLY A 1 387 ? -13.129 2.786 -3.896 1.00 45.09 387 GLY A CA 1
ATOM 2996 C C . GLY A 1 387 ? -13.624 3.974 -4.708 1.00 45.09 387 GLY A C 1
ATOM 2997 O O . GLY A 1 387 ? -14.679 4.563 -4.438 1.00 45.09 387 GLY A O 1
ATOM 2998 N N . GLN A 1 388 ? -12.836 4.371 -5.701 1.00 43.56 388 GLN A N 1
ATOM 2999 C CA . GLN A 1 388 ? -13.184 5.450 -6.613 1.00 43.56 388 GLN A CA 1
ATOM 3000 C C . GLN A 1 388 ? -14.461 5.065 -7.384 1.00 43.56 388 GLN A C 1
ATOM 3002 O O . GLN A 1 388 ? -14.488 4.082 -8.106 1.00 43.56 388 GLN A O 1
ATOM 3007 N N . TYR A 1 389 ? -15.554 5.825 -7.223 1.00 36.44 389 TYR A N 1
ATOM 3008 C CA . TYR A 1 389 ? -16.680 5.765 -8.166 1.00 36.44 389 TYR A CA 1
ATOM 3009 C C . TYR A 1 389 ? -16.138 5.961 -9.594 1.00 36.44 389 TYR A C 1
ATOM 3011 O O . TYR A 1 389 ? -15.403 6.917 -9.844 1.00 36.44 389 TYR A O 1
ATOM 3019 N N . TYR A 1 390 ? -16.536 5.098 -10.521 1.00 43.12 390 TYR A N 1
ATOM 3020 C CA . TYR A 1 390 ? -16.259 5.222 -11.950 1.00 43.12 390 TYR A CA 1
ATOM 3021 C C . TYR A 1 390 ? -17.579 5.502 -12.675 1.00 43.12 390 TYR A C 1
ATOM 3023 O O . TYR A 1 390 ? -18.462 4.635 -12.676 1.00 43.12 390 TYR A O 1
ATOM 3031 N N . PRO A 1 391 ? -17.783 6.693 -13.254 1.00 33.56 391 PRO A N 1
ATOM 3032 C CA . PRO A 1 391 ? -18.781 6.887 -14.283 1.00 33.56 391 PRO A CA 1
ATOM 3033 C C . PRO A 1 391 ? -18.124 6.566 -15.632 1.00 33.56 391 PRO A C 1
ATOM 3035 O O . PRO A 1 391 ? -17.428 7.412 -16.178 1.00 33.56 391 PRO A O 1
ATOM 3038 N N . GLY A 1 392 ? -18.344 5.356 -16.157 1.00 40.78 392 GLY A N 1
ATOM 3039 C CA . GLY A 1 392 ? -18.039 5.037 -17.560 1.00 40.78 392 GLY A CA 1
ATOM 3040 C C . GLY A 1 392 ? -17.142 3.830 -17.840 1.00 40.78 392 GLY A C 1
ATOM 3041 O O . GLY A 1 392 ? -17.079 3.433 -18.997 1.00 40.78 392 GLY A O 1
ATOM 3042 N N . SER A 1 393 ? -16.505 3.209 -16.844 1.00 38.06 393 SER A N 1
ATOM 3043 C CA . SER A 1 393 ? -15.660 2.025 -17.063 1.00 38.06 393 SER A CA 1
ATOM 3044 C C . SER A 1 393 ? -16.325 0.735 -16.563 1.00 38.06 393 SER A C 1
ATOM 3046 O O . SER A 1 393 ? -16.970 0.715 -15.513 1.00 38.06 393 SER A O 1
ATOM 3048 N N . ASN A 1 394 ? -16.130 -0.364 -17.301 1.00 39.88 394 ASN A N 1
ATOM 3049 C CA . ASN A 1 394 ? -16.427 -1.746 -16.881 1.00 39.88 394 ASN A CA 1
ATOM 3050 C C . ASN A 1 394 ? -15.440 -2.254 -15.799 1.00 39.88 394 ASN A C 1
ATOM 3052 O O . ASN A 1 394 ? -15.271 -3.457 -15.627 1.00 39.88 394 ASN A O 1
ATOM 3056 N N . TYR A 1 395 ? -14.768 -1.344 -15.090 1.00 46.38 395 TYR A N 1
ATOM 3057 C CA . TYR A 1 395 ? -13.640 -1.632 -14.211 1.00 46.38 395 TYR A CA 1
ATOM 3058 C C . TYR A 1 395 ? -14.115 -2.180 -12.859 1.00 46.38 395 TYR A C 1
ATOM 3060 O O . TYR A 1 395 ? -15.119 -1.724 -12.297 1.00 46.38 395 TYR A O 1
ATOM 3068 N N . TYR A 1 396 ? -13.401 -3.181 -12.348 1.00 49.88 396 TYR A N 1
ATOM 3069 C CA . TYR A 1 396 ? -13.736 -3.958 -11.156 1.00 49.88 396 TYR A CA 1
ATOM 3070 C C . TYR A 1 396 ? -13.927 -3.059 -9.922 1.00 49.88 396 TYR A C 1
ATOM 3072 O O . TYR A 1 396 ? -12.975 -2.507 -9.376 1.00 49.88 396 TYR A O 1
ATOM 3080 N N . LYS A 1 397 ? -15.174 -2.901 -9.455 1.00 57.44 397 LYS A N 1
ATOM 3081 C CA . LYS A 1 397 ? -15.498 -2.174 -8.217 1.00 57.44 397 LYS A CA 1
ATOM 3082 C C . LYS A 1 397 ? -15.480 -3.151 -7.038 1.00 57.44 397 LYS A C 1
ATOM 3084 O O . LYS A 1 397 ? -16.357 -4.017 -6.984 1.00 57.44 397 LYS A O 1
ATOM 3089 N N . PRO A 1 398 ? -14.546 -3.016 -6.077 1.00 65.62 398 PRO A N 1
ATOM 3090 C CA . PRO A 1 398 ? -14.573 -3.816 -4.863 1.00 65.62 398 PRO A CA 1
ATOM 3091 C C . PRO A 1 398 ? -15.909 -3.681 -4.133 1.00 65.62 398 PRO A C 1
ATOM 3093 O O . PRO A 1 398 ? -16.378 -2.577 -3.864 1.00 65.62 398 PRO A O 1
ATOM 3096 N N . SER A 1 399 ? -16.506 -4.813 -3.784 1.00 73.69 399 SER A N 1
ATOM 3097 C CA . SER A 1 399 ? -17.713 -4.873 -2.955 1.00 73.69 399 SER A CA 1
ATOM 3098 C C . SER A 1 399 ? -17.376 -4.984 -1.469 1.00 73.69 399 SER A C 1
ATOM 3100 O O . SER A 1 399 ? -16.291 -5.436 -1.080 1.00 73.69 399 SER A O 1
ATOM 3102 N N . LEU A 1 400 ? -18.337 -4.623 -0.613 1.00 78.50 400 LEU A N 1
ATOM 3103 C CA . LEU A 1 400 ? -18.242 -4.836 0.837 1.00 78.50 400 LEU A CA 1
ATOM 3104 C C . LEU A 1 400 ? -17.968 -6.303 1.138 1.00 78.50 400 LEU A C 1
ATOM 3106 O O . LEU A 1 400 ? -17.077 -6.617 1.935 1.00 78.50 400 LEU A O 1
ATOM 3110 N N . VAL A 1 401 ? -18.709 -7.187 0.469 1.00 83.19 401 VAL A N 1
ATOM 3111 C CA . VAL A 1 401 ? -18.570 -8.637 0.593 1.00 83.19 401 VAL A CA 1
ATOM 3112 C C . VAL A 1 401 ? -17.125 -9.065 0.373 1.00 83.19 401 VAL A C 1
ATOM 3114 O O . VAL A 1 401 ? -16.588 -9.779 1.210 1.00 83.19 401 VAL A O 1
ATOM 3117 N N . GLN A 1 402 ? -16.441 -8.576 -0.660 1.00 85.19 402 GLN A N 1
ATOM 3118 C CA . GLN A 1 402 ? -15.065 -8.997 -0.938 1.00 85.19 402 GLN A CA 1
ATOM 3119 C C . GLN A 1 402 ? -14.080 -8.604 0.158 1.00 85.19 402 GLN A C 1
ATOM 3121 O O . GLN A 1 402 ? -13.228 -9.415 0.526 1.00 85.19 402 GLN A O 1
ATOM 3126 N N . TYR A 1 403 ? -14.195 -7.402 0.728 1.00 87.31 403 TYR A N 1
ATOM 3127 C CA . TYR A 1 403 ? -13.344 -7.011 1.855 1.00 87.31 403 TYR A CA 1
ATOM 3128 C C . TYR A 1 403 ? -13.602 -7.880 3.083 1.00 87.31 403 TYR A C 1
ATOM 3130 O O . TYR A 1 403 ? -12.654 -8.305 3.744 1.00 87.31 403 TYR A O 1
ATOM 3138 N N . VAL A 1 404 ? -14.866 -8.173 3.389 1.00 91.12 404 VAL A N 1
ATOM 3139 C CA . VAL A 1 404 ? -15.217 -9.019 4.535 1.00 91.12 404 VAL A CA 1
ATOM 3140 C C . VAL A 1 404 ? -14.770 -10.462 4.320 1.00 91.12 404 VAL A C 1
ATOM 3142 O O . VAL A 1 404 ? -14.175 -11.043 5.226 1.00 91.12 404 VAL A O 1
ATOM 3145 N N . GLU A 1 405 ? -14.999 -11.025 3.136 1.00 91.12 405 GLU A N 1
ATOM 3146 C CA . GLU A 1 405 ? -14.566 -12.371 2.752 1.00 91.12 405 GLU A CA 1
ATOM 3147 C C . GLU A 1 405 ? -13.051 -12.505 2.835 1.00 91.12 405 GLU A C 1
ATOM 3149 O O . GLU A 1 405 ? -12.532 -13.410 3.492 1.00 91.12 405 GLU A O 1
ATOM 3154 N N . THR A 1 406 ? -12.332 -11.552 2.238 1.00 90.69 406 THR A N 1
ATOM 3155 C CA . THR A 1 406 ? -10.870 -11.498 2.286 1.00 90.69 406 THR A CA 1
ATOM 3156 C C . THR A 1 406 ? -10.395 -11.401 3.732 1.00 90.69 406 THR A C 1
ATOM 3158 O O . THR A 1 406 ? -9.504 -12.149 4.138 1.00 90.69 406 THR A O 1
ATOM 3161 N N . ALA A 1 407 ? -11.019 -10.544 4.546 1.00 94.81 407 ALA A N 1
ATOM 3162 C CA . ALA A 1 407 ? -10.680 -10.405 5.955 1.00 94.81 407 ALA A CA 1
ATOM 3163 C C . ALA A 1 407 ? -10.946 -11.689 6.754 1.00 94.81 407 ALA A C 1
ATOM 3165 O O . ALA A 1 407 ? -10.125 -12.077 7.584 1.00 94.81 407 ALA A O 1
ATOM 3166 N N . ALA A 1 408 ? -12.074 -12.359 6.533 1.00 95.38 408 ALA A N 1
ATOM 3167 C CA . ALA A 1 408 ? -12.451 -13.556 7.273 1.00 95.38 408 ALA A CA 1
ATOM 3168 C C . ALA A 1 408 ? -11.577 -14.756 6.899 1.00 95.38 408 ALA A C 1
ATOM 3170 O O . ALA A 1 408 ? -11.043 -15.431 7.780 1.00 95.38 408 ALA A O 1
ATOM 3171 N N . ARG A 1 409 ? -11.370 -14.988 5.599 1.00 93.88 409 ARG A N 1
ATOM 3172 C CA . ARG A 1 409 ? -10.592 -16.125 5.084 1.00 93.88 409 ARG A CA 1
ATOM 3173 C C . ARG A 1 409 ? -9.095 -15.995 5.362 1.00 93.88 409 ARG A C 1
ATOM 3175 O O . ARG A 1 409 ? -8.436 -17.007 5.567 1.00 93.88 409 ARG A O 1
ATOM 3182 N N . ASN A 1 410 ? -8.576 -14.770 5.480 1.00 93.94 410 ASN A N 1
ATOM 3183 C CA . ASN A 1 410 ? -7.215 -14.517 5.979 1.00 93.94 410 ASN A CA 1
ATOM 3184 C C . ASN A 1 410 ? -7.133 -14.448 7.516 1.00 93.94 410 ASN A C 1
ATOM 3186 O O . ASN A 1 410 ? -6.089 -14.103 8.068 1.00 93.94 410 ASN A O 1
ATOM 3190 N N . GLY A 1 411 ? -8.224 -14.746 8.229 1.00 94.75 411 GLY A N 1
ATOM 3191 C CA . GLY A 1 411 ? -8.248 -14.764 9.687 1.00 94.75 411 GLY A CA 1
ATOM 3192 C C . GLY A 1 411 ? -7.992 -13.401 10.328 1.00 94.75 411 GLY A C 1
ATOM 3193 O O . GLY A 1 411 ? -7.499 -13.347 11.443 1.00 94.75 411 GLY A O 1
ATOM 3194 N N . ILE A 1 412 ? -8.304 -12.286 9.669 1.00 95.62 412 ILE A N 1
ATOM 3195 C CA . ILE A 1 412 ? -8.247 -10.944 10.269 1.00 95.62 412 ILE A CA 1
ATOM 3196 C C . ILE A 1 412 ? -9.438 -10.781 11.219 1.00 95.62 412 ILE A C 1
ATOM 3198 O O . ILE A 1 412 ? -9.279 -10.447 12.398 1.00 95.62 412 ILE A O 1
ATOM 3202 N N . VAL A 1 413 ? -10.642 -11.080 10.729 1.00 95.06 413 VAL A N 1
ATOM 3203 C CA . VAL A 1 413 ? -11.898 -10.936 11.475 1.00 95.06 413 VAL A CA 1
ATOM 3204 C C . VAL A 1 413 ? -12.591 -12.273 11.700 1.00 95.06 413 VAL A C 1
ATOM 3206 O O . VAL A 1 413 ? -12.362 -13.250 11.000 1.00 95.06 413 VAL A O 1
ATOM 3209 N N . SER A 1 414 ? -13.457 -12.299 12.709 1.00 92.12 414 SER A N 1
ATOM 3210 C CA . SER A 1 414 ? -14.374 -13.402 12.988 1.00 92.12 414 SER A CA 1
ATOM 3211 C C . SER A 1 414 ? -15.775 -12.840 13.219 1.00 92.12 414 SER A C 1
ATOM 3213 O O . SER A 1 414 ? -15.918 -11.709 13.701 1.00 92.12 414 SER A O 1
ATOM 3215 N N . GLY A 1 415 ? -16.791 -13.628 12.874 1.00 90.94 415 GLY A N 1
ATOM 3216 C CA . GLY A 1 415 ? -18.193 -13.283 13.099 1.00 90.94 415 GLY A CA 1
ATOM 3217 C C . GLY A 1 415 ? -18.628 -13.474 14.549 1.00 90.94 415 GLY A C 1
ATOM 3218 O O . GLY A 1 415 ? -17.874 -13.950 15.401 1.00 90.94 415 GLY A O 1
ATOM 3219 N N . TYR A 1 416 ? -19.868 -13.095 14.812 1.00 93.50 416 TYR A N 1
ATOM 3220 C CA . TYR A 1 416 ? -20.572 -13.339 16.056 1.00 93.50 416 TYR A CA 1
ATOM 3221 C C . TYR A 1 416 ? -21.122 -14.776 16.110 1.00 93.50 416 TYR A C 1
ATOM 3223 O O . TYR A 1 416 ? -21.296 -15.411 15.066 1.00 93.50 416 TYR A O 1
ATOM 3231 N N . PRO A 1 417 ? -21.437 -15.306 17.311 1.00 92.81 417 PRO A N 1
ATOM 3232 C CA . PRO A 1 417 ? -21.964 -16.667 17.470 1.00 92.81 417 PRO A CA 1
ATOM 3233 C C . PRO A 1 417 ? -23.263 -16.949 16.708 1.00 92.81 417 PRO A C 1
ATOM 3235 O O . PRO A 1 417 ? -23.606 -18.103 16.477 1.00 92.81 417 PRO A O 1
ATOM 3238 N N . ASP A 1 418 ? -23.996 -15.905 16.326 1.00 93.94 418 ASP A N 1
ATOM 3239 C CA . ASP A 1 418 ? -25.222 -16.016 15.544 1.00 93.94 418 ASP A CA 1
ATOM 3240 C C . ASP A 1 418 ? -24.964 -16.149 14.028 1.00 93.94 418 ASP A C 1
ATOM 3242 O O . ASP A 1 418 ? -25.913 -16.261 13.257 1.00 93.94 418 ASP A O 1
ATOM 3246 N N . GLY A 1 419 ? -23.700 -16.156 13.594 1.00 92.56 419 GLY A N 1
ATOM 3247 C CA . GLY A 1 419 ? -23.295 -16.283 12.192 1.00 92.56 419 GLY A CA 1
ATOM 3248 C C . GLY A 1 419 ? -23.271 -14.961 11.421 1.00 92.56 419 GLY A C 1
ATOM 3249 O O . GLY A 1 419 ? -23.206 -14.984 10.191 1.00 92.56 419 GLY A O 1
ATOM 3250 N N . THR A 1 420 ? -23.353 -13.819 12.112 1.00 94.81 420 THR A N 1
ATOM 3251 C CA . THR A 1 420 ? -23.271 -12.485 11.498 1.00 94.81 420 THR A CA 1
ATOM 3252 C C . THR A 1 420 ? -21.881 -11.869 11.615 1.00 94.81 420 THR A C 1
ATOM 3254 O O . THR A 1 420 ? -21.123 -12.169 12.536 1.00 94.81 420 THR A O 1
ATOM 3257 N N . PHE A 1 421 ? -21.541 -10.963 10.707 1.00 94.44 421 PHE A N 1
ATOM 3258 C CA . PHE A 1 421 ? -20.379 -10.092 10.819 1.00 94.44 421 PHE A CA 1
ATOM 3259 C C . PHE A 1 421 ? -20.699 -8.788 11.557 1.00 94.44 421 PHE A C 1
ATOM 3261 O O . PHE A 1 421 ? -19.838 -8.259 12.267 1.00 94.44 421 PHE A O 1
ATOM 3268 N N . GLY A 1 422 ? -21.919 -8.269 11.404 1.00 92.81 422 GLY A N 1
ATOM 3269 C CA . GLY A 1 422 ? -22.334 -6.961 11.894 1.00 92.81 422 GLY A CA 1
ATOM 3270 C C . GLY A 1 422 ? -21.574 -5.816 11.216 1.00 92.81 422 GLY A C 1
ATOM 3271 O O . GLY A 1 422 ? -20.935 -5.037 11.923 1.00 92.81 422 GLY A O 1
ATOM 3272 N N . PRO A 1 423 ? -21.613 -5.682 9.876 1.00 88.38 423 PRO A N 1
ATOM 3273 C CA . PRO A 1 423 ? -20.766 -4.747 9.132 1.00 88.38 423 PRO A CA 1
ATOM 3274 C C . PRO A 1 423 ? -20.864 -3.301 9.633 1.00 88.38 423 PRO A C 1
ATOM 3276 O O . PRO A 1 423 ? -19.857 -2.625 9.831 1.00 88.38 423 PRO A O 1
ATOM 3279 N N . MET A 1 424 ? -22.087 -2.856 9.911 1.00 87.38 424 MET A N 1
ATOM 3280 C CA . MET A 1 424 ? -22.411 -1.486 10.313 1.00 87.38 424 MET A CA 1
ATOM 3281 C C . MET A 1 424 ? -22.304 -1.238 11.817 1.00 87.38 424 MET A C 1
ATOM 3283 O O . MET A 1 424 ? -22.479 -0.112 12.280 1.00 87.38 424 MET A O 1
ATOM 3287 N N . ARG A 1 425 ? -22.033 -2.282 12.602 1.00 91.19 425 ARG A N 1
ATOM 3288 C CA . ARG A 1 425 ? -21.900 -2.158 14.049 1.00 91.19 425 ARG A CA 1
ATOM 3289 C C . ARG A 1 425 ? -20.592 -1.445 14.379 1.00 91.19 425 ARG A C 1
ATOM 3291 O O . ARG A 1 425 ? -19.547 -1.747 13.796 1.00 91.19 425 ARG A O 1
ATOM 3298 N N . SER A 1 426 ? -20.647 -0.529 15.343 1.00 93.62 426 SER A N 1
ATOM 3299 C CA . SER A 1 426 ? -19.447 0.102 15.886 1.00 93.62 426 SER A CA 1
ATOM 3300 C C . SER A 1 426 ? -18.519 -0.951 16.489 1.00 93.62 426 SER A C 1
ATOM 3302 O O . SER A 1 426 ? -18.964 -1.815 17.248 1.00 93.62 426 SER A O 1
ATOM 3304 N N . LEU A 1 427 ? -17.234 -0.873 16.155 1.00 95.81 427 LEU A N 1
ATOM 3305 C CA . LEU A 1 427 ? -16.213 -1.757 16.710 1.00 95.81 427 LEU A CA 1
ATOM 3306 C C . LEU A 1 427 ? -15.915 -1.341 18.154 1.00 95.81 427 LEU A C 1
ATOM 3308 O O . LEU A 1 427 ? -15.609 -0.175 18.396 1.00 95.81 427 LEU A O 1
ATOM 3312 N N . THR A 1 428 ? -15.973 -2.265 19.113 1.00 97.50 428 THR A N 1
ATOM 3313 C CA . THR A 1 428 ? -15.582 -1.946 20.499 1.00 97.50 428 THR A CA 1
ATOM 3314 C C . THR A 1 428 ? -14.066 -2.009 20.678 1.00 97.50 428 THR A C 1
ATOM 3316 O O . THR A 1 428 ? -13.347 -2.664 19.914 1.00 97.50 428 THR A O 1
ATOM 3319 N N . ARG A 1 429 ? -13.547 -1.359 21.724 1.00 97.69 429 ARG A N 1
ATOM 3320 C CA . ARG A 1 429 ? -12.104 -1.372 22.023 1.00 97.69 429 ARG A CA 1
ATOM 3321 C C . ARG A 1 429 ? -11.564 -2.778 22.299 1.00 97.69 429 ARG A C 1
ATOM 3323 O O . ARG A 1 429 ? -10.448 -3.092 21.878 1.00 97.69 429 ARG A O 1
ATOM 3330 N N . GLN A 1 430 ? -12.341 -3.644 22.956 1.00 97.75 430 GLN A N 1
ATOM 3331 C CA . GLN A 1 430 ? -11.924 -5.030 23.198 1.00 97.75 430 GLN A CA 1
ATOM 3332 C C . GLN A 1 430 ? -11.983 -5.908 21.936 1.00 97.75 430 GLN A C 1
ATOM 3334 O O . GLN A 1 430 ? -11.091 -6.731 21.730 1.00 97.75 430 GLN A O 1
ATOM 3339 N N . GLU A 1 431 ? -12.958 -5.691 21.045 1.00 97.88 431 GLU A N 1
ATOM 3340 C CA . GLU A 1 431 ? -12.996 -6.356 19.735 1.00 97.88 431 GLU A CA 1
ATOM 3341 C C . GLU A 1 431 ? -11.788 -5.950 18.875 1.00 97.88 431 GLU A C 1
ATOM 3343 O O . GLU A 1 431 ? -11.130 -6.807 18.280 1.00 97.88 431 GLU A O 1
ATOM 3348 N N . ALA A 1 432 ? -11.435 -4.661 18.866 1.00 98.06 432 ALA A N 1
ATOM 3349 C CA . ALA A 1 432 ? -10.250 -4.168 18.170 1.00 98.06 432 ALA A CA 1
ATOM 3350 C C . ALA A 1 432 ? -8.961 -4.811 18.705 1.00 98.06 432 ALA A C 1
ATOM 3352 O O . ALA A 1 432 ? -8.108 -5.217 17.919 1.00 98.06 432 ALA A O 1
ATOM 3353 N N . ALA A 1 433 ? -8.821 -4.967 20.027 1.00 98.12 433 ALA A N 1
ATOM 3354 C CA . ALA A 1 433 ? -7.661 -5.629 20.624 1.00 98.12 433 ALA A CA 1
ATOM 3355 C C . ALA A 1 433 ? -7.507 -7.090 20.164 1.00 98.12 433 ALA A C 1
ATOM 3357 O O . ALA A 1 433 ? -6.383 -7.528 19.915 1.00 98.12 433 ALA A O 1
ATOM 3358 N N . VAL A 1 434 ? -8.616 -7.821 19.997 1.00 98.00 434 VAL A N 1
ATOM 3359 C CA . VAL A 1 434 ? -8.602 -9.184 19.436 1.00 98.00 434 VAL A CA 1
ATOM 3360 C C . VAL A 1 434 ? -8.115 -9.189 17.990 1.00 98.00 434 VAL A C 1
ATOM 3362 O O . VAL A 1 434 ? -7.232 -9.981 17.658 1.00 98.00 434 VAL A O 1
ATOM 3365 N N . ILE A 1 435 ? -8.623 -8.288 17.143 1.00 98.00 435 ILE A N 1
ATOM 3366 C CA . ILE A 1 435 ? -8.175 -8.185 15.743 1.00 98.00 435 ILE A CA 1
ATOM 3367 C C . ILE A 1 435 ? -6.680 -7.841 15.690 1.00 98.00 435 ILE A C 1
ATOM 3369 O O . ILE A 1 435 ? -5.915 -8.519 15.009 1.00 98.00 435 ILE A O 1
ATOM 3373 N N . LEU A 1 436 ? -6.235 -6.841 16.459 1.00 98.31 436 LEU A N 1
ATOM 3374 C CA . LEU A 1 436 ? -4.830 -6.429 16.516 1.00 98.31 436 LEU A CA 1
ATOM 3375 C C . LEU A 1 436 ? -3.908 -7.569 16.959 1.00 98.31 436 LEU A C 1
ATOM 3377 O O . LEU A 1 436 ? -2.856 -7.767 16.355 1.00 98.31 436 LEU A O 1
ATOM 3381 N N . ALA A 1 437 ? -4.282 -8.311 18.007 1.00 97.88 437 ALA A N 1
ATOM 3382 C CA . ALA A 1 437 ? -3.481 -9.423 18.508 1.00 97.88 437 ALA A CA 1
ATOM 3383 C C . ALA A 1 437 ? -3.357 -10.545 17.472 1.00 97.88 437 ALA A C 1
ATOM 3385 O O . ALA A 1 437 ? -2.264 -11.078 17.275 1.00 97.88 437 ALA A O 1
ATOM 3386 N N . ARG A 1 438 ? -4.457 -10.849 16.778 1.00 96.44 438 ARG A N 1
ATOM 3387 C CA . ARG A 1 438 ? -4.514 -11.874 15.737 1.00 96.44 438 ARG A CA 1
ATOM 3388 C C . ARG A 1 438 ? -3.664 -11.501 14.524 1.00 96.44 438 ARG A C 1
ATOM 3390 O O . ARG A 1 438 ? -2.786 -12.267 14.146 1.00 96.44 438 ARG A O 1
ATOM 3397 N N . VAL A 1 439 ? -3.859 -10.300 13.976 1.00 96.81 439 VAL A N 1
ATOM 3398 C CA . VAL A 1 439 ? -3.118 -9.818 12.798 1.00 96.81 439 VAL A CA 1
ATOM 3399 C C . VAL A 1 439 ? -1.624 -9.669 13.089 1.00 96.81 439 VAL A C 1
ATOM 3401 O O . VAL A 1 439 ? -0.792 -10.003 12.252 1.00 96.81 439 VAL A O 1
ATOM 3404 N N . ALA A 1 440 ? -1.258 -9.203 14.285 1.00 96.69 440 ALA A N 1
ATOM 3405 C CA . ALA A 1 440 ? 0.143 -9.099 14.684 1.00 96.69 440 ALA A CA 1
ATOM 3406 C C . ALA A 1 440 ? 0.781 -10.445 15.077 1.00 96.69 440 ALA A C 1
ATOM 3408 O O . ALA A 1 440 ? 1.955 -10.452 15.451 1.00 96.69 440 ALA A O 1
ATOM 3409 N N . GLY A 1 441 ? 0.031 -11.555 15.053 1.00 96.25 441 GLY A N 1
ATOM 3410 C CA . GLY A 1 441 ? 0.518 -12.872 15.465 1.00 96.25 441 GLY A CA 1
ATOM 3411 C C . GLY A 1 441 ? 1.034 -12.891 16.906 1.00 96.25 441 GLY A C 1
ATOM 3412 O O . GLY A 1 441 ? 2.053 -13.520 17.196 1.00 96.25 441 GLY A O 1
ATOM 3413 N N . LEU A 1 442 ? 0.398 -12.140 17.812 1.00 96.69 442 LEU A N 1
ATOM 3414 C CA . LEU A 1 442 ? 0.869 -12.036 19.191 1.00 96.69 442 LEU A CA 1
ATOM 3415 C C . LEU A 1 442 ? 0.648 -13.350 19.936 1.00 96.69 442 LEU A C 1
ATOM 3417 O O . LEU A 1 442 ? -0.434 -13.932 19.894 1.00 96.69 442 LEU A O 1
ATOM 3421 N N . LYS A 1 443 ? 1.658 -13.767 20.7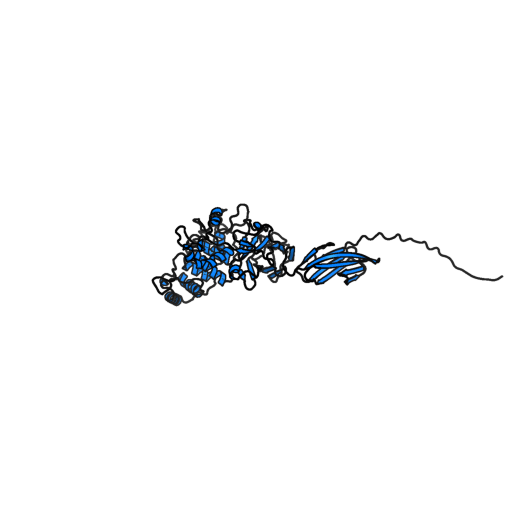05 1.00 96.69 443 LYS A N 1
ATOM 3422 C CA . LYS A 1 443 ? 1.499 -14.869 21.650 1.00 96.69 443 LYS A CA 1
ATOM 3423 C C . LYS A 1 443 ? 0.535 -14.449 22.761 1.00 96.69 443 LYS A C 1
ATOM 3425 O O . LYS A 1 443 ? 0.816 -13.502 23.499 1.00 96.69 443 LYS A O 1
ATOM 3430 N N . LEU A 1 444 ? -0.573 -15.173 22.879 1.00 96.75 444 LEU A N 1
ATOM 3431 C CA . LEU A 1 444 ? -1.522 -14.995 23.969 1.00 96.75 444 LEU A CA 1
ATOM 3432 C C . LEU A 1 444 ? -0.998 -15.689 25.239 1.00 96.75 444 LEU A C 1
ATOM 3434 O O . LEU A 1 444 ? -0.284 -16.688 25.135 1.00 96.75 444 LEU A O 1
ATOM 3438 N N . PRO A 1 445 ? -1.270 -15.137 26.431 1.00 94.75 445 PRO A N 1
ATOM 3439 C CA . PRO A 1 445 ? -0.930 -15.797 27.686 1.00 94.75 445 PRO A CA 1
ATOM 3440 C C . PRO A 1 445 ? -1.759 -17.075 27.889 1.00 94.75 445 PRO A C 1
ATOM 3442 O O . PRO A 1 445 ? -2.944 -17.093 27.577 1.00 94.75 445 PRO A O 1
ATOM 3445 N N . ASP A 1 446 ? -1.131 -18.104 28.468 1.00 92.81 446 ASP A N 1
ATOM 3446 C CA . ASP A 1 446 ? -1.749 -19.419 28.728 1.00 92.81 446 ASP A CA 1
ATOM 3447 C C . ASP A 1 446 ? -2.334 -19.537 30.160 1.00 92.81 446 ASP A C 1
ATOM 3449 O O . ASP A 1 446 ? -2.887 -20.568 30.533 1.00 92.81 446 ASP A O 1
ATOM 3453 N N . ASP A 1 447 ? -2.173 -18.495 30.987 1.00 94.00 447 ASP A N 1
ATOM 3454 C CA . ASP A 1 447 ? -2.641 -18.426 32.380 1.00 94.00 447 ASP A CA 1
ATOM 3455 C C . ASP A 1 447 ? -3.662 -17.290 32.526 1.00 94.00 447 ASP A C 1
ATOM 3457 O O . ASP A 1 447 ? -3.310 -16.113 32.692 1.00 94.00 447 ASP A O 1
ATOM 3461 N N . ASP A 1 448 ? -4.942 -17.652 32.448 1.00 91.25 448 ASP A N 1
ATOM 3462 C CA . ASP A 1 448 ? -6.060 -16.710 32.516 1.00 91.25 448 ASP A CA 1
ATOM 3463 C C . ASP A 1 448 ? -6.096 -15.957 33.850 1.00 91.25 448 ASP A C 1
ATOM 3465 O O . ASP A 1 448 ? -6.308 -14.742 33.883 1.00 91.25 448 ASP A O 1
ATOM 3469 N N . GLN A 1 449 ? -5.830 -16.646 34.965 1.00 92.06 449 GLN A N 1
ATOM 3470 C CA . GLN A 1 449 ? -5.899 -16.041 36.293 1.00 92.06 449 GLN A CA 1
ATOM 3471 C C . GLN A 1 449 ? -4.816 -14.973 36.461 1.00 92.06 449 GLN A C 1
ATOM 3473 O O . GLN A 1 449 ? -5.092 -13.873 36.952 1.00 92.06 449 GLN A O 1
ATOM 3478 N N . LYS A 1 450 ? -3.588 -15.263 36.026 1.00 94.38 450 LYS A N 1
ATOM 3479 C CA . LYS A 1 450 ? -2.497 -14.287 36.035 1.00 94.38 450 LYS A CA 1
ATOM 3480 C C . LYS A 1 450 ? -2.760 -13.129 35.076 1.00 94.38 450 LYS A C 1
ATOM 3482 O O . LYS A 1 450 ? -2.487 -11.983 35.431 1.00 94.38 450 LYS A O 1
ATOM 3487 N N . THR A 1 451 ? -3.322 -13.406 33.901 1.00 95.12 451 THR A N 1
ATOM 3488 C CA . THR A 1 451 ? -3.683 -12.381 32.910 1.00 95.12 451 THR A CA 1
ATOM 3489 C C . THR A 1 451 ? -4.669 -11.375 33.494 1.00 95.12 451 THR A C 1
ATOM 3491 O O . THR A 1 451 ? -4.434 -10.167 33.431 1.00 95.12 451 THR A O 1
ATOM 3494 N N . VAL A 1 452 ? -5.731 -11.860 34.143 1.00 92.94 452 VAL A N 1
ATOM 3495 C CA . VAL A 1 452 ? -6.717 -11.008 34.820 1.00 92.94 452 VAL A CA 1
ATOM 3496 C C . VAL A 1 452 ? -6.063 -10.179 35.930 1.00 92.94 452 VAL A C 1
ATOM 3498 O O . VAL A 1 452 ? -6.296 -8.973 36.005 1.00 92.94 452 VAL A O 1
ATOM 3501 N N . GLN A 1 453 ? -5.194 -10.774 36.754 1.00 94.69 453 GLN A N 1
ATOM 3502 C CA . GLN A 1 453 ? -4.481 -10.035 37.807 1.00 94.69 453 GLN A CA 1
ATOM 3503 C C . GLN A 1 453 ? -3.579 -8.927 37.250 1.00 94.69 453 GLN A C 1
ATOM 3505 O O . GLN A 1 453 ? -3.527 -7.828 37.804 1.00 94.69 453 GLN A O 1
ATOM 3510 N N . ASP A 1 454 ? -2.856 -9.190 36.162 1.00 94.94 454 ASP A N 1
ATOM 3511 C CA . ASP A 1 454 ? -2.005 -8.180 35.533 1.00 94.94 454 ASP A CA 1
ATOM 3512 C C . ASP A 1 454 ? -2.833 -7.040 34.920 1.00 94.94 454 ASP A C 1
ATOM 3514 O O . ASP A 1 454 ? -2.464 -5.865 35.037 1.00 94.94 454 ASP A O 1
ATOM 3518 N N . LEU A 1 455 ? -3.980 -7.362 34.315 1.00 95.44 455 LEU A N 1
ATOM 3519 C CA . LEU A 1 455 ? -4.918 -6.357 33.822 1.00 95.44 455 LEU A CA 1
ATOM 3520 C C . LEU A 1 455 ? -5.493 -5.519 34.972 1.00 95.44 455 LEU A C 1
ATOM 3522 O O . LEU A 1 455 ? -5.546 -4.306 34.833 1.00 95.44 455 LEU A O 1
ATOM 3526 N N . GLN A 1 456 ? -5.806 -6.098 36.136 1.00 94.94 456 GLN A N 1
ATOM 3527 C CA . GLN A 1 456 ? -6.269 -5.365 37.334 1.00 94.94 456 GLN A CA 1
ATOM 3528 C C . GLN A 1 456 ? -5.237 -4.403 37.932 1.00 94.94 456 GLN A C 1
ATOM 3530 O O . GLN A 1 456 ? -5.584 -3.377 38.537 1.00 94.94 456 GLN A O 1
ATOM 3535 N N . ARG A 1 457 ? -3.947 -4.717 37.776 1.00 93.19 457 ARG A N 1
ATOM 3536 C CA . ARG A 1 457 ? -2.858 -3.802 38.148 1.00 93.19 457 ARG A CA 1
ATOM 3537 C C . ARG A 1 457 ? -2.764 -2.618 37.189 1.00 93.19 457 ARG A C 1
ATOM 3539 O O . ARG A 1 457 ? -2.378 -1.537 37.619 1.00 93.19 457 ARG A O 1
ATOM 3546 N N . THR A 1 458 ? -3.132 -2.824 35.925 1.00 92.00 458 THR A N 1
ATOM 3547 C CA . THR A 1 458 ? -2.986 -1.834 34.849 1.00 92.00 458 THR A CA 1
ATOM 3548 C C . THR A 1 458 ? -4.227 -0.953 34.696 1.00 92.00 458 THR A C 1
ATOM 3550 O O . THR A 1 458 ? -4.098 0.263 34.565 1.00 92.00 458 THR A O 1
ATOM 3553 N N . PHE A 1 459 ? -5.414 -1.562 34.729 1.00 95.81 459 PHE A N 1
ATOM 3554 C CA . PHE A 1 459 ? -6.690 -0.933 34.417 1.00 95.81 459 PHE A CA 1
ATOM 3555 C C . PHE A 1 459 ? -7.667 -0.994 35.593 1.00 95.81 459 PHE A C 1
ATOM 3557 O O . PHE A 1 459 ? -7.944 -2.071 36.134 1.00 95.81 459 PHE A O 1
ATOM 3564 N N . GLY A 1 460 ? -8.208 0.166 35.975 1.00 94.62 460 GLY A N 1
ATOM 3565 C CA . GLY A 1 460 ? -9.208 0.291 37.039 1.00 94.62 460 GLY A CA 1
ATOM 3566 C C . GLY A 1 460 ? -10.523 -0.428 36.723 1.00 94.62 460 GLY A C 1
ATOM 3567 O O . GLY A 1 460 ? -11.160 -0.965 37.623 1.00 94.62 460 GLY A O 1
ATOM 3568 N N . ASP A 1 461 ? -10.866 -0.523 35.442 1.00 95.56 461 ASP A N 1
ATOM 3569 C CA . ASP A 1 461 ? -12.081 -1.129 34.889 1.00 95.56 461 ASP A CA 1
ATOM 3570 C C . ASP A 1 461 ? -11.835 -2.513 34.258 1.00 95.56 461 ASP A C 1
ATOM 3572 O O . ASP A 1 461 ? -12.666 -3.025 33.512 1.00 95.56 461 ASP A O 1
ATOM 3576 N N . SER A 1 462 ? -10.703 -3.153 34.564 1.00 95.19 462 SER A N 1
ATOM 3577 C CA . SER A 1 462 ? -10.350 -4.484 34.036 1.00 95.19 462 SER A CA 1
ATOM 3578 C C . SER A 1 462 ? -11.423 -5.560 34.247 1.00 95.19 462 SER A C 1
ATOM 3580 O O . SER A 1 462 ? -11.494 -6.498 33.460 1.00 95.19 462 SER A O 1
ATOM 3582 N N . GLY A 1 463 ? -12.271 -5.425 35.273 1.00 95.19 463 GLY A N 1
ATOM 3583 C CA . GLY A 1 463 ? -13.398 -6.328 35.522 1.00 95.19 463 GLY A CA 1
ATOM 3584 C C . GLY A 1 463 ? -14.507 -6.271 34.463 1.00 95.19 463 GLY A C 1
ATOM 3585 O O . GLY A 1 463 ? -15.301 -7.202 34.390 1.00 95.19 463 GLY A O 1
ATOM 3586 N N . ALA A 1 464 ? -14.553 -5.219 33.640 1.00 97.06 464 ALA A N 1
ATOM 3587 C CA . ALA A 1 464 ? -15.469 -5.111 32.504 1.00 97.06 464 ALA A CA 1
ATOM 3588 C C . ALA A 1 464 ? -14.917 -5.778 31.229 1.00 97.06 464 ALA A C 1
ATOM 3590 O O . ALA A 1 464 ? -15.641 -5.932 30.251 1.00 97.06 464 ALA A O 1
ATOM 3591 N N . ILE A 1 465 ? -13.634 -6.165 31.203 1.00 97.88 465 ILE A N 1
ATOM 3592 C CA . ILE A 1 465 ? -13.042 -6.830 30.038 1.00 97.88 465 ILE A CA 1
ATOM 3593 C C . ILE A 1 465 ? -13.601 -8.248 29.966 1.00 97.88 465 ILE A C 1
ATOM 3595 O O . ILE A 1 465 ? -13.469 -9.027 30.913 1.00 97.88 465 ILE A O 1
ATOM 3599 N N . ALA A 1 466 ? -14.194 -8.605 28.830 1.00 96.44 466 ALA A N 1
ATOM 3600 C CA . ALA A 1 466 ? -14.744 -9.936 28.654 1.00 96.44 466 ALA A CA 1
ATOM 3601 C C . ALA A 1 466 ? -13.636 -11.002 28.690 1.00 96.44 466 ALA A C 1
ATOM 3603 O O . ALA A 1 466 ? -12.534 -10.798 28.172 1.00 96.44 466 ALA A O 1
ATOM 3604 N N . SER A 1 467 ? -13.939 -12.174 29.254 1.00 94.50 467 SER A N 1
ATOM 3605 C CA . SER A 1 467 ? -12.968 -13.269 29.405 1.00 94.50 467 SER A CA 1
ATOM 3606 C C . SER A 1 467 ? -12.333 -13.689 28.075 1.00 94.50 467 SER A C 1
ATOM 3608 O O . SER A 1 467 ? -11.126 -13.895 28.013 1.00 94.50 467 SER A O 1
ATOM 3610 N N . TRP A 1 468 ? -13.117 -13.724 26.991 1.00 94.38 468 TRP A N 1
ATOM 3611 C CA . TRP A 1 468 ? -12.634 -14.043 25.641 1.00 94.38 468 TRP A CA 1
ATOM 3612 C C . TRP A 1 468 ? -11.674 -12.988 25.066 1.00 94.38 468 TRP A C 1
ATOM 3614 O O . TRP A 1 468 ? -10.856 -13.304 24.204 1.00 94.38 468 TRP A O 1
ATOM 3624 N N . ALA A 1 469 ? -11.760 -11.739 25.527 1.00 96.81 469 ALA A N 1
ATOM 3625 C CA . ALA A 1 469 ? -10.920 -10.644 25.056 1.00 96.81 469 ALA A CA 1
ATOM 3626 C C . ALA A 1 469 ? -9.660 -10.463 25.912 1.00 96.81 469 ALA A C 1
ATOM 3628 O O . ALA A 1 469 ? -8.647 -9.983 25.402 1.00 96.81 469 ALA A O 1
ATOM 3629 N N . ALA A 1 470 ? -9.697 -10.847 27.193 1.00 97.56 470 ALA A N 1
ATOM 3630 C CA . ALA A 1 470 ? -8.643 -10.556 28.165 1.00 97.56 470 ALA A CA 1
ATOM 3631 C C . ALA A 1 470 ? -7.223 -10.967 27.711 1.00 97.56 470 ALA A C 1
ATOM 3633 O O . ALA A 1 470 ? -6.329 -10.113 27.784 1.00 97.56 470 ALA A O 1
ATOM 3634 N N . PRO A 1 471 ? -6.981 -12.174 27.152 1.00 97.56 471 PRO A N 1
ATOM 3635 C CA . PRO A 1 471 ? -5.655 -12.541 26.644 1.00 97.56 471 PRO A CA 1
ATOM 3636 C C . PRO A 1 471 ? -5.167 -11.616 25.520 1.00 97.56 471 PRO A C 1
ATOM 3638 O O . PRO A 1 471 ? -3.999 -11.222 25.489 1.00 97.56 471 PRO A O 1
ATOM 3641 N N . SER A 1 472 ? -6.069 -11.218 24.620 1.00 98.00 472 SER A N 1
ATOM 3642 C CA . SER A 1 472 ? -5.747 -10.334 23.495 1.00 98.00 472 SER A CA 1
ATOM 3643 C C . SER A 1 472 ? -5.532 -8.891 23.937 1.00 98.00 472 SER A C 1
ATOM 3645 O O . SER A 1 472 ? -4.594 -8.249 23.473 1.00 98.00 472 SER A O 1
ATOM 3647 N N . VAL A 1 473 ? -6.346 -8.388 24.873 1.00 98.12 473 VAL A N 1
ATOM 3648 C CA . VAL A 1 473 ? -6.157 -7.061 25.479 1.00 98.12 473 VAL A CA 1
ATOM 3649 C C . VAL A 1 473 ? -4.796 -6.986 26.161 1.00 98.12 473 VAL A C 1
ATOM 3651 O O . VAL A 1 473 ? -4.039 -6.045 25.918 1.00 98.12 473 VAL A O 1
ATOM 3654 N N . TYR A 1 474 ? -4.445 -8.003 26.950 1.00 97.44 474 TYR A N 1
ATOM 3655 C CA . TYR A 1 474 ? -3.136 -8.099 27.585 1.00 97.44 474 TYR A CA 1
ATOM 3656 C C . TYR A 1 474 ? -1.998 -8.085 26.556 1.00 97.44 474 TYR A C 1
ATOM 3658 O O . TYR A 1 474 ? -1.088 -7.257 26.644 1.00 97.44 474 TYR A O 1
ATOM 3666 N N . ALA A 1 475 ? -2.059 -8.960 25.549 1.00 97.75 475 ALA A N 1
ATOM 3667 C CA . ALA A 1 475 ? -1.016 -9.073 24.535 1.00 97.75 475 ALA A CA 1
ATOM 3668 C C . ALA A 1 475 ? -0.866 -7.782 23.710 1.00 97.75 475 ALA A C 1
ATOM 3670 O O . ALA A 1 475 ? 0.249 -7.279 23.540 1.00 97.75 475 ALA A O 1
ATOM 3671 N N . ALA A 1 476 ? -1.975 -7.202 23.244 1.00 97.75 476 ALA A N 1
ATOM 3672 C CA . ALA A 1 476 ? -1.980 -5.972 22.455 1.00 97.75 476 ALA A CA 1
ATOM 3673 C C . ALA A 1 476 ? -1.472 -4.763 23.262 1.00 97.75 476 ALA A C 1
ATOM 3675 O O . ALA A 1 476 ? -0.751 -3.921 22.713 1.00 97.75 476 ALA A O 1
ATOM 3676 N N . GLN A 1 477 ? -1.777 -4.705 24.564 1.00 96.00 477 GLN A N 1
ATOM 3677 C CA . GLN A 1 477 ? -1.250 -3.695 25.484 1.00 96.00 477 GLN A CA 1
ATOM 3678 C C . GLN A 1 477 ? 0.262 -3.832 25.673 1.00 96.00 477 GLN A C 1
ATOM 3680 O O . GLN A 1 477 ? 0.994 -2.852 25.510 1.00 96.00 477 GLN A O 1
ATOM 3685 N N . LYS A 1 478 ? 0.760 -5.046 25.939 1.00 95.50 478 LYS A N 1
ATOM 3686 C CA . LYS A 1 478 ? 2.204 -5.318 26.055 1.00 95.50 478 LYS A CA 1
ATOM 3687 C C . LYS A 1 478 ? 2.948 -4.993 24.764 1.00 95.50 478 LYS A C 1
ATOM 3689 O O . LYS A 1 478 ? 4.061 -4.469 24.797 1.00 95.50 478 LYS A O 1
ATOM 3694 N N . ALA A 1 479 ? 2.306 -5.248 23.627 1.00 96.38 479 ALA A N 1
ATOM 3695 C CA . ALA A 1 479 ? 2.798 -4.918 22.299 1.00 96.38 479 ALA A CA 1
ATOM 3696 C C . ALA A 1 479 ? 2.733 -3.418 21.958 1.00 96.38 479 ALA A C 1
ATOM 3698 O O . ALA A 1 479 ? 3.220 -3.050 20.885 1.00 96.38 479 ALA A O 1
ATOM 3699 N N . LYS A 1 480 ? 2.157 -2.582 22.840 1.00 95.75 480 LYS A N 1
ATOM 3700 C CA . LYS A 1 480 ? 1.911 -1.139 22.664 1.00 95.75 480 LYS A CA 1
ATOM 3701 C C . LYS A 1 480 ? 1.069 -0.801 21.428 1.00 95.75 480 LYS A C 1
ATOM 3703 O O . LYS A 1 480 ? 1.168 0.302 20.894 1.00 95.75 480 LYS A O 1
ATOM 3708 N N . LEU A 1 481 ? 0.250 -1.746 20.966 1.00 96.62 481 LEU A N 1
ATOM 3709 C CA . LEU A 1 481 ? -0.660 -1.521 19.843 1.00 96.62 481 LEU A CA 1
ATOM 3710 C C . LEU A 1 481 ? -1.881 -0.730 20.309 1.00 96.62 481 LEU A C 1
ATOM 3712 O O . LEU A 1 481 ? -2.225 0.276 19.697 1.00 96.62 481 LEU A O 1
ATOM 3716 N N . ILE A 1 482 ? -2.448 -1.117 21.453 1.00 95.00 482 ILE A N 1
ATOM 3717 C CA . ILE A 1 482 ? -3.524 -0.406 22.148 1.00 95.00 482 ILE A CA 1
ATOM 3718 C C . ILE A 1 482 ? -3.056 -0.020 23.553 1.00 95.00 482 ILE A C 1
ATOM 3720 O O . ILE A 1 482 ? -2.291 -0.746 24.182 1.00 95.00 482 ILE A O 1
ATOM 3724 N N . VAL A 1 483 ? -3.477 1.143 24.044 1.00 90.12 483 VAL A N 1
ATOM 3725 C CA . VAL A 1 483 ? -3.096 1.654 25.368 1.00 90.12 483 VAL A CA 1
ATOM 3726 C C . VAL A 1 483 ? -4.336 2.064 26.153 1.00 90.12 483 VAL A C 1
ATOM 3728 O O . VAL A 1 483 ? -5.384 2.340 25.564 1.00 90.12 483 VAL A O 1
ATOM 3731 N N . GLY A 1 484 ? -4.203 2.083 27.479 1.00 90.19 484 GLY A N 1
ATOM 3732 C CA . GLY A 1 484 ? -5.225 2.636 28.362 1.00 90.19 484 GLY A CA 1
ATOM 3733 C C . GLY A 1 484 ? -5.348 4.143 28.234 1.00 90.19 484 GLY A C 1
ATOM 3734 O O . GLY A 1 484 ? -4.456 4.818 27.720 1.00 90.19 484 GLY A O 1
ATOM 3735 N N . MET A 1 485 ? -6.460 4.643 28.742 1.00 90.69 485 MET A N 1
ATOM 3736 C CA . MET A 1 485 ? -6.779 6.056 28.825 1.00 90.69 485 MET A CA 1
ATOM 3737 C C . MET A 1 485 ? -6.637 6.528 30.270 1.00 90.69 485 MET A C 1
ATOM 3739 O O . MET A 1 485 ? -6.939 5.755 31.181 1.00 90.69 485 MET A O 1
ATOM 3743 N N . PRO A 1 486 ? -6.198 7.773 30.498 1.00 89.44 486 PRO A N 1
ATOM 3744 C CA . PRO A 1 486 ? -6.249 8.356 31.826 1.00 89.44 486 PRO A CA 1
ATOM 3745 C C . PRO A 1 486 ? -7.703 8.466 32.286 1.00 89.44 486 PRO A C 1
ATOM 3747 O O . PRO A 1 486 ? -8.591 8.818 31.507 1.00 89.44 486 PRO A O 1
ATOM 3750 N N . ASP A 1 487 ? -7.923 8.153 33.554 1.00 86.69 487 ASP A N 1
ATOM 3751 C CA . ASP A 1 487 ? -9.196 8.333 34.236 1.00 86.69 487 ASP A CA 1
ATOM 3752 C C . ASP A 1 487 ? -9.124 9.642 35.042 1.00 86.69 487 ASP A C 1
ATOM 3754 O O . ASP A 1 487 ? -8.232 9.773 35.882 1.00 86.69 487 ASP A O 1
ATOM 3758 N N . PRO A 1 488 ? -9.994 10.638 34.792 1.00 83.94 488 PRO A N 1
ATOM 3759 C CA . PRO A 1 488 ? -9.996 11.884 35.560 1.00 83.94 488 PRO A CA 1
ATOM 3760 C C . PRO A 1 488 ? -10.162 11.666 37.069 1.00 83.94 488 PRO A C 1
ATOM 3762 O O . PRO A 1 488 ? -9.642 12.455 37.859 1.00 83.94 488 PRO A O 1
ATOM 3765 N N . ASP A 1 489 ? -10.842 10.585 37.456 1.00 88.56 489 ASP A N 1
ATOM 3766 C CA . ASP A 1 489 ? -11.226 10.304 38.836 1.00 88.56 489 ASP A CA 1
ATOM 3767 C C . ASP A 1 489 ? -10.290 9.288 39.522 1.00 88.56 489 ASP A C 1
ATOM 3769 O O . ASP A 1 489 ? -10.473 8.953 40.696 1.00 88.56 489 ASP A O 1
ATOM 3773 N N . SER A 1 490 ? -9.256 8.794 38.825 1.00 85.81 490 SER A N 1
ATOM 3774 C CA . SER A 1 490 ? -8.369 7.737 39.327 1.00 85.81 490 SER A CA 1
ATOM 3775 C C . SER A 1 490 ? -6.925 7.867 38.835 1.00 85.81 490 SER A C 1
ATOM 3777 O O . SER A 1 490 ? -6.638 8.284 37.723 1.00 85.81 490 SER A O 1
ATOM 3779 N N . GLN A 1 491 ? -5.969 7.432 39.662 1.00 82.75 491 GLN A N 1
ATOM 3780 C CA . GLN A 1 491 ? -4.559 7.319 39.253 1.00 82.75 491 GLN A CA 1
ATOM 3781 C C . GLN A 1 491 ? -4.295 6.094 38.357 1.00 82.75 491 GLN A C 1
ATOM 3783 O O . GLN A 1 491 ? -3.209 5.963 37.791 1.00 82.75 491 GLN A O 1
ATOM 3788 N N . LYS A 1 492 ? -5.256 5.165 38.248 1.00 87.12 492 LYS A N 1
ATOM 3789 C CA . LYS A 1 492 ? -5.167 4.029 37.324 1.00 87.12 492 LYS A CA 1
ATOM 3790 C C . LYS A 1 492 ? -5.699 4.427 35.954 1.00 87.12 492 LYS A C 1
ATOM 3792 O O . LYS A 1 492 ? -6.676 5.155 35.849 1.00 87.12 492 LYS A O 1
ATOM 3797 N N . MET A 1 493 ? -5.093 3.873 34.909 1.00 93.19 493 MET A N 1
ATOM 3798 C CA . MET A 1 493 ? -5.660 3.954 33.565 1.00 93.19 493 MET A CA 1
ATOM 3799 C C . MET A 1 493 ? -6.966 3.149 33.500 1.00 93.19 493 MET A C 1
ATOM 3801 O O . MET A 1 493 ? -7.169 2.226 34.287 1.00 93.19 493 MET A O 1
ATOM 3805 N N . VAL A 1 494 ? -7.811 3.440 32.520 1.00 95.69 494 VAL A N 1
ATOM 3806 C CA . VAL A 1 494 ? -8.982 2.632 32.152 1.00 95.69 494 VAL A CA 1
ATOM 3807 C C . VAL A 1 494 ? -8.839 2.104 30.729 1.00 95.69 494 VAL A C 1
ATOM 3809 O O . VAL A 1 494 ? -8.169 2.712 29.889 1.00 95.69 494 VAL A O 1
ATOM 3812 N N . PHE A 1 495 ? -9.422 0.941 30.452 1.00 96.38 495 PHE A N 1
ATOM 3813 C CA . PHE A 1 495 ? -9.385 0.322 29.131 1.00 96.38 495 PHE A CA 1
ATOM 3814 C C . PHE A 1 495 ? -10.626 0.635 28.297 1.00 96.38 495 PHE A C 1
ATOM 3816 O O . PHE A 1 495 ? -10.489 0.815 27.086 1.00 96.38 495 PHE A O 1
ATOM 3823 N N . LYS A 1 496 ? -11.793 0.732 28.939 1.00 96.31 496 LYS A N 1
ATOM 3824 C CA . LYS A 1 496 ? -13.120 0.957 28.357 1.00 96.31 496 LYS A CA 1
ATOM 3825 C C . LYS A 1 496 ? -13.492 -0.106 27.316 1.00 96.31 496 LYS A C 1
ATOM 3827 O O . LYS A 1 496 ? -13.596 0.202 26.133 1.00 96.31 496 LYS A O 1
ATOM 3832 N N . PRO A 1 497 ? -13.629 -1.382 27.723 1.00 97.31 497 PRO A N 1
ATOM 3833 C CA . PRO A 1 497 ? -13.728 -2.510 26.795 1.00 97.31 497 PRO A CA 1
ATOM 3834 C C . PRO A 1 497 ? -14.936 -2.448 25.856 1.00 97.31 497 PRO A C 1
ATOM 3836 O O . PRO A 1 497 ? -14.793 -2.798 24.684 1.00 97.31 497 PRO A O 1
ATOM 3839 N N . ASP A 1 498 ? -16.085 -1.989 26.355 1.00 97.06 498 ASP A N 1
ATOM 3840 C CA . ASP A 1 498 ? -17.345 -1.928 25.605 1.00 97.06 498 ASP A CA 1
ATOM 3841 C C . ASP A 1 498 ? -17.577 -0.591 24.891 1.00 97.06 498 ASP A C 1
ATOM 3843 O O . ASP A 1 498 ? -18.473 -0.502 24.048 1.00 97.06 498 ASP A O 1
ATOM 3847 N N . ASP A 1 499 ? -16.762 0.433 25.175 1.00 96.25 499 ASP A N 1
ATOM 3848 C CA . ASP A 1 499 ? -16.880 1.725 24.502 1.00 96.25 499 ASP A CA 1
ATOM 3849 C C . ASP A 1 499 ? -16.605 1.544 22.993 1.00 96.25 499 ASP A C 1
ATOM 3851 O O . ASP A 1 499 ? -15.650 0.848 22.605 1.00 96.25 499 ASP A O 1
ATOM 3855 N N . PRO A 1 500 ? -17.410 2.182 22.121 1.00 96.12 500 PRO A N 1
ATOM 3856 C CA . PRO A 1 500 ? -17.114 2.268 20.701 1.00 96.12 500 PRO A CA 1
ATOM 3857 C C . PRO A 1 500 ? -15.743 2.899 20.464 1.00 96.12 500 PRO A C 1
ATOM 3859 O O . PRO A 1 500 ? -15.431 3.965 20.995 1.00 96.12 500 PRO A O 1
ATOM 3862 N N . LEU A 1 501 ? -14.939 2.260 19.623 1.00 94.75 501 LEU A N 1
ATOM 3863 C CA . LEU A 1 501 ? -13.672 2.805 19.172 1.00 94.75 501 LEU A CA 1
ATOM 3864 C C . LEU A 1 501 ? -13.942 3.987 18.239 1.00 94.75 501 LEU A C 1
ATOM 3866 O O . LEU A 1 501 ? -14.703 3.869 17.268 1.00 94.75 501 LEU A O 1
ATOM 3870 N N . SER A 1 502 ? -13.317 5.131 18.511 1.00 93.56 502 SER A N 1
ATOM 3871 C CA . SER A 1 502 ? -13.441 6.257 17.595 1.00 93.56 502 SER A CA 1
ATOM 3872 C C . SER A 1 502 ? -12.680 5.996 16.298 1.00 93.56 502 SER A C 1
ATOM 3874 O O . SER A 1 502 ? -11.730 5.214 16.239 1.00 93.56 502 SER A O 1
ATOM 3876 N N . ARG A 1 503 ? -13.075 6.674 15.227 1.00 93.00 503 ARG A N 1
ATOM 3877 C CA . ARG A 1 503 ? -12.442 6.549 13.916 1.00 93.00 503 ARG A CA 1
ATOM 3878 C C . ARG A 1 503 ? -10.989 7.015 13.920 1.00 93.00 503 ARG A C 1
ATOM 3880 O O . ARG A 1 503 ? -10.129 6.334 13.367 1.00 93.00 503 ARG A O 1
ATOM 3887 N N . ALA A 1 504 ? -10.694 8.113 14.617 1.00 92.44 504 ALA A N 1
ATOM 3888 C CA . ALA A 1 504 ? -9.326 8.593 14.814 1.00 92.44 504 ALA A CA 1
ATOM 3889 C C . ALA A 1 504 ? -8.465 7.575 15.586 1.00 92.44 504 ALA A C 1
ATOM 3891 O O . ALA A 1 504 ? -7.297 7.348 15.250 1.00 92.44 504 ALA A O 1
ATOM 3892 N N . GLU A 1 505 ? -9.046 6.919 16.596 1.00 95.31 505 GLU A N 1
ATOM 3893 C CA . GLU A 1 505 ? -8.375 5.852 17.335 1.00 95.31 505 GLU A CA 1
ATOM 3894 C C . GLU A 1 505 ? -8.123 4.637 16.452 1.00 95.31 505 GLU A C 1
ATOM 3896 O O . GLU A 1 505 ? -6.986 4.182 16.383 1.00 95.31 505 GLU A O 1
ATOM 3901 N N . ALA A 1 506 ? -9.131 4.151 15.727 1.00 96.50 506 ALA A N 1
ATOM 3902 C CA . ALA A 1 506 ? -8.998 3.032 14.798 1.00 96.50 506 ALA A CA 1
ATOM 3903 C C . ALA A 1 506 ? -7.882 3.235 13.774 1.00 96.50 506 ALA A C 1
ATOM 3905 O O . ALA A 1 506 ? -7.021 2.367 13.638 1.00 96.50 506 ALA A O 1
ATOM 3906 N N . ILE A 1 507 ? -7.848 4.389 13.111 1.00 96.25 507 ILE A N 1
ATOM 3907 C CA . ILE A 1 507 ? -6.792 4.737 12.150 1.00 96.25 507 ILE A CA 1
ATOM 3908 C C . ILE A 1 507 ? -5.423 4.724 12.835 1.00 96.25 507 ILE A C 1
ATOM 3910 O O . ILE A 1 507 ? -4.454 4.194 12.297 1.00 96.25 507 ILE A O 1
ATOM 3914 N N . SER A 1 508 ? -5.334 5.237 14.060 1.00 96.44 508 SER A N 1
ATOM 3915 C CA . SER A 1 508 ? -4.080 5.248 14.817 1.00 96.44 508 SER A CA 1
ATOM 3916 C C . SER A 1 508 ? -3.635 3.856 15.270 1.00 96.44 508 SER A C 1
ATOM 3918 O O . SER A 1 508 ? -2.436 3.570 15.281 1.00 96.44 508 SER A O 1
ATOM 3920 N N . LEU A 1 509 ? -4.571 2.970 15.623 1.00 97.88 509 LEU A N 1
ATOM 3921 C CA . LEU A 1 509 ? -4.285 1.567 15.930 1.00 97.88 509 LEU A CA 1
ATOM 3922 C C . LEU A 1 509 ? -3.812 0.819 14.675 1.00 97.88 509 LEU A C 1
ATOM 3924 O O . LEU A 1 509 ? -2.804 0.114 14.735 1.00 97.88 509 LEU A O 1
ATOM 3928 N N . ALA A 1 510 ? -4.488 1.027 13.541 1.00 97.75 510 ALA A N 1
ATOM 3929 C CA . ALA A 1 510 ? -4.100 0.475 12.247 1.00 97.75 510 ALA A CA 1
ATOM 3930 C C . ALA A 1 510 ? -2.699 0.949 11.839 1.00 97.75 510 ALA A C 1
ATOM 3932 O O . ALA A 1 510 ? -1.836 0.128 11.545 1.00 97.75 510 ALA A O 1
ATOM 3933 N N . TYR A 1 511 ? -2.424 2.252 11.934 1.00 96.19 511 TYR A N 1
ATOM 3934 C CA . TYR A 1 511 ? -1.111 2.833 11.653 1.00 96.19 511 TYR A CA 1
ATOM 3935 C C . TYR A 1 511 ? -0.005 2.185 12.494 1.00 96.19 511 TYR A C 1
ATOM 3937 O O . TYR A 1 511 ? 1.007 1.734 11.960 1.00 96.19 511 TYR A O 1
ATOM 3945 N N . ARG A 1 512 ? -0.198 2.072 13.816 1.00 96.38 512 ARG A N 1
ATOM 3946 C CA . ARG A 1 512 ? 0.791 1.443 14.711 1.00 96.38 512 ARG A CA 1
ATOM 3947 C C . ARG A 1 512 ? 1.051 -0.013 14.347 1.00 96.38 512 ARG A C 1
ATOM 3949 O O . ARG A 1 512 ? 2.204 -0.443 14.357 1.00 96.38 512 ARG A O 1
ATOM 3956 N N . LEU A 1 513 ? -0.008 -0.765 14.050 1.00 97.25 513 LEU A N 1
ATOM 3957 C CA . LEU A 1 513 ? 0.095 -2.159 13.642 1.00 97.25 513 LEU A CA 1
ATOM 3958 C C . LEU A 1 513 ? 0.871 -2.292 12.330 1.00 97.25 513 LEU A C 1
ATOM 3960 O O . LEU A 1 513 ? 1.865 -3.011 12.281 1.00 97.25 513 LEU A O 1
ATOM 3964 N N . LEU A 1 514 ? 0.462 -1.569 11.293 1.00 94.88 514 LEU A N 1
ATOM 3965 C CA . LEU A 1 514 ? 1.069 -1.655 9.968 1.00 94.88 514 LEU A CA 1
ATOM 3966 C C . LEU A 1 514 ? 2.527 -1.185 9.980 1.00 94.88 514 LEU A C 1
ATOM 3968 O O . LEU A 1 514 ? 3.383 -1.850 9.399 1.00 94.88 514 LEU A O 1
ATOM 3972 N N . LYS A 1 515 ? 2.852 -0.130 10.737 1.00 91.44 515 LYS A N 1
ATOM 3973 C CA . LYS A 1 515 ? 4.238 0.316 10.933 1.00 91.44 515 LYS A CA 1
ATOM 3974 C C . LYS A 1 515 ? 5.078 -0.741 11.653 1.00 91.44 515 LYS A C 1
ATOM 3976 O O . LYS A 1 515 ? 6.212 -1.010 11.263 1.00 91.44 515 LYS A O 1
ATOM 3981 N N . LYS A 1 516 ? 4.517 -1.405 12.672 1.00 92.56 516 LYS A N 1
ATOM 3982 C CA . LYS A 1 516 ? 5.177 -2.527 13.363 1.00 92.56 516 LYS A CA 1
ATOM 3983 C C . LYS A 1 516 ? 5.437 -3.709 12.425 1.00 92.56 516 LYS A C 1
ATOM 3985 O O . LYS A 1 516 ? 6.475 -4.356 12.546 1.00 92.56 516 LYS A O 1
ATOM 3990 N N . LEU A 1 517 ? 4.515 -3.970 11.501 1.00 91.31 517 LEU A N 1
ATOM 3991 C CA . LEU A 1 517 ? 4.621 -5.023 10.491 1.00 91.31 517 LEU A CA 1
ATOM 3992 C C . LEU A 1 517 ? 5.449 -4.618 9.260 1.00 91.31 517 LEU A C 1
ATOM 3994 O O . LEU A 1 517 ? 5.612 -5.444 8.366 1.00 91.31 517 LEU A O 1
ATOM 3998 N N . LYS A 1 518 ? 5.981 -3.386 9.213 1.00 86.81 518 LYS A N 1
ATOM 3999 C CA . LYS A 1 518 ? 6.684 -2.818 8.047 1.00 86.81 518 LYS A CA 1
ATOM 4000 C C . LYS A 1 518 ? 5.848 -2.895 6.764 1.00 86.81 518 LYS A C 1
ATOM 4002 O O . LYS A 1 518 ? 6.330 -3.298 5.712 1.00 86.81 518 LYS A O 1
ATOM 4007 N N . LYS A 1 519 ? 4.564 -2.565 6.890 1.00 86.19 519 LYS A N 1
ATOM 4008 C CA . LYS A 1 519 ? 3.600 -2.518 5.785 1.00 86.19 519 LYS A CA 1
ATOM 4009 C C . LYS A 1 519 ? 3.347 -1.102 5.268 1.00 86.19 519 LYS A C 1
ATOM 4011 O O . LYS A 1 519 ? 2.878 -0.956 4.147 1.00 86.19 519 LYS A O 1
ATOM 4016 N N . ILE A 1 520 ? 3.691 -0.090 6.064 1.00 87.56 520 ILE A N 1
ATOM 4017 C CA . ILE A 1 520 ? 3.662 1.335 5.709 1.00 87.56 520 ILE A CA 1
ATOM 4018 C C . ILE A 1 520 ? 4.951 2.021 6.127 1.00 87.56 520 ILE A C 1
ATOM 4020 O O . ILE A 1 520 ? 5.523 1.591 7.163 1.00 87.56 520 ILE A O 1
#

Secondary structure (DSSP, 8-state):
-----------------------PPPP-EEEEETTEEE-TT-EEEE--SEEEEEEEESS--EEEEEETTEEEEE--SS-EEEEEEEEPPSEEEEEEEEEEETTS-EEEEEEEEEE-SS--TT-EEEESS--TTSEEEETTTTEEEE-S-S-EE-TTSPBPS---EEEEEEPPPSSSSTT-STTEEE--BTTB-PEEEEEESSTT-EESS--EEEEE--TTS-HHHHTTEEEEEESSS-TTSSS-EEEE-EEETTTTEEEEEPPSSS--SEEEEEEEE----GGGTSTTGGGGGGGHHHHHHHHHTTSS----S-SSTT---HHHHHHH-----B-TTSSBPBPBHHHHHHHHHHHHTPPPPPPPPTT--SSTTS-TTTS-TT---SS---SS-------HHHHHHHHHHTTS----TTS---TTSBPBHHHHHHHHHHHTTPPPPS-HHHHHHHHHHHBTTGGGS-TTTHHHHHHHHHTTSS--EEETTEEEEE--TTSBPBHHHHHHHHHHHHHHTT--

Sequence (520 aa):
MKRLCGFTVLVVFALVLFSAGAALGAPDLEVTCNGDRVDDGDDLLVSEKTVNVSVYDQDGETNSLLINGKTAATVAGKVYTWSKNISLVPGVNKIAIEAKWSGGSSEEFTFYVKRADTPVPGLSYHVPSLPASGKLEGLNKAFVLTYSSSVLVDEDGDIVDDQGVDFEICSAPSDPDERRPDGYHLLASPNFPYVLRIQPEDPDARFVRPGQLTLPYDQNISATQADRLAIWYSPDNDWNDSDNVNLGGYTDPGKHTVTASLPLGGEWDGYYAVFLSQREFLEFTDPVGSAMSWAYSPVVCLYAKGIAEPNDQGPVPLERNRKKVISAGWFGLKNDDNTQKSVTRLEFATMMVKGLGFPLLEKPGRYEEVFRDVRSWDEPSDSNYFGQYYPGSNYYKPSLVQYVETAARNGIVSGYPDGTFGPMRSLTRQEAAVILARVAGLKLPDDDQKTVQDLQRTFGDSGAIASWAAPSVYAAQKAKLIVGMPDPDSQKMVFKPDDPLSRAEAISLAYRLLKKLKKI

Foldseek 3Di:
DDDDDDDDDDDDDDDDPDDDDDPDPDWPKFKDKQRHTDFFAAEAEEADQKIKIKIWTPPQFFQFKDKPNHTQDGDHDDTDITIDIDGDDAAKDKIWIWTAGDPGDIDIGIYIYHHHLAQDFPYKDKDQWADPVQWDADRNNQKIKGADDRFWAFPVRHTDPGRMKMKGFHQQDPDLLQQDDQQKGFPDDPRDDTKIFMAGPPLRIFGPDWMKMKGADDLPQDPLQQLLKFKKWDQESRRNDLPIDTQQAFGDNVRRMGMGIHATGRRSGGIIGMIGRRQDAVLCVDPLSVVLVVLRSLLSSCVSRLLAAAQDDDLPSFDCPPVCRSVPRHRQQADPVSHGAFDFLLSLLSSLCSLVNPHFDDQDDAPRAQAPAQGSVVDDPQRQGSGRRDDPDPDDRDDSSRSVRSCVVVPLDDPDPVRHNRRSDFQFLLRLLQSLCRSLVFDFDPDLVVLLVVQVVAAVVSVVRDSVSSRSNSRCCVVVLDHFDDDPVDPHGHRRGGDGQGPSRSSSSSSSSSVVVSSD